Protein AF-A0A8J4WB63-F1 (afdb_monomer_lite)

Sequence (448 aa):
MLNNLLITGYRAHELQIFGQKHEGIPFIKKAISSRLTPLVEDGLEWVLTPGQYGVDLWACEVVLELKKTFPDLKLSIITAFQNPEEQWKEDKQEYYRSILQGVDYYGAISRQPYIGPWQFTARDDLLLRKSDGLLLVYDEDAGDGSPRFIKEKAVKKQQNEDYTIISITSEDIQSVAEDERMNDRIQLHGFNNLTKSLSFNMYDICYTKTKDEREAYIEYIDEQYNAARLSKILTNVSDIIGAHVLNVAQQDYVPQGASVTMLVSEGPIVEIPEESFDESPGPLPDNVVMQLDKSHITVHTYPEFHPSEGISTFRADIDVSTCGEISPLKALNYLIHSFDTDIMTMDYRVRGFTRDTSGRKLFIDHEIGSIQNYIPDEIKSSFDMIDVNVYQENIFHTKCKLREFDLDNYLFGYTKDKLSKAEQQEITEWLKLEMDEIYYGKNINRPS

Structure (mmCIF, N/CA/C/O backbone):
data_AF-A0A8J4WB63-F1
#
_entry.id   AF-A0A8J4WB63-F1
#
loop_
_atom_site.group_PDB
_atom_site.id
_atom_site.type_symbol
_atom_site.label_atom_id
_atom_site.label_alt_id
_atom_site.label_comp_id
_atom_site.label_asym_id
_atom_site.label_entity_id
_atom_site.label_seq_id
_atom_site.pdbx_PDB_ins_code
_atom_site.Cartn_x
_atom_site.Cartn_y
_atom_site.Cartn_z
_atom_site.occupancy
_atom_site.B_iso_or_equiv
_atom_site.auth_seq_id
_atom_site.auth_comp_id
_atom_site.auth_asym_id
_atom_site.auth_atom_id
_atom_site.pdbx_PDB_model_num
ATOM 1 N N . MET A 1 1 ? -16.092 -13.914 -27.067 1.00 65.31 1 MET A N 1
ATOM 2 C CA . MET A 1 1 ? -14.790 -14.302 -26.486 1.00 65.31 1 MET A CA 1
ATOM 3 C C . MET A 1 1 ? -13.717 -13.719 -27.376 1.00 65.31 1 MET A C 1
ATOM 5 O O . MET A 1 1 ? -13.886 -13.743 -28.591 1.00 65.31 1 MET A O 1
ATOM 9 N N . LEU A 1 2 ? -12.713 -13.097 -26.769 1.00 86.12 2 LEU A N 1
ATOM 10 C CA . LEU A 1 2 ? -11.678 -12.347 -27.466 1.00 86.12 2 LEU A CA 1
ATOM 11 C C . LEU A 1 2 ? -10.497 -13.283 -27.754 1.00 86.12 2 LEU A C 1
ATOM 13 O O . LEU A 1 2 ? -9.633 -13.458 -26.904 1.00 86.12 2 LEU A O 1
ATOM 17 N N . ASN A 1 3 ? -10.462 -13.894 -28.940 1.00 92.69 3 ASN A N 1
ATOM 18 C CA . ASN A 1 3 ? -9.449 -14.907 -29.260 1.00 92.69 3 ASN A CA 1
ATOM 19 C C . ASN A 1 3 ? -8.210 -14.297 -29.930 1.00 92.69 3 ASN A C 1
ATOM 21 O O . ASN A 1 3 ? -7.103 -14.802 -29.751 1.00 92.69 3 ASN A O 1
ATOM 25 N N . ASN A 1 4 ? -8.387 -13.214 -30.693 1.00 96.50 4 ASN A N 1
ATOM 26 C CA . ASN A 1 4 ? -7.317 -12.517 -31.401 1.00 96.50 4 ASN A CA 1
ATOM 27 C C . ASN A 1 4 ? -7.289 -11.033 -31.012 1.00 96.50 4 ASN A C 1
ATOM 29 O O . ASN A 1 4 ? -8.204 -10.278 -31.344 1.00 96.50 4 ASN A O 1
ATOM 33 N N . LEU A 1 5 ? -6.214 -10.577 -30.379 1.00 97.81 5 LEU A N 1
ATOM 34 C CA . LEU A 1 5 ? -6.040 -9.184 -29.969 1.00 97.81 5 LEU A CA 1
ATOM 35 C C . LEU A 1 5 ? -4.981 -8.502 -30.835 1.00 97.81 5 LEU A C 1
ATOM 37 O O . LEU A 1 5 ? -3.846 -8.965 -30.935 1.00 97.81 5 LEU A O 1
ATOM 41 N N . LEU A 1 6 ? -5.336 -7.377 -31.450 1.00 98.12 6 LEU A N 1
ATOM 42 C CA . LEU A 1 6 ? -4.376 -6.480 -32.084 1.00 98.12 6 LEU A CA 1
ATOM 43 C C . LEU A 1 6 ? -3.763 -5.569 -31.018 1.00 98.12 6 LEU A C 1
ATOM 45 O O . LEU A 1 6 ? -4.503 -4.897 -30.310 1.00 98.12 6 LEU A O 1
ATOM 49 N N . ILE A 1 7 ? -2.435 -5.497 -30.931 1.00 97.9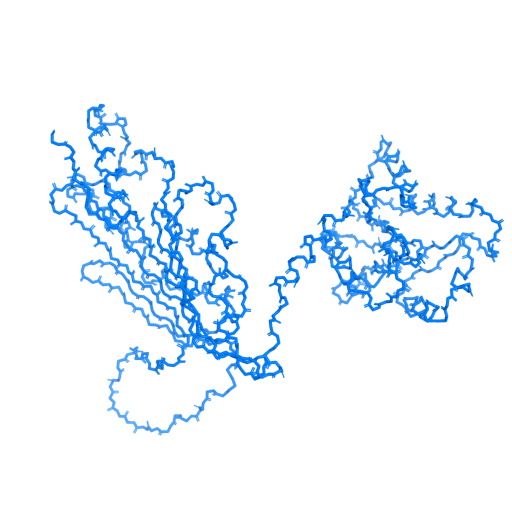4 7 ILE A N 1
ATOM 50 C CA . ILE A 1 7 ? -1.735 -4.540 -30.063 1.00 97.94 7 ILE A CA 1
ATOM 51 C C . ILE A 1 7 ? -0.887 -3.596 -30.911 1.00 97.94 7 ILE A C 1
ATOM 53 O O . ILE A 1 7 ? -0.081 -4.034 -31.741 1.00 97.94 7 ILE A O 1
ATOM 57 N N . THR A 1 8 ? -1.063 -2.293 -30.697 1.00 96.88 8 THR A N 1
ATOM 58 C CA . THR A 1 8 ? -0.250 -1.251 -31.338 1.00 96.88 8 THR A CA 1
ATOM 59 C C . THR A 1 8 ? -0.261 0.049 -30.531 1.00 96.88 8 THR A C 1
ATOM 61 O O . THR A 1 8 ? -0.982 0.182 -29.543 1.00 96.88 8 THR A O 1
ATOM 64 N N . GLY A 1 9 ? 0.541 1.026 -30.938 1.00 95.19 9 GLY A N 1
ATOM 65 C CA . GLY A 1 9 ? 0.601 2.329 -30.288 1.00 95.19 9 GLY A CA 1
ATOM 66 C C . GLY A 1 9 ? 1.687 3.213 -30.874 1.00 95.19 9 GLY A C 1
ATOM 67 O O . GLY A 1 9 ? 2.097 3.035 -32.022 1.00 95.19 9 GLY A O 1
ATOM 68 N N . TYR A 1 10 ? 2.135 4.190 -30.089 1.00 93.69 10 TYR A N 1
ATOM 69 C CA . TYR A 1 10 ? 3.146 5.148 -30.526 1.00 93.69 10 TYR A CA 1
ATOM 70 C C . TYR A 1 10 ? 4.440 4.484 -31.018 1.00 93.69 10 TYR A C 1
ATOM 72 O O . TYR A 1 10 ? 4.965 3.522 -30.442 1.00 93.69 10 TYR A O 1
ATOM 80 N N . ARG A 1 11 ? 5.029 5.081 -32.053 1.00 92.38 11 ARG A N 1
ATOM 81 C CA . ARG A 1 11 ? 6.419 4.831 -32.432 1.00 92.38 11 ARG A CA 1
ATOM 82 C C . ARG A 1 11 ? 7.338 5.426 -31.377 1.00 92.38 11 ARG A C 1
ATOM 84 O O . ARG A 1 11 ? 7.038 6.460 -30.788 1.00 92.38 11 ARG A O 1
ATOM 91 N N . ALA A 1 12 ? 8.521 4.839 -31.208 1.00 90.00 12 ALA A N 1
ATOM 92 C CA . ALA A 1 12 ? 9.434 5.259 -30.142 1.00 90.00 12 ALA A CA 1
ATOM 93 C C . ALA A 1 12 ? 9.758 6.772 -30.173 1.00 90.00 12 ALA A C 1
ATOM 95 O O . ALA A 1 12 ? 9.764 7.422 -29.135 1.00 90.00 12 ALA A O 1
ATOM 96 N N . HIS A 1 13 ? 9.938 7.364 -31.360 1.00 88.56 13 HIS A N 1
ATOM 97 C CA . HIS A 1 13 ? 10.223 8.800 -31.492 1.00 88.56 13 HIS A CA 1
ATOM 98 C C . HIS A 1 13 ? 9.036 9.709 -31.138 1.00 88.56 13 HIS A C 1
ATOM 100 O O . HIS A 1 13 ? 9.262 10.854 -30.760 1.00 88.56 13 HIS A O 1
ATOM 106 N N . GLU A 1 14 ? 7.796 9.224 -31.249 1.00 87.69 14 GLU A N 1
ATOM 107 C CA . GLU A 1 14 ? 6.598 9.976 -30.849 1.00 87.69 14 GLU A CA 1
ATOM 108 C C . GLU A 1 14 ? 6.535 10.117 -29.321 1.00 87.69 14 GLU A C 1
ATOM 110 O O . GLU A 1 14 ? 6.080 11.136 -28.818 1.00 87.69 14 GLU A O 1
ATOM 115 N N . LEU A 1 15 ? 7.110 9.154 -28.592 1.00 86.25 15 LEU A N 1
ATOM 116 C CA . LEU A 1 15 ? 7.292 9.191 -27.137 1.00 86.25 15 LEU A CA 1
ATOM 117 C C . LEU A 1 15 ? 8.624 9.826 -26.699 1.00 86.25 15 LEU A C 1
ATOM 119 O O . LEU A 1 15 ? 8.998 9.719 -25.537 1.00 86.25 15 LEU A O 1
ATOM 123 N N . GLN A 1 16 ? 9.381 10.441 -27.618 1.00 86.75 16 GLN A N 1
ATOM 124 C CA . GLN A 1 16 ? 10.746 10.941 -27.364 1.00 86.75 16 GLN A CA 1
ATOM 125 C C . GLN A 1 16 ? 11.738 9.851 -26.891 1.00 86.75 16 GLN A C 1
ATOM 127 O O . GLN A 1 16 ? 12.764 10.142 -26.276 1.00 86.75 16 GLN A O 1
ATOM 132 N N . ILE A 1 17 ? 11.479 8.583 -27.230 1.00 87.56 17 ILE A N 1
ATOM 133 C CA . ILE A 1 17 ? 12.315 7.427 -26.892 1.00 87.56 17 ILE A CA 1
ATOM 134 C C . ILE A 1 17 ? 13.237 7.095 -28.071 1.00 87.56 17 ILE A C 1
ATOM 136 O O . ILE A 1 17 ? 12.815 6.597 -29.119 1.00 87.56 17 ILE A O 1
ATOM 140 N N . PHE A 1 18 ? 14.537 7.342 -27.900 1.00 83.50 18 PHE A N 1
ATOM 141 C CA . PHE A 1 18 ? 15.525 7.160 -28.973 1.00 83.50 18 PHE A CA 1
ATOM 142 C C . PHE A 1 18 ? 16.362 5.876 -28.867 1.00 83.50 18 PHE A C 1
ATOM 144 O O . PHE A 1 18 ? 17.038 5.529 -29.840 1.00 83.50 18 PHE A O 1
ATOM 151 N N . GLY A 1 19 ? 16.280 5.140 -27.753 1.00 82.38 19 GLY A N 1
ATOM 152 C CA . GLY A 1 19 ? 17.004 3.882 -27.549 1.00 82.38 19 GLY A CA 1
ATOM 153 C C . GLY A 1 19 ? 16.387 2.987 -26.470 1.00 82.38 19 GLY A C 1
ATOM 154 O O . GLY A 1 19 ? 15.567 3.441 -25.678 1.00 82.38 19 GLY A O 1
ATOM 155 N N . GLN A 1 20 ? 16.813 1.718 -26.425 1.00 81.00 20 GLN A N 1
ATOM 156 C CA . GLN A 1 20 ? 16.227 0.682 -25.551 1.00 81.00 20 GLN A CA 1
ATOM 157 C C . GLN A 1 20 ? 16.530 0.837 -24.055 1.00 81.00 20 GLN A C 1
ATOM 159 O O . GLN A 1 20 ? 15.919 0.171 -23.231 1.00 81.00 20 GLN A O 1
ATOM 164 N N . LYS A 1 21 ? 17.471 1.711 -23.686 1.00 83.81 21 LYS A N 1
ATOM 165 C CA . LYS A 1 21 ? 17.814 1.988 -22.280 1.00 83.81 21 LYS A CA 1
ATOM 166 C C . LYS A 1 21 ? 16.952 3.087 -21.654 1.00 83.81 21 LYS A C 1
ATOM 168 O O . LYS A 1 21 ? 17.287 3.585 -20.588 1.00 83.81 21 LYS A O 1
ATOM 173 N N . HIS A 1 22 ? 15.909 3.533 -22.347 1.00 88.81 22 HIS A N 1
ATOM 174 C CA . HIS A 1 22 ? 15.067 4.613 -21.862 1.00 88.81 22 HIS A CA 1
ATOM 175 C C . HIS A 1 22 ? 14.202 4.146 -20.684 1.00 88.81 22 HIS A C 1
ATOM 177 O O . HIS A 1 22 ? 13.520 3.127 -20.782 1.00 88.81 22 HIS A O 1
ATOM 183 N N . GLU A 1 23 ? 14.183 4.929 -19.606 1.00 84.75 23 GLU A N 1
ATOM 184 C CA . GLU A 1 23 ? 13.500 4.602 -18.342 1.00 84.75 23 GLU A CA 1
ATOM 185 C C . GLU A 1 23 ? 11.984 4.418 -18.494 1.00 84.75 23 GLU A C 1
ATOM 187 O O . GLU A 1 23 ? 11.371 3.680 -17.739 1.00 84.75 23 GLU A O 1
ATOM 192 N N . GLY A 1 24 ? 11.373 5.042 -19.504 1.00 85.81 24 GLY A N 1
ATOM 193 C CA . GLY A 1 24 ? 9.945 4.883 -19.805 1.00 85.81 24 GLY A CA 1
ATOM 194 C C . GLY A 1 24 ? 9.535 3.505 -20.351 1.00 85.81 24 GLY A C 1
ATOM 195 O O . GLY A 1 24 ? 8.368 3.138 -20.254 1.00 85.81 24 GLY A O 1
ATOM 196 N N . ILE A 1 25 ? 10.461 2.732 -20.933 1.00 91.31 25 ILE A N 1
ATOM 197 C CA . ILE A 1 25 ? 10.128 1.464 -21.612 1.00 91.31 25 ILE A CA 1
ATOM 198 C C . ILE A 1 25 ? 9.593 0.402 -20.632 1.00 91.31 25 ILE A C 1
ATOM 200 O O . ILE A 1 25 ? 8.554 -0.188 -20.937 1.00 91.31 25 ILE A O 1
ATOM 204 N N . PRO A 1 26 ? 10.230 0.153 -19.467 1.00 91.25 26 PRO A N 1
ATOM 205 C CA . PRO A 1 26 ? 9.697 -0.758 -18.453 1.00 91.25 26 PRO A CA 1
ATOM 206 C C . PRO A 1 26 ? 8.246 -0.465 -18.052 1.00 91.25 26 PRO A C 1
ATOM 208 O O . PRO A 1 26 ? 7.434 -1.387 -18.019 1.00 91.25 26 PRO A O 1
ATOM 211 N N . PHE A 1 27 ? 7.893 0.804 -17.827 1.00 90.75 27 PHE A N 1
ATOM 212 C CA . PHE A 1 27 ? 6.540 1.188 -17.405 1.00 90.75 27 PHE A CA 1
ATOM 213 C C . PHE A 1 27 ? 5.504 0.946 -18.505 1.00 90.75 27 PHE A C 1
ATOM 215 O O . PHE A 1 27 ? 4.435 0.404 -18.237 1.00 90.75 27 PHE A O 1
ATOM 222 N N . ILE A 1 28 ? 5.851 1.237 -19.764 1.00 92.94 28 ILE A N 1
ATOM 223 C CA . ILE A 1 28 ? 4.989 0.930 -20.915 1.00 92.94 28 ILE A CA 1
ATOM 224 C C . ILE A 1 28 ? 4.755 -0.582 -21.024 1.00 92.94 28 ILE A C 1
ATOM 226 O O . ILE A 1 28 ? 3.619 -1.024 -21.186 1.00 92.94 28 ILE A O 1
ATOM 230 N N . LYS A 1 29 ? 5.812 -1.394 -20.901 1.00 94.81 29 LYS A N 1
ATOM 231 C CA . LYS A 1 29 ? 5.698 -2.862 -20.933 1.00 94.81 29 LYS A CA 1
ATOM 232 C C . LYS A 1 29 ? 4.821 -3.386 -19.801 1.00 94.81 29 LYS A C 1
ATOM 234 O O . LYS A 1 29 ? 3.997 -4.267 -20.027 1.00 94.81 29 LYS A O 1
ATOM 239 N N . LYS A 1 30 ? 4.961 -2.825 -18.601 1.00 88.94 30 LYS A N 1
ATOM 240 C CA . LYS A 1 30 ? 4.165 -3.210 -17.435 1.00 88.94 30 LYS A CA 1
ATOM 241 C C . LYS A 1 30 ? 2.689 -2.836 -17.595 1.00 88.94 30 LYS A C 1
ATOM 243 O O . LYS A 1 30 ? 1.839 -3.680 -17.327 1.00 88.94 30 LYS A O 1
ATOM 248 N N . ALA A 1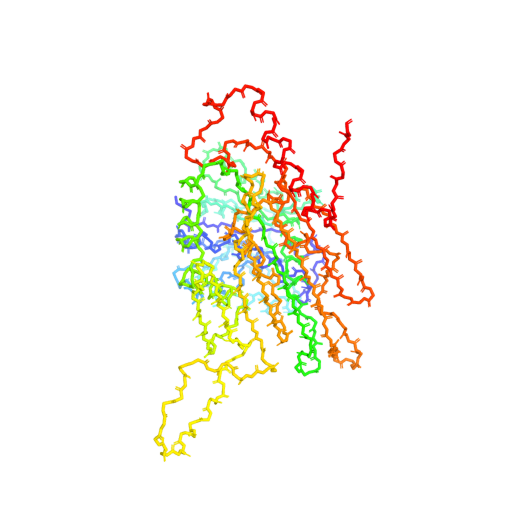 31 ? 2.387 -1.653 -18.129 1.00 90.56 31 ALA A N 1
ATOM 249 C CA . ALA A 1 31 ? 1.020 -1.249 -18.465 1.00 90.56 31 ALA A CA 1
ATOM 250 C C . ALA A 1 31 ? 0.388 -2.158 -19.539 1.00 90.56 31 ALA A C 1
ATOM 252 O O . ALA A 1 31 ? -0.775 -2.538 -19.436 1.00 90.56 31 ALA A O 1
ATOM 253 N N . ILE A 1 32 ? 1.154 -2.570 -20.556 1.00 95.00 32 ILE A N 1
ATOM 254 C CA . ILE A 1 32 ? 0.682 -3.555 -21.545 1.00 95.00 32 ILE A CA 1
ATOM 255 C C . ILE A 1 32 ? 0.421 -4.905 -20.866 1.00 95.00 32 ILE A C 1
ATOM 257 O O . ILE A 1 32 ? -0.619 -5.516 -21.099 1.00 95.00 32 ILE A O 1
ATOM 261 N N . SER A 1 33 ? 1.337 -5.357 -20.007 1.00 92.88 33 SER A N 1
ATOM 262 C CA . SER A 1 33 ? 1.224 -6.633 -19.294 1.00 92.88 33 SER A CA 1
ATOM 263 C C . SER A 1 33 ? -0.001 -6.690 -18.377 1.00 92.88 33 SER A C 1
ATOM 265 O O . SER A 1 33 ? -0.721 -7.691 -18.382 1.00 92.88 33 SER A O 1
ATOM 267 N N . SER A 1 34 ? -0.300 -5.609 -17.647 1.00 86.75 34 SER A N 1
ATOM 268 C CA . SER A 1 34 ? -1.450 -5.549 -16.733 1.00 86.75 34 SER A CA 1
ATOM 269 C C . SER A 1 34 ? -2.793 -5.651 -17.458 1.00 86.75 34 SER A C 1
ATOM 271 O O . SER A 1 34 ? -3.723 -6.263 -16.940 1.00 86.75 34 SER A O 1
ATOM 273 N N . ARG A 1 35 ? -2.897 -5.105 -18.677 1.00 90.56 35 ARG A N 1
ATOM 274 C CA . ARG A 1 35 ? -4.096 -5.236 -19.520 1.00 90.56 35 ARG A CA 1
ATOM 275 C C . ARG A 1 35 ? -4.158 -6.572 -20.254 1.00 90.56 35 ARG A C 1
ATOM 277 O O . ARG A 1 35 ? -5.249 -7.061 -20.516 1.00 90.56 35 ARG A O 1
ATOM 284 N N . LEU A 1 36 ? -3.010 -7.150 -20.602 1.00 92.94 36 LEU A N 1
ATOM 285 C CA . LEU A 1 36 ? -2.943 -8.378 -21.390 1.00 92.94 36 LEU A CA 1
ATOM 286 C C . LEU A 1 36 ? -3.146 -9.642 -20.544 1.00 92.94 36 LEU A C 1
ATOM 288 O O . LEU A 1 36 ? -3.792 -10.570 -21.015 1.00 92.94 36 LEU A O 1
ATOM 292 N N . THR A 1 37 ? -2.637 -9.677 -19.309 1.00 90.19 37 THR A N 1
ATOM 293 C CA . THR A 1 37 ? -2.676 -10.874 -18.444 1.00 90.19 37 THR A CA 1
ATOM 294 C C . THR A 1 37 ? -4.100 -11.397 -18.207 1.00 90.19 37 THR A C 1
ATOM 296 O O . THR A 1 37 ? -4.327 -12.567 -18.517 1.00 90.19 37 THR A O 1
ATOM 299 N N . PRO A 1 38 ? -5.087 -10.569 -17.799 1.00 88.31 38 PRO A N 1
ATOM 300 C CA . PRO A 1 38 ? -6.454 -11.053 -17.594 1.00 88.31 38 PRO A CA 1
ATOM 301 C C . PRO A 1 38 ? -7.088 -11.593 -18.882 1.00 88.31 38 PRO A C 1
ATOM 303 O O . PRO A 1 38 ? -7.836 -12.560 -18.856 1.00 88.31 38 PRO A O 1
ATOM 306 N N . LEU A 1 39 ? -6.747 -11.013 -20.039 1.00 92.62 39 LEU A N 1
ATOM 307 C CA . LEU A 1 39 ? -7.264 -11.478 -21.330 1.00 92.62 39 LEU A CA 1
ATOM 308 C C . LEU A 1 39 ? -6.721 -12.864 -21.688 1.00 92.62 39 LEU A C 1
ATOM 310 O O . LEU A 1 39 ? -7.440 -13.673 -22.265 1.00 92.62 39 LEU A O 1
ATOM 314 N N . VAL A 1 40 ? -5.455 -13.135 -21.360 1.00 92.75 40 VAL A N 1
ATOM 315 C CA . VAL A 1 40 ? -4.835 -14.454 -21.549 1.00 92.75 40 VAL A CA 1
ATOM 316 C C . VAL A 1 40 ? -5.462 -15.484 -20.613 1.00 92.75 40 VAL A C 1
ATOM 318 O O . VAL A 1 40 ? -5.765 -16.590 -21.056 1.00 92.75 40 VAL A O 1
ATOM 321 N N . GLU A 1 41 ? -5.728 -15.113 -19.361 1.00 88.62 41 GLU A N 1
ATOM 322 C CA . GLU A 1 41 ? -6.448 -15.959 -18.399 1.00 88.62 41 GLU A CA 1
ATOM 323 C C . GLU A 1 41 ? -7.879 -16.279 -18.868 1.00 88.62 41 GLU A C 1
ATOM 325 O O . GLU A 1 41 ? -8.332 -17.416 -18.731 1.00 88.62 41 GLU A O 1
ATOM 330 N N . ASP A 1 42 ? -8.540 -15.321 -19.523 1.00 88.94 42 ASP A N 1
ATOM 331 C CA . ASP A 1 42 ? -9.879 -15.461 -20.108 1.00 88.94 42 ASP A CA 1
ATOM 332 C C . ASP A 1 42 ? -9.896 -16.143 -21.496 1.00 88.94 42 ASP A C 1
ATOM 334 O O . ASP A 1 42 ? -10.949 -16.239 -22.139 1.00 88.94 42 ASP A O 1
ATOM 338 N N . GLY A 1 43 ? -8.752 -16.652 -21.969 1.00 90.00 43 GLY A N 1
ATOM 339 C CA . GLY A 1 43 ? -8.661 -17.484 -23.173 1.00 90.00 43 GLY A CA 1
ATOM 340 C C . GLY A 1 43 ? -8.210 -16.776 -24.455 1.00 90.00 43 GLY A C 1
ATOM 341 O O . GLY A 1 43 ? -8.501 -17.263 -25.549 1.00 90.00 43 GLY A O 1
ATOM 342 N N . LEU A 1 44 ? -7.496 -15.649 -24.363 1.00 96.00 44 LEU A N 1
ATOM 343 C CA . LEU A 1 44 ? -6.831 -15.033 -25.517 1.00 96.00 44 LEU A CA 1
ATOM 344 C C . LEU A 1 44 ? -5.761 -15.972 -26.106 1.00 96.00 44 LEU A C 1
ATOM 346 O O . LEU A 1 44 ? -4.812 -16.356 -25.425 1.00 96.00 44 LEU A O 1
ATOM 350 N N . GLU A 1 45 ? -5.869 -16.283 -27.401 1.00 96.00 45 GLU A N 1
ATOM 351 C CA . GLU A 1 45 ? -4.969 -17.225 -28.084 1.00 96.00 45 GLU A CA 1
ATOM 352 C C . GLU A 1 45 ? -3.880 -16.530 -28.908 1.00 96.00 45 GLU A C 1
ATOM 354 O O . GLU A 1 45 ? -2.747 -17.008 -28.968 1.00 96.00 45 GLU A O 1
ATOM 359 N N . TRP A 1 46 ? -4.210 -15.422 -29.576 1.00 97.94 46 TRP A N 1
ATOM 360 C CA . TRP A 1 46 ? -3.306 -14.753 -30.512 1.00 97.94 46 TRP A CA 1
ATOM 361 C C . TRP A 1 46 ? -3.174 -13.265 -30.233 1.00 97.94 46 TRP A C 1
ATOM 363 O O . TRP A 1 46 ? -4.158 -12.528 -30.192 1.00 97.94 46 TRP A O 1
ATOM 373 N N . VAL A 1 47 ? -1.928 -12.803 -30.183 1.00 98.06 47 VAL A N 1
ATOM 374 C CA . VAL A 1 47 ? -1.576 -11.388 -30.242 1.00 98.06 47 VAL A CA 1
ATOM 375 C C . VAL A 1 47 ? -1.003 -11.056 -31.615 1.00 98.06 47 VAL A C 1
ATOM 377 O O . VAL A 1 47 ? -0.024 -11.651 -32.066 1.00 98.06 47 VAL A O 1
ATOM 380 N N . LEU A 1 48 ? -1.620 -10.086 -32.284 1.00 98.06 48 LEU A N 1
ATOM 381 C CA . LEU A 1 48 ? -1.257 -9.586 -33.607 1.00 98.06 48 LEU A CA 1
ATOM 382 C C . LEU A 1 48 ? -0.634 -8.196 -33.465 1.00 98.06 48 LEU A C 1
ATOM 384 O O . LEU A 1 48 ? -1.173 -7.351 -32.753 1.00 98.06 48 LEU A O 1
ATOM 388 N N . THR A 1 49 ? 0.453 -7.909 -34.182 1.00 97.50 49 THR A N 1
ATOM 389 C CA . THR A 1 49 ? 1.043 -6.563 -34.179 1.00 97.50 49 THR A CA 1
ATOM 390 C C . THR A 1 49 ? 1.703 -6.183 -35.516 1.00 97.50 49 THR A C 1
ATOM 392 O O . THR A 1 49 ? 2.174 -7.060 -36.250 1.00 97.50 49 THR A O 1
ATOM 395 N N . PRO A 1 50 ? 1.753 -4.885 -35.882 1.00 95.12 50 PRO A N 1
ATOM 396 C CA . PRO A 1 50 ? 2.414 -4.436 -37.107 1.00 95.12 50 PRO A CA 1
ATOM 397 C C . PRO A 1 50 ? 3.952 -4.491 -37.091 1.00 95.12 50 PRO A C 1
ATOM 399 O O . PRO A 1 50 ? 4.568 -4.377 -38.158 1.00 95.12 50 PRO A O 1
ATOM 402 N N . GLY A 1 51 ? 4.569 -4.632 -35.913 1.00 93.00 51 GLY A N 1
ATOM 403 C CA . GLY A 1 51 ? 6.016 -4.795 -35.738 1.00 93.00 51 GLY A CA 1
ATOM 404 C C . GLY A 1 51 ? 6.857 -3.530 -35.955 1.00 93.00 51 GLY A C 1
ATOM 405 O O . GLY A 1 51 ? 8.004 -3.638 -36.389 1.00 93.00 51 GLY A O 1
ATOM 406 N N . GLN A 1 52 ? 6.319 -2.330 -35.716 1.00 92.69 52 GLN A N 1
ATOM 407 C CA . GLN A 1 52 ? 7.084 -1.079 -35.810 1.00 92.69 52 GLN A CA 1
ATOM 408 C C . GLN A 1 52 ? 7.948 -0.813 -34.569 1.00 92.69 52 GLN A C 1
ATOM 410 O O . GLN A 1 52 ? 7.580 -1.135 -33.447 1.00 92.69 52 GLN A O 1
ATOM 415 N N . TYR A 1 53 ? 9.089 -0.142 -34.745 1.00 92.94 53 TYR A N 1
ATOM 416 C CA . TYR A 1 53 ? 9.943 0.230 -33.615 1.00 92.94 53 TYR A CA 1
ATOM 417 C C . TYR A 1 53 ? 9.235 1.195 -32.638 1.00 92.94 53 TYR A C 1
ATOM 419 O O . TYR A 1 53 ? 8.988 2.362 -32.965 1.00 92.94 53 TYR A O 1
ATOM 427 N N . GLY A 1 54 ? 8.944 0.712 -31.428 1.00 93.88 54 GLY A N 1
ATOM 428 C CA . GLY A 1 54 ? 8.130 1.387 -30.415 1.00 93.88 54 GLY A CA 1
ATOM 429 C C . GLY A 1 54 ? 7.232 0.384 -29.696 1.00 93.88 54 GLY A C 1
ATOM 430 O O . GLY A 1 54 ? 7.653 -0.751 -29.460 1.00 93.88 54 GLY A O 1
ATOM 431 N N . VAL A 1 55 ? 5.992 0.793 -29.410 1.00 95.50 55 VAL A N 1
ATOM 432 C CA . VAL A 1 55 ? 5.003 -0.010 -28.670 1.00 95.50 55 VAL A CA 1
ATOM 433 C C . VAL A 1 55 ? 4.807 -1.406 -29.262 1.00 95.50 55 VAL A C 1
ATOM 435 O O . VAL A 1 55 ? 4.756 -2.362 -28.498 1.00 95.50 55 VAL A O 1
ATOM 438 N N . ASP A 1 56 ? 4.760 -1.555 -30.590 1.00 96.44 56 ASP A N 1
ATOM 439 C CA . ASP A 1 56 ? 4.561 -2.864 -31.230 1.00 96.44 56 ASP A CA 1
ATOM 440 C C . ASP A 1 56 ? 5.632 -3.891 -30.803 1.00 96.44 56 ASP A C 1
ATOM 442 O O . ASP A 1 56 ? 5.316 -5.039 -30.488 1.00 96.44 56 ASP A O 1
ATOM 446 N N . LEU A 1 57 ? 6.910 -3.491 -30.762 1.00 96.19 57 LEU A N 1
ATOM 447 C CA . LEU A 1 57 ? 7.999 -4.386 -30.349 1.00 96.19 57 LEU A CA 1
ATOM 448 C C . LEU A 1 57 ? 8.039 -4.596 -28.835 1.00 96.19 57 LEU A C 1
ATOM 450 O O . LEU A 1 57 ? 8.298 -5.709 -28.387 1.00 96.19 57 LEU A O 1
ATOM 454 N N . TRP A 1 58 ? 7.736 -3.569 -28.040 1.00 97.00 58 TRP A N 1
ATOM 455 C CA . TRP A 1 58 ? 7.648 -3.724 -26.585 1.00 97.00 58 TRP A CA 1
ATOM 456 C C . TRP A 1 58 ? 6.501 -4.657 -26.183 1.00 97.00 58 TRP A C 1
ATOM 458 O O . TRP A 1 58 ? 6.669 -5.477 -25.283 1.00 97.00 58 TRP A O 1
ATOM 468 N N . ALA A 1 59 ? 5.375 -4.608 -26.900 1.00 97.19 59 ALA A N 1
ATOM 469 C CA . ALA A 1 59 ? 4.280 -5.559 -26.752 1.00 97.19 59 ALA A CA 1
ATOM 470 C C . ALA A 1 59 ? 4.715 -6.987 -27.111 1.00 97.19 59 ALA A C 1
ATOM 472 O O . ALA A 1 59 ? 4.371 -7.919 -26.389 1.00 97.19 59 ALA A O 1
ATOM 473 N N . CYS A 1 60 ? 5.519 -7.172 -28.169 1.00 97.56 60 CYS A N 1
ATOM 474 C CA . CYS A 1 60 ? 6.083 -8.487 -28.490 1.00 97.56 60 CYS A CA 1
ATOM 475 C C . CYS A 1 60 ? 6.878 -9.057 -27.313 1.00 97.56 60 CYS A C 1
ATOM 477 O O . CYS A 1 60 ? 6.684 -10.213 -26.959 1.00 97.56 60 CYS A O 1
ATOM 479 N N . GLU A 1 61 ? 7.745 -8.261 -26.682 1.00 96.88 61 GLU A N 1
ATOM 480 C CA . GLU A 1 61 ? 8.518 -8.731 -25.528 1.00 96.88 61 GLU A CA 1
ATOM 481 C C . GLU A 1 61 ? 7.629 -9.159 -24.357 1.00 96.88 61 GLU A C 1
ATOM 483 O O . GLU A 1 61 ? 7.898 -10.192 -23.749 1.00 96.88 61 GLU A O 1
ATOM 488 N N . VAL A 1 62 ? 6.567 -8.399 -24.068 1.00 97.25 62 VAL A N 1
ATOM 489 C CA . VAL A 1 62 ? 5.594 -8.749 -23.019 1.00 97.25 62 VAL A CA 1
ATOM 490 C C . VAL A 1 62 ? 4.914 -10.081 -23.337 1.00 97.25 62 VAL A C 1
ATOM 492 O O . VAL A 1 62 ? 4.830 -10.952 -22.477 1.00 97.25 62 VAL A O 1
ATOM 495 N N . VAL A 1 63 ? 4.486 -10.289 -24.584 1.00 97.19 63 VAL A N 1
ATOM 496 C CA . VAL A 1 63 ? 3.870 -11.557 -25.007 1.00 97.19 63 VAL A CA 1
ATOM 497 C C . VAL A 1 63 ? 4.855 -12.717 -24.888 1.00 97.19 63 VAL A C 1
ATOM 499 O O . VAL A 1 63 ? 4.499 -13.771 -24.371 1.00 97.19 63 VAL A O 1
ATOM 502 N N . LEU A 1 64 ? 6.103 -12.539 -25.331 1.00 96.50 64 LEU A N 1
ATOM 503 C CA . LEU A 1 64 ? 7.144 -13.567 -25.222 1.00 96.50 64 LEU A CA 1
ATOM 504 C C . LEU A 1 64 ? 7.444 -13.943 -23.766 1.00 96.50 64 LEU A C 1
ATOM 506 O O . LEU A 1 64 ? 7.782 -15.092 -23.483 1.00 96.50 64 LEU A O 1
ATOM 510 N N . GLU A 1 65 ? 7.322 -12.991 -22.845 1.00 95.19 65 GLU A N 1
ATOM 511 C CA . GLU A 1 65 ? 7.437 -13.243 -21.415 1.00 95.19 65 GLU A CA 1
ATOM 512 C C . GLU A 1 65 ? 6.226 -14.011 -20.873 1.00 95.19 65 GLU A C 1
ATOM 514 O O . GLU A 1 65 ? 6.414 -15.050 -20.239 1.00 95.19 65 GLU A O 1
ATOM 519 N N . LEU A 1 66 ? 5.003 -13.584 -21.202 1.00 93.12 66 LEU A N 1
ATOM 520 C CA . LEU A 1 66 ? 3.770 -14.268 -20.797 1.00 93.12 66 LEU A CA 1
ATOM 521 C C . LEU A 1 66 ? 3.683 -15.698 -21.340 1.00 93.12 66 LEU A C 1
ATOM 523 O O . LEU A 1 66 ? 3.205 -16.582 -20.634 1.00 93.12 66 LEU A O 1
ATOM 527 N N . LYS A 1 67 ? 4.223 -15.971 -22.535 1.00 94.50 67 LYS A N 1
ATOM 528 C CA . LYS A 1 67 ? 4.307 -17.326 -23.111 1.00 94.50 67 LYS A CA 1
ATOM 529 C C . LYS A 1 67 ? 5.060 -18.328 -22.236 1.00 94.50 67 LYS A C 1
ATOM 531 O O . LYS A 1 67 ? 4.848 -19.530 -22.374 1.00 94.50 67 LYS A O 1
ATOM 536 N N . LYS A 1 68 ? 5.939 -17.868 -21.337 1.00 92.31 68 LYS A N 1
ATOM 537 C CA . LYS A 1 68 ? 6.613 -18.752 -20.372 1.00 92.31 68 LYS A CA 1
ATOM 538 C C . LYS A 1 68 ? 5.626 -19.348 -19.365 1.00 92.31 68 LYS A C 1
ATOM 540 O O . LYS A 1 68 ? 5.829 -20.478 -18.932 1.00 92.31 68 LYS A O 1
ATOM 545 N N . THR A 1 69 ? 4.579 -18.599 -19.023 1.00 92.38 69 THR A N 1
ATOM 546 C CA . THR A 1 69 ? 3.520 -18.998 -18.084 1.00 92.38 69 THR A CA 1
ATOM 547 C C . THR A 1 69 ? 2.300 -19.568 -18.810 1.00 92.38 69 THR A C 1
ATOM 549 O O . THR A 1 69 ? 1.678 -20.500 -18.312 1.00 92.38 69 THR A O 1
ATOM 552 N N . PHE A 1 70 ? 1.999 -19.061 -20.009 1.00 93.62 70 PHE A N 1
ATOM 553 C CA . PHE A 1 70 ? 0.862 -19.451 -20.846 1.00 93.62 70 PHE A CA 1
ATOM 554 C C . PHE A 1 70 ? 1.351 -19.964 -22.218 1.00 93.62 70 PHE A C 1
ATOM 556 O O . PHE A 1 70 ? 1.367 -19.203 -23.187 1.00 93.62 70 PHE A O 1
ATOM 563 N N . PRO A 1 71 ? 1.769 -21.241 -22.337 1.00 91.62 71 PRO A N 1
ATOM 564 C CA . PRO A 1 71 ? 2.416 -21.766 -23.547 1.00 91.62 71 PRO A CA 1
ATOM 565 C C . PRO A 1 71 ? 1.536 -21.775 -24.803 1.00 91.62 71 PRO A C 1
ATOM 567 O O . PRO A 1 71 ? 2.062 -21.809 -25.916 1.00 91.62 71 PRO A O 1
ATOM 570 N N . ASP A 1 72 ? 0.212 -21.754 -24.631 1.00 92.38 72 ASP A N 1
ATOM 571 C CA . ASP A 1 72 ? -0.757 -21.769 -25.731 1.00 92.38 72 ASP A CA 1
ATOM 572 C C . ASP A 1 72 ? -0.926 -20.397 -26.408 1.00 92.38 72 ASP A C 1
ATOM 574 O O . ASP A 1 72 ? -1.417 -20.333 -27.540 1.00 92.38 72 ASP A O 1
ATOM 578 N N . LEU A 1 73 ? -0.472 -19.317 -25.755 1.00 96.88 73 LEU A N 1
ATOM 579 C CA . LEU A 1 73 ? -0.485 -17.960 -26.295 1.00 96.88 73 LEU A CA 1
ATOM 580 C C . LEU A 1 73 ? 0.481 -17.840 -27.480 1.00 96.88 73 LEU A C 1
ATOM 582 O O . LEU A 1 73 ? 1.641 -18.253 -27.415 1.00 96.88 73 LEU A O 1
ATOM 586 N N . LYS A 1 74 ? 0.027 -17.218 -28.568 1.00 97.94 74 LYS A N 1
ATOM 587 C CA . LYS A 1 74 ? 0.801 -17.060 -29.804 1.00 97.94 74 LYS A CA 1
ATOM 588 C C . LYS A 1 74 ? 0.980 -15.599 -30.180 1.00 97.94 74 LYS A C 1
ATOM 590 O O . LYS A 1 74 ? 0.099 -14.766 -29.989 1.00 97.94 74 LYS A O 1
ATOM 595 N N . LEU A 1 75 ? 2.132 -15.301 -30.765 1.00 98.06 75 LEU A N 1
ATOM 596 C CA . LEU A 1 75 ? 2.532 -13.981 -31.225 1.00 98.06 75 LEU A CA 1
ATOM 597 C C . LEU A 1 75 ? 2.676 -13.970 -32.745 1.00 98.06 75 LEU A C 1
ATOM 599 O O . LEU A 1 75 ? 3.349 -14.818 -33.335 1.00 98.06 75 LEU A O 1
ATOM 603 N N . SER A 1 76 ? 2.099 -12.954 -33.377 1.00 97.94 76 SER A N 1
ATOM 604 C CA . SER A 1 76 ? 2.201 -12.731 -34.808 1.00 97.94 76 SER A CA 1
ATOM 605 C C . SER A 1 76 ? 2.598 -11.297 -35.147 1.00 97.94 76 SER A C 1
ATOM 607 O O . SER A 1 76 ? 2.000 -10.335 -34.666 1.00 97.94 76 SER A O 1
ATOM 609 N N . ILE A 1 77 ? 3.569 -11.169 -36.054 1.00 97.69 77 ILE A N 1
ATOM 610 C CA . ILE A 1 77 ? 3.969 -9.896 -36.653 1.00 97.69 77 ILE A CA 1
ATOM 611 C C . ILE A 1 77 ? 3.563 -9.882 -38.129 1.00 97.69 77 ILE A C 1
ATOM 613 O O . ILE A 1 77 ? 3.971 -10.752 -38.903 1.00 97.69 77 ILE A O 1
ATOM 617 N N . ILE A 1 78 ? 2.790 -8.870 -38.536 1.00 96.62 78 ILE A N 1
ATOM 618 C CA . ILE A 1 78 ? 2.404 -8.660 -39.939 1.00 96.62 78 ILE A CA 1
ATOM 619 C C . ILE A 1 78 ? 2.868 -7.282 -40.406 1.00 96.62 78 ILE A C 1
ATOM 621 O O . ILE A 1 78 ? 2.299 -6.257 -40.038 1.00 96.62 78 ILE A O 1
ATOM 625 N N . THR A 1 79 ? 3.877 -7.250 -41.271 1.00 95.81 79 THR A N 1
ATOM 626 C CA . THR A 1 79 ? 4.485 -6.022 -41.793 1.00 95.81 79 THR A CA 1
ATOM 627 C C . THR A 1 79 ? 3.852 -5.587 -43.119 1.00 95.81 79 THR A C 1
ATOM 629 O O . THR A 1 79 ? 3.209 -6.358 -43.835 1.00 95.81 79 THR A O 1
ATOM 632 N N . ALA A 1 80 ? 4.014 -4.311 -43.474 1.00 93.00 80 ALA A N 1
ATOM 633 C CA . ALA A 1 80 ? 3.475 -3.759 -44.722 1.00 93.00 80 ALA A CA 1
ATOM 634 C C . ALA A 1 80 ? 4.281 -4.211 -45.960 1.00 93.00 80 ALA A C 1
ATOM 636 O O . ALA A 1 80 ? 3.745 -4.348 -47.062 1.00 93.00 80 ALA A O 1
ATOM 637 N N . PHE A 1 81 ? 5.574 -4.458 -45.772 1.00 92.75 81 PHE A N 1
ATOM 638 C CA . PHE A 1 81 ? 6.531 -4.872 -46.792 1.00 92.75 81 PHE A CA 1
ATOM 639 C C . PHE A 1 81 ? 7.668 -5.669 -46.154 1.00 92.75 81 PHE A C 1
ATOM 641 O O . PHE A 1 81 ? 7.823 -5.660 -44.933 1.00 92.75 81 PHE A O 1
ATOM 648 N N . GLN A 1 82 ? 8.449 -6.367 -46.978 1.00 88.12 82 GLN A N 1
ATOM 649 C CA . GLN A 1 82 ? 9.585 -7.153 -46.502 1.00 88.12 82 GLN A CA 1
ATOM 650 C C . GLN A 1 82 ? 10.684 -6.282 -45.891 1.00 88.12 82 GLN A C 1
ATOM 652 O O . GLN A 1 82 ? 10.966 -5.193 -46.384 1.00 88.12 82 GLN A O 1
ATOM 657 N N . ASN A 1 83 ? 11.296 -6.821 -44.837 1.00 85.88 83 ASN A N 1
ATOM 658 C CA . ASN A 1 83 ? 12.459 -6.286 -44.132 1.00 85.88 83 ASN A CA 1
ATOM 659 C C . ASN A 1 83 ? 12.333 -4.794 -43.757 1.00 85.88 83 ASN A C 1
ATOM 661 O O . ASN A 1 83 ? 13.149 -3.966 -44.177 1.00 85.88 83 ASN A O 1
ATOM 665 N N . PRO A 1 84 ? 11.294 -4.408 -42.988 1.00 86.75 84 PRO A N 1
ATOM 666 C CA . PRO A 1 84 ? 11.079 -3.010 -42.614 1.00 86.75 84 PRO A CA 1
ATOM 667 C C . PRO A 1 84 ? 12.222 -2.416 -41.779 1.00 86.75 84 PRO A C 1
ATOM 669 O O . PRO A 1 84 ? 12.335 -1.193 -41.685 1.00 86.75 84 PRO A O 1
ATOM 672 N N . GLU A 1 85 ? 13.062 -3.263 -41.185 1.00 90.31 85 GLU A N 1
ATOM 673 C CA . GLU A 1 85 ? 14.186 -2.880 -40.349 1.00 90.31 85 GLU A CA 1
ATOM 674 C C . GLU A 1 85 ? 15.460 -2.526 -41.125 1.00 90.31 85 GLU A C 1
ATOM 676 O O . GLU A 1 85 ? 16.358 -1.937 -40.535 1.00 90.31 85 GLU A O 1
ATOM 681 N N . GLU A 1 86 ? 15.564 -2.820 -42.428 1.00 87.94 86 GLU A N 1
ATOM 682 C CA . GLU A 1 86 ? 16.801 -2.606 -43.214 1.00 87.94 86 GLU A CA 1
ATOM 683 C C . GLU A 1 86 ? 17.323 -1.162 -43.167 1.00 87.94 86 GLU A C 1
ATOM 685 O O . GLU A 1 86 ? 18.527 -0.925 -43.261 1.00 87.94 86 GLU A O 1
ATOM 690 N N . GLN A 1 87 ? 16.423 -0.189 -43.003 1.00 85.62 87 GLN A N 1
ATOM 691 C CA . GLN A 1 87 ? 16.770 1.232 -42.901 1.00 85.62 87 GLN A CA 1
ATOM 692 C C . GLN A 1 87 ? 17.008 1.703 -41.460 1.00 85.62 87 GLN A C 1
ATOM 694 O O . GLN A 1 87 ? 17.348 2.867 -41.234 1.00 85.62 87 GLN A O 1
ATOM 699 N N . TRP A 1 88 ? 16.794 0.843 -40.464 1.00 89.94 88 TRP A N 1
ATOM 700 C CA . TRP A 1 88 ? 17.051 1.173 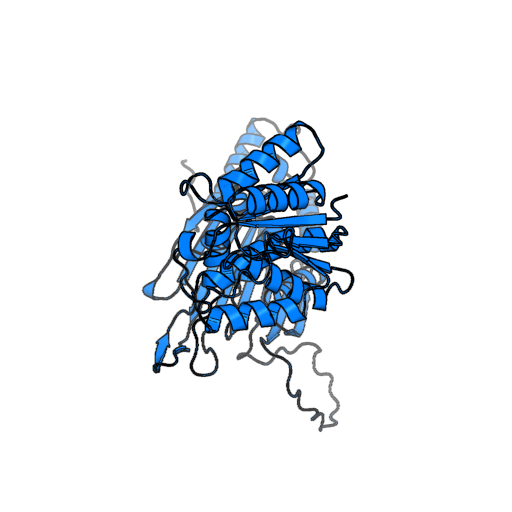-39.069 1.00 89.94 88 TRP A CA 1
ATOM 701 C C . TRP A 1 88 ? 18.543 1.061 -38.767 1.00 89.94 88 TRP A C 1
ATOM 703 O O . TRP A 1 88 ? 19.303 0.408 -39.480 1.00 89.94 88 TRP A O 1
ATOM 713 N N . LYS A 1 89 ? 18.971 1.706 -37.682 1.00 90.06 89 LYS A N 1
ATOM 714 C CA . LYS A 1 89 ? 20.331 1.542 -37.164 1.00 90.06 89 LYS A CA 1
ATOM 715 C C . LYS A 1 89 ? 20.573 0.086 -36.744 1.00 90.06 89 LYS A C 1
ATOM 717 O O . LYS A 1 89 ? 19.628 -0.614 -36.386 1.00 90.06 89 LYS A O 1
ATOM 722 N N . GLU A 1 90 ? 21.830 -0.342 -36.791 1.00 90.75 90 GLU A N 1
ATOM 723 C CA . GLU A 1 90 ? 22.255 -1.730 -36.556 1.00 90.75 90 GLU A CA 1
ATOM 724 C C . GLU A 1 90 ? 21.734 -2.299 -35.226 1.00 90.75 90 GLU A C 1
ATOM 726 O O . GLU A 1 90 ? 21.149 -3.377 -35.206 1.00 90.75 90 GLU A O 1
ATOM 731 N N . ASP A 1 91 ? 21.788 -1.511 -34.150 1.00 89.19 91 ASP A N 1
ATOM 732 C CA . ASP A 1 91 ? 21.251 -1.859 -32.828 1.00 89.19 91 ASP A CA 1
ATOM 733 C C . ASP A 1 91 ? 19.746 -2.183 -32.852 1.00 89.19 91 ASP A C 1
ATOM 735 O O . ASP A 1 91 ? 19.270 -3.110 -32.195 1.00 89.19 91 ASP A O 1
ATOM 739 N N . LYS A 1 92 ? 18.974 -1.439 -33.648 1.00 90.19 92 LYS A N 1
ATOM 740 C CA . LYS A 1 92 ? 17.533 -1.667 -33.809 1.00 90.19 92 LYS A CA 1
ATOM 741 C C . LYS A 1 92 ? 17.240 -2.870 -34.699 1.00 90.19 92 LYS A C 1
ATOM 743 O O . LYS A 1 92 ? 16.233 -3.538 -34.476 1.00 90.19 92 LYS A O 1
ATOM 748 N N . GLN A 1 93 ? 18.094 -3.146 -35.685 1.00 92.38 93 GLN A N 1
ATOM 749 C CA . GLN A 1 93 ? 17.980 -4.346 -36.516 1.00 92.38 93 GLN A CA 1
ATOM 750 C C . GLN A 1 93 ? 18.225 -5.607 -35.690 1.00 92.38 93 GLN A C 1
ATOM 752 O O . GLN A 1 93 ? 17.448 -6.554 -35.777 1.00 92.38 93 GLN A O 1
ATOM 757 N N . GLU A 1 94 ? 19.274 -5.611 -34.866 1.00 92.75 94 GLU A N 1
ATOM 758 C CA . GLU A 1 94 ? 19.576 -6.718 -33.955 1.00 92.75 94 GLU A CA 1
ATOM 759 C C . GLU A 1 94 ? 18.419 -6.975 -32.987 1.00 92.75 94 GLU A C 1
ATOM 761 O O . GLU A 1 94 ? 17.961 -8.111 -32.867 1.00 92.75 94 GLU A O 1
ATOM 766 N N . TYR A 1 95 ? 17.888 -5.915 -32.370 1.00 92.69 95 TYR A N 1
ATOM 767 C CA . TYR A 1 95 ? 16.731 -6.003 -31.478 1.00 92.69 95 TYR A CA 1
ATOM 768 C C . TYR A 1 95 ? 15.474 -6.550 -32.174 1.00 92.69 95 TYR A C 1
ATOM 770 O O . TYR A 1 95 ? 14.763 -7.387 -31.629 1.00 92.69 95 TYR A O 1
ATOM 778 N N . TYR A 1 96 ? 15.194 -6.117 -33.403 1.00 94.44 96 TYR A N 1
ATOM 779 C CA . TYR A 1 96 ? 14.061 -6.643 -34.162 1.00 94.44 96 TYR A CA 1
ATOM 780 C C . TYR A 1 96 ? 14.225 -8.134 -34.472 1.00 94.44 96 TYR A C 1
ATOM 782 O O . TYR A 1 96 ? 13.308 -8.932 -34.271 1.00 94.44 96 TYR A O 1
ATOM 790 N N . ARG A 1 97 ? 15.420 -8.528 -34.925 1.00 93.94 97 ARG A N 1
ATOM 791 C CA . ARG A 1 97 ? 15.733 -9.917 -35.274 1.00 93.94 97 ARG A CA 1
ATOM 792 C C . ARG A 1 97 ? 15.734 -10.842 -34.062 1.00 93.94 97 ARG A C 1
ATOM 794 O O . ARG A 1 97 ? 15.389 -12.008 -34.230 1.00 93.94 97 ARG A O 1
ATOM 801 N N . SER A 1 98 ? 16.090 -10.359 -32.870 1.00 94.56 98 SER A N 1
ATOM 802 C CA . SER A 1 98 ? 15.996 -11.163 -31.647 1.00 94.56 98 SER A CA 1
ATOM 803 C C . SER A 1 98 ? 14.540 -11.457 -31.281 1.00 94.56 98 SER A C 1
ATOM 805 O O . SER A 1 98 ? 14.215 -12.605 -30.992 1.00 94.56 98 SER A O 1
ATOM 807 N N . ILE A 1 99 ? 13.644 -10.469 -31.394 1.00 94.69 99 ILE A N 1
ATOM 808 C CA . ILE A 1 99 ? 12.204 -10.664 -31.172 1.00 94.69 99 ILE A CA 1
ATOM 809 C C . ILE A 1 99 ? 11.632 -11.680 -32.164 1.00 94.69 99 ILE A C 1
ATOM 811 O O . ILE A 1 99 ? 10.891 -12.575 -31.757 1.00 94.69 99 ILE A O 1
ATOM 815 N N . LEU A 1 100 ? 12.012 -11.598 -33.445 1.00 94.12 100 LEU A N 1
ATOM 816 C CA . LEU A 1 100 ? 11.524 -12.515 -34.482 1.00 94.12 100 LEU A CA 1
ATOM 817 C C . LEU A 1 100 ? 11.781 -13.998 -34.173 1.00 94.12 100 LEU A C 1
ATOM 819 O O . LEU A 1 100 ? 11.036 -14.841 -34.663 1.00 94.12 100 LEU A O 1
ATOM 823 N N . GLN A 1 101 ? 12.786 -14.333 -33.357 1.00 93.25 101 GLN A N 1
ATOM 824 C CA . GLN A 1 101 ? 13.068 -15.724 -32.978 1.00 93.25 101 GLN A CA 1
ATOM 825 C C . GLN A 1 101 ? 11.961 -16.350 -32.119 1.00 93.25 101 GLN A C 1
ATOM 827 O O . GLN A 1 101 ? 11.803 -17.567 -32.134 1.00 93.25 101 GLN A O 1
ATOM 832 N N . GLY A 1 102 ? 11.208 -15.537 -31.372 1.00 91.56 102 GLY A N 1
ATOM 833 C CA . GLY A 1 102 ? 10.117 -15.999 -30.508 1.00 91.56 102 GLY A CA 1
ATOM 834 C C . GLY A 1 102 ? 8.719 -15.894 -31.130 1.00 91.56 102 GLY A C 1
ATOM 835 O O . GLY A 1 102 ? 7.743 -16.325 -30.513 1.00 91.56 102 GLY A O 1
ATOM 836 N N . VAL A 1 103 ? 8.610 -15.300 -32.322 1.00 95.56 103 VAL A N 1
ATOM 837 C CA . VAL A 1 103 ? 7.338 -15.047 -33.013 1.00 95.56 103 VAL A CA 1
ATOM 838 C C . VAL A 1 103 ? 6.853 -16.323 -33.701 1.00 95.56 103 VAL A C 1
ATOM 840 O O . VAL A 1 103 ? 7.581 -16.928 -34.484 1.00 95.56 103 VAL A O 1
ATOM 843 N N . ASP A 1 104 ? 5.597 -16.706 -33.465 1.00 97.69 104 ASP A N 1
ATOM 844 C CA . ASP A 1 104 ? 5.005 -17.920 -34.046 1.00 97.69 104 ASP A CA 1
ATOM 845 C C . ASP A 1 104 ? 4.637 -17.738 -35.523 1.00 97.69 104 ASP A C 1
ATOM 847 O O . ASP A 1 104 ? 4.665 -18.690 -36.303 1.00 97.69 104 ASP A O 1
ATOM 851 N N . TYR A 1 105 ? 4.293 -16.510 -35.926 1.00 97.00 105 TYR A N 1
ATOM 852 C CA . TYR A 1 105 ? 4.013 -16.182 -37.322 1.00 97.00 105 TYR A CA 1
ATOM 853 C C . TYR A 1 105 ? 4.525 -14.798 -37.726 1.00 97.00 105 TYR A C 1
ATOM 855 O O . TYR A 1 105 ? 4.068 -13.774 -37.214 1.00 97.00 105 TYR A O 1
ATOM 863 N N . TYR A 1 106 ? 5.402 -14.767 -38.727 1.00 95.62 106 TYR A N 1
ATOM 864 C CA . TYR A 1 106 ? 5.845 -13.546 -39.394 1.00 95.62 106 TYR A CA 1
ATOM 865 C C . TYR A 1 106 ? 5.338 -13.510 -40.839 1.00 95.62 106 TYR A C 1
ATOM 867 O O . TYR A 1 106 ? 5.549 -14.451 -41.608 1.00 95.62 106 TYR A O 1
ATOM 875 N N . GLY A 1 107 ? 4.699 -12.409 -41.232 1.00 93.81 107 GLY A N 1
ATOM 876 C CA . GLY A 1 107 ? 4.216 -12.205 -42.596 1.00 93.81 107 GLY A CA 1
ATOM 877 C C . GLY A 1 107 ? 4.382 -10.766 -43.071 1.00 93.81 107 GLY A C 1
ATOM 878 O O . GLY A 1 107 ? 4.406 -9.839 -42.272 1.00 93.81 107 GLY A O 1
ATOM 879 N N . ALA A 1 108 ? 4.449 -10.572 -44.388 1.00 93.31 108 ALA A N 1
ATOM 880 C CA . ALA A 1 108 ? 4.447 -9.254 -45.019 1.00 93.31 108 ALA A CA 1
ATOM 881 C C . ALA A 1 108 ? 3.326 -9.179 -46.063 1.00 93.31 108 ALA A C 1
ATOM 883 O O . ALA A 1 108 ? 3.164 -10.112 -46.854 1.00 93.31 108 ALA A O 1
ATOM 884 N N . ILE A 1 109 ? 2.578 -8.070 -46.102 1.00 92.69 109 ILE A N 1
ATOM 885 C CA . ILE A 1 109 ? 1.531 -7.841 -47.117 1.00 92.69 109 ILE A CA 1
ATOM 886 C C . ILE A 1 109 ? 2.128 -7.829 -48.526 1.00 92.69 109 ILE A C 1
ATOM 888 O O . ILE A 1 109 ? 1.575 -8.418 -49.453 1.00 92.69 109 ILE A O 1
ATOM 892 N N . SER A 1 110 ? 3.272 -7.164 -48.683 1.00 90.00 110 SER A N 1
ATOM 893 C CA . SER A 1 110 ? 4.007 -7.089 -49.939 1.00 90.00 110 SER A CA 1
ATOM 894 C C . SER A 1 110 ? 5.359 -7.781 -49.813 1.00 90.00 110 SER A C 1
ATOM 896 O O . SER A 1 110 ? 6.113 -7.528 -48.877 1.00 90.00 110 SER A O 1
ATOM 898 N N . ARG A 1 111 ? 5.700 -8.608 -50.807 1.00 87.94 111 ARG A N 1
ATOM 899 C CA . ARG A 1 111 ? 7.061 -9.150 -50.979 1.00 87.94 111 ARG A CA 1
ATOM 900 C C . ARG A 1 111 ? 8.030 -8.150 -51.618 1.00 87.94 111 ARG A C 1
ATOM 902 O O . ARG A 1 111 ? 9.192 -8.463 -51.812 1.00 87.94 111 ARG A O 1
ATOM 909 N N . GLN A 1 112 ? 7.538 -6.981 -52.016 1.00 87.75 112 GLN A N 1
ATOM 910 C CA . GLN A 1 112 ? 8.363 -5.890 -52.523 1.00 87.75 112 GLN A CA 1
ATOM 911 C C . GLN A 1 112 ? 8.724 -4.941 -51.371 1.00 87.75 112 GLN A C 1
ATOM 913 O O . GLN A 1 112 ? 7.950 -4.877 -50.409 1.00 87.75 112 GLN A O 1
ATOM 918 N N . PRO A 1 113 ? 9.821 -4.168 -51.487 1.00 87.38 113 PRO A N 1
ATOM 919 C CA . PRO A 1 113 ? 10.134 -3.063 -50.579 1.00 87.38 113 PRO A CA 1
ATOM 920 C C . PRO A 1 113 ? 9.018 -2.004 -50.508 1.00 87.38 113 PRO A C 1
ATOM 922 O O . PRO A 1 113 ? 7.958 -2.130 -51.129 1.00 87.38 113 PRO A O 1
ATOM 925 N N . TYR A 1 114 ? 9.246 -0.930 -49.752 1.00 89.38 114 TYR A N 1
ATOM 926 C CA . TYR A 1 114 ? 8.308 0.190 -49.706 1.00 89.38 114 TYR A CA 1
ATOM 927 C C . TYR A 1 114 ? 8.096 0.810 -51.102 1.00 89.38 114 TYR A C 1
ATOM 929 O O . TYR A 1 114 ? 9.018 1.344 -51.714 1.00 89.38 114 TYR A O 1
ATOM 937 N N . ILE A 1 115 ? 6.858 0.735 -51.586 1.00 89.00 115 ILE A N 1
ATOM 938 C CA . ILE A 1 115 ? 6.357 1.300 -52.844 1.00 89.00 115 ILE A CA 1
ATOM 939 C C . ILE A 1 115 ? 5.454 2.502 -52.550 1.00 89.00 115 ILE A C 1
ATOM 941 O O . ILE A 1 115 ? 5.489 3.491 -53.279 1.00 89.00 115 ILE A O 1
ATOM 945 N N . GLY A 1 116 ? 4.621 2.432 -51.506 1.00 89.69 116 GLY A N 1
ATOM 946 C CA . GLY A 1 116 ? 3.749 3.549 -51.163 1.00 89.69 116 GLY A CA 1
ATOM 947 C C . GLY A 1 116 ? 2.800 3.313 -49.985 1.00 89.69 116 GLY A C 1
ATOM 948 O O . GLY A 1 116 ? 2.712 2.203 -49.454 1.00 89.69 116 GLY A O 1
ATOM 949 N N . PRO A 1 117 ? 2.036 4.351 -49.592 1.00 89.00 117 PRO A N 1
ATOM 950 C CA . PRO A 1 117 ? 1.201 4.339 -48.386 1.00 89.00 117 PRO A CA 1
ATOM 951 C C . PRO A 1 117 ? 0.140 3.233 -48.346 1.00 89.00 117 PRO A C 1
ATOM 953 O O . PRO A 1 117 ? -0.221 2.763 -47.268 1.00 89.00 117 PRO A O 1
ATOM 956 N N . TRP A 1 118 ? -0.320 2.773 -49.514 1.00 92.06 118 TRP A N 1
ATOM 957 C CA . TRP A 1 118 ? -1.317 1.707 -49.643 1.00 92.06 118 TRP A CA 1
ATOM 958 C C . TRP A 1 118 ? -0.903 0.410 -48.932 1.00 92.06 118 TRP A C 1
ATOM 960 O O . TRP A 1 118 ? -1.770 -0.321 -48.460 1.00 92.06 118 TRP A O 1
ATOM 970 N N . GLN A 1 119 ? 0.403 0.135 -48.809 1.00 93.19 119 GLN A N 1
ATOM 971 C CA . GLN A 1 119 ? 0.913 -1.051 -48.112 1.00 93.19 119 GLN A CA 1
ATOM 972 C C . GLN A 1 119 ? 0.598 -1.004 -46.612 1.00 93.19 119 GLN A C 1
ATOM 974 O O . GLN A 1 119 ? 0.231 -2.023 -46.030 1.00 93.19 119 GLN A O 1
ATOM 979 N N . PHE A 1 120 ? 0.699 0.176 -45.991 1.00 90.94 120 PHE A N 1
ATOM 980 C CA . PHE A 1 120 ? 0.329 0.367 -44.587 1.00 90.94 120 PHE A CA 1
ATOM 981 C C . PHE A 1 120 ? -1.182 0.257 -44.404 1.00 90.94 120 PHE A C 1
ATOM 983 O O . PHE A 1 120 ? -1.634 -0.464 -43.522 1.00 90.94 120 PHE A O 1
ATOM 990 N N . THR A 1 121 ? -1.966 0.880 -45.290 1.00 91.81 121 THR A N 1
ATOM 991 C CA . THR A 1 121 ? -3.432 0.779 -45.253 1.00 91.81 121 THR A CA 1
ATOM 992 C C . THR A 1 121 ? -3.898 -0.673 -45.367 1.00 91.81 121 THR A C 1
ATOM 994 O O . THR A 1 121 ? -4.697 -1.112 -44.547 1.00 91.81 121 THR A O 1
ATOM 997 N N . ALA A 1 122 ? -3.355 -1.434 -46.322 1.00 93.44 122 ALA A N 1
ATOM 998 C CA . ALA A 1 122 ? -3.701 -2.838 -46.530 1.00 93.44 122 ALA A CA 1
ATOM 999 C C . ALA A 1 122 ? -3.305 -3.734 -45.345 1.00 93.44 122 ALA A C 1
ATOM 1001 O O . ALA A 1 122 ? -4.039 -4.661 -45.003 1.00 93.44 122 ALA A O 1
ATOM 1002 N N . ARG A 1 123 ? -2.162 -3.454 -44.704 1.00 95.25 123 ARG A N 1
ATOM 1003 C CA . ARG A 1 123 ? -1.735 -4.133 -43.474 1.00 95.25 123 ARG A CA 1
ATOM 1004 C C . ARG A 1 123 ? -2.706 -3.864 -42.331 1.00 95.25 123 ARG A C 1
ATOM 1006 O O . ARG A 1 123 ? -3.167 -4.814 -41.707 1.00 95.25 123 ARG A O 1
ATOM 1013 N N . ASP A 1 124 ? -3.019 -2.598 -42.075 1.00 94.50 124 ASP A N 1
ATOM 1014 C CA . ASP A 1 124 ? -3.892 -2.211 -40.965 1.00 94.50 124 ASP A CA 1
ATOM 1015 C C . ASP A 1 124 ? -5.303 -2.782 -41.162 1.00 94.50 124 ASP A C 1
ATOM 1017 O O . ASP A 1 124 ? -5.897 -3.303 -40.222 1.00 94.50 124 ASP A O 1
ATOM 1021 N N . ASP A 1 125 ? -5.808 -2.785 -42.401 1.00 94.12 125 ASP A N 1
ATOM 1022 C CA . ASP A 1 125 ? -7.099 -3.393 -42.741 1.00 94.12 125 ASP A CA 1
ATOM 1023 C C . ASP A 1 125 ? -7.098 -4.916 -42.537 1.00 94.12 125 ASP A C 1
ATOM 1025 O O . ASP A 1 125 ? -8.117 -5.488 -42.141 1.00 94.12 125 ASP A O 1
ATOM 1029 N N . LEU A 1 126 ? -5.975 -5.598 -42.796 1.00 95.38 126 LEU A N 1
ATOM 1030 C CA . LEU A 1 126 ? -5.844 -7.028 -42.515 1.00 95.38 126 LEU A CA 1
ATOM 1031 C C . LEU A 1 126 ? -5.805 -7.300 -41.007 1.00 95.38 126 LEU A C 1
ATOM 1033 O O . LEU A 1 126 ? -6.514 -8.191 -40.546 1.00 95.38 126 LEU A O 1
ATOM 1037 N N . LEU A 1 127 ? -5.003 -6.542 -40.255 1.00 96.38 127 LEU A N 1
ATOM 1038 C CA . LEU A 1 127 ? -4.866 -6.679 -38.802 1.00 96.38 127 LEU A CA 1
ATOM 1039 C C . LEU A 1 127 ? -6.202 -6.445 -38.090 1.00 96.38 127 LEU A C 1
ATOM 1041 O O . LEU A 1 127 ? -6.608 -7.255 -37.258 1.00 96.38 127 LEU A O 1
ATOM 1045 N N . LEU A 1 128 ? -6.934 -5.397 -38.476 1.00 95.00 128 LEU A N 1
ATOM 1046 C CA . LEU A 1 128 ? -8.275 -5.131 -37.957 1.00 95.00 128 LEU A CA 1
ATOM 1047 C C . LEU A 1 128 ? -9.254 -6.244 -38.331 1.00 95.00 128 LEU A C 1
ATOM 1049 O O . LEU A 1 128 ? -10.061 -6.645 -37.504 1.00 95.00 128 LEU A O 1
ATOM 1053 N N . ARG A 1 129 ? -9.190 -6.795 -39.547 1.00 94.06 129 ARG A N 1
ATOM 1054 C CA . ARG A 1 129 ? -10.071 -7.901 -39.964 1.00 94.06 129 ARG A CA 1
ATOM 1055 C C . ARG A 1 129 ? -9.781 -9.215 -39.236 1.00 94.06 129 ARG A C 1
ATOM 1057 O O . ARG A 1 129 ? -10.675 -10.043 -39.116 1.00 94.06 129 ARG A O 1
ATOM 1064 N N . LYS A 1 130 ? -8.533 -9.437 -38.825 1.00 95.25 130 LYS A N 1
ATOM 1065 C CA . LYS A 1 130 ? -8.069 -10.675 -38.178 1.00 95.25 130 LYS A CA 1
ATOM 1066 C C . LYS A 1 130 ? -8.086 -10.626 -36.653 1.00 95.25 130 LYS A C 1
ATOM 1068 O O . LYS A 1 130 ? -7.756 -11.631 -36.040 1.00 95.25 130 LYS A O 1
ATOM 1073 N N . SER A 1 131 ? -8.458 -9.491 -36.071 1.00 96.38 131 SER A N 1
ATOM 1074 C CA . SER A 1 131 ? -8.600 -9.318 -34.629 1.00 96.38 131 SER A CA 1
ATOM 1075 C C . SER A 1 131 ? -10.066 -9.191 -34.220 1.00 96.38 131 SER A C 1
ATOM 1077 O O . SER A 1 131 ? -10.907 -8.716 -34.992 1.00 96.38 131 SER A O 1
ATOM 1079 N N . ASP A 1 132 ? -10.322 -9.571 -32.975 1.00 95.12 132 ASP A N 1
ATOM 1080 C CA . ASP A 1 132 ? -11.589 -9.448 -32.255 1.00 95.12 132 ASP A CA 1
ATOM 1081 C C . ASP A 1 132 ? -11.588 -8.202 -31.344 1.00 95.12 132 ASP A C 1
ATOM 1083 O O . ASP A 1 132 ? -12.640 -7.676 -30.989 1.00 95.12 132 ASP A O 1
ATOM 1087 N N . GLY A 1 133 ? -10.405 -7.662 -31.034 1.00 96.12 133 GLY A N 1
ATOM 1088 C CA . GLY A 1 133 ? -10.261 -6.366 -30.376 1.00 96.12 133 GLY A CA 1
ATOM 1089 C C . GLY A 1 133 ? -8.893 -5.720 -30.579 1.00 96.12 133 GLY A C 1
ATOM 1090 O O . GLY A 1 133 ? -7.993 -6.299 -31.193 1.00 96.12 133 GLY A O 1
ATOM 1091 N N . LEU A 1 134 ? -8.755 -4.507 -30.054 1.00 97.38 134 LEU A N 1
ATOM 1092 C CA . LEU A 1 134 ? -7.577 -3.654 -30.131 1.00 97.38 134 LEU A CA 1
ATOM 1093 C C . LEU A 1 134 ? -7.156 -3.214 -28.724 1.00 97.38 134 LEU A C 1
ATOM 1095 O O . LEU A 1 134 ? -7.941 -2.575 -28.032 1.00 97.38 134 LEU A O 1
ATOM 1099 N N . LEU A 1 135 ? -5.905 -3.472 -28.347 1.00 97.19 135 LEU A N 1
ATOM 1100 C CA . LEU A 1 135 ? -5.221 -2.803 -27.243 1.00 97.19 135 LEU A CA 1
ATOM 1101 C C . LEU A 1 135 ? -4.326 -1.704 -27.824 1.00 97.19 135 LEU A C 1
ATOM 1103 O O . LEU A 1 135 ? -3.400 -1.979 -28.592 1.00 97.19 135 LEU A O 1
ATOM 1107 N N . LEU A 1 136 ? -4.621 -0.457 -27.479 1.00 96.38 136 LEU A N 1
ATOM 1108 C CA . LEU A 1 136 ? -4.000 0.720 -28.065 1.00 96.38 136 LEU A CA 1
ATOM 1109 C C . LEU A 1 136 ? -3.280 1.547 -27.001 1.00 96.38 136 LEU A C 1
ATOM 1111 O O . LEU A 1 136 ? -3.925 2.123 -26.129 1.00 96.38 136 LEU A O 1
ATOM 1115 N N . VAL A 1 137 ? -1.958 1.676 -27.119 1.00 94.94 137 VAL A N 1
ATOM 1116 C CA . VAL A 1 137 ? -1.193 2.648 -26.322 1.00 94.94 137 VAL A CA 1
ATOM 1117 C C . VAL A 1 137 ? -1.216 3.988 -27.052 1.00 94.94 137 VAL A C 1
ATOM 1119 O O . VAL A 1 137 ? -0.428 4.218 -27.978 1.00 94.94 137 VAL A O 1
ATOM 1122 N N . TYR A 1 138 ? -2.180 4.830 -26.692 1.00 93.31 138 TYR A N 1
ATOM 1123 C CA . TYR A 1 138 ? -2.419 6.121 -27.324 1.00 93.31 138 TYR A CA 1
ATOM 1124 C C . TYR A 1 138 ? -3.232 7.031 -26.408 1.00 93.31 138 TYR A C 1
ATOM 1126 O O . TYR A 1 138 ? -4.231 6.612 -25.827 1.00 93.31 138 TYR A O 1
ATOM 1134 N N . ASP A 1 139 ? -2.825 8.290 -26.358 1.00 87.56 139 ASP A N 1
ATOM 1135 C CA . ASP A 1 139 ? -3.468 9.353 -25.609 1.00 87.56 139 ASP A CA 1
ATOM 1136 C C . ASP A 1 139 ? -3.953 10.430 -26.593 1.00 87.56 139 ASP A C 1
ATOM 1138 O O . ASP A 1 139 ? -3.165 11.012 -27.344 1.00 87.56 139 ASP A O 1
ATOM 1142 N N . GLU A 1 140 ? -5.270 10.642 -26.636 1.00 78.56 140 GLU A N 1
ATOM 1143 C CA . GLU A 1 140 ? -5.894 11.636 -27.519 1.00 78.56 140 GLU A CA 1
ATOM 1144 C C . GLU A 1 140 ? -5.672 13.068 -27.034 1.00 78.56 140 GLU A C 1
ATOM 1146 O O . GLU A 1 140 ? -5.608 13.983 -27.856 1.00 78.56 140 GLU A O 1
ATOM 1151 N N . ASP A 1 141 ? -5.503 13.252 -25.726 1.00 75.12 141 ASP A N 1
ATOM 1152 C CA . ASP A 1 141 ? -5.355 14.561 -25.099 1.00 75.12 141 ASP A CA 1
ATOM 1153 C C . ASP A 1 141 ? -3.903 15.060 -25.187 1.00 75.12 141 ASP A C 1
ATOM 1155 O O . ASP A 1 141 ? -3.650 16.267 -25.226 1.00 75.12 141 ASP A O 1
ATOM 1159 N N . ALA A 1 142 ? -2.937 14.141 -25.310 1.00 66.25 142 ALA A N 1
ATOM 1160 C CA . ALA A 1 142 ? -1.513 14.451 -25.472 1.00 66.25 142 ALA A CA 1
ATOM 1161 C C . ALA A 1 142 ? -1.112 14.915 -26.892 1.00 66.25 142 ALA A C 1
ATOM 1163 O O . ALA A 1 142 ? 0.002 15.415 -27.083 1.00 66.25 142 ALA A O 1
ATOM 1164 N N . GLY A 1 143 ? -1.997 14.778 -27.890 1.00 65.56 143 GLY A N 1
ATOM 1165 C CA . GLY A 1 143 ? -1.824 15.313 -29.246 1.00 65.56 143 GLY A CA 1
ATOM 1166 C C . GLY A 1 143 ? -1.960 14.302 -30.397 1.00 65.56 143 GLY A C 1
ATOM 1167 O O . GLY A 1 143 ? -2.201 13.105 -30.223 1.00 65.56 143 GLY A O 1
ATOM 1168 N N . ASP A 1 144 ? -1.797 14.804 -31.626 1.00 71.56 144 ASP A N 1
ATOM 1169 C CA . ASP A 1 144 ? -1.901 13.999 -32.849 1.00 71.56 144 ASP A CA 1
ATOM 1170 C C . ASP A 1 144 ? -0.705 13.044 -32.995 1.00 71.56 144 ASP A C 1
ATOM 1172 O O . ASP A 1 144 ? 0.448 13.471 -33.068 1.00 71.56 144 ASP A O 1
ATOM 1176 N N . GLY A 1 145 ? -0.990 11.743 -33.102 1.00 81.88 145 GLY A N 1
ATOM 1177 C CA . GLY A 1 145 ? 0.011 10.694 -33.299 1.00 81.88 145 GLY A CA 1
ATOM 1178 C C . GLY A 1 145 ? -0.383 9.700 -34.388 1.00 81.88 145 GLY A C 1
ATOM 1179 O O . GLY A 1 145 ? -1.549 9.581 -34.774 1.00 81.88 145 GLY A O 1
ATOM 1180 N N . SER A 1 146 ? 0.591 8.931 -34.867 1.00 85.50 146 SER A N 1
ATOM 1181 C CA . SER A 1 146 ? 0.376 7.850 -35.831 1.00 85.50 146 SER A CA 1
ATOM 1182 C C . SER A 1 146 ? -0.683 6.809 -35.412 1.00 85.50 146 SER A C 1
ATOM 1184 O O . SER A 1 146 ? -1.386 6.325 -36.308 1.00 85.50 146 SER A O 1
ATOM 1186 N N . PRO A 1 147 ? -0.911 6.515 -34.111 1.00 90.19 147 PRO A N 1
ATOM 1187 C CA . PRO A 1 147 ? -1.967 5.588 -33.694 1.00 90.19 147 PRO A CA 1
ATOM 1188 C C . PRO A 1 147 ? -3.393 6.116 -33.916 1.00 90.19 147 PRO A C 1
ATOM 1190 O O . PRO A 1 147 ? -4.335 5.325 -33.969 1.00 90.19 147 PRO A O 1
ATOM 1193 N N . ARG A 1 148 ? -3.586 7.427 -34.126 1.00 91.06 148 ARG A N 1
ATOM 1194 C CA . ARG A 1 148 ? -4.917 8.011 -34.368 1.00 91.06 148 ARG A CA 1
ATOM 1195 C C . ARG A 1 148 ? -5.630 7.349 -35.550 1.00 91.06 148 ARG A C 1
ATOM 1197 O O . ARG A 1 148 ? -6.810 7.019 -35.468 1.00 91.06 148 ARG A O 1
ATOM 1204 N N . PHE A 1 149 ? -4.901 7.073 -36.634 1.00 89.62 149 PHE A N 1
ATOM 1205 C CA . PHE A 1 149 ? -5.478 6.479 -37.844 1.00 89.62 149 PHE A CA 1
ATOM 1206 C C . PHE A 1 149 ? -6.044 5.074 -37.614 1.00 89.62 149 PHE A C 1
ATOM 1208 O O . PHE A 1 149 ? -7.077 4.730 -38.193 1.00 89.62 149 PHE A O 1
ATOM 1215 N N . ILE A 1 150 ? -5.387 4.252 -36.785 1.00 91.44 150 ILE A N 1
ATOM 1216 C CA . ILE A 1 150 ? -5.889 2.907 -36.491 1.00 91.44 150 ILE A CA 1
ATOM 1217 C C . ILE A 1 150 ? -7.026 2.951 -35.471 1.00 91.44 150 ILE A C 1
ATOM 1219 O O . ILE A 1 150 ? -7.984 2.195 -35.624 1.00 91.44 150 ILE A O 1
ATOM 1223 N N . LYS A 1 151 ? -6.996 3.903 -34.525 1.00 92.88 151 LYS A N 1
ATOM 1224 C CA . LYS A 1 151 ? -8.113 4.175 -33.610 1.00 92.88 151 LYS A CA 1
ATOM 1225 C C . LYS A 1 151 ? -9.382 4.555 -34.367 1.00 92.88 151 LYS A C 1
ATOM 1227 O O . LYS A 1 151 ? -10.415 3.930 -34.160 1.00 92.88 151 LYS A O 1
ATOM 1232 N N . GLU A 1 152 ? -9.308 5.498 -35.307 1.00 92.00 152 GLU A N 1
ATOM 1233 C CA . GLU A 1 152 ? -10.463 5.909 -36.119 1.00 92.00 152 GLU A CA 1
ATOM 1234 C C . GLU A 1 152 ? -11.092 4.732 -36.883 1.00 92.00 152 GLU A C 1
ATOM 1236 O O . GLU A 1 152 ? -12.317 4.624 -36.986 1.00 92.00 152 GLU A O 1
ATOM 1241 N N . LYS A 1 153 ? -10.265 3.830 -37.426 1.00 93.19 153 LYS A N 1
ATOM 1242 C CA . LYS A 1 153 ? -10.746 2.620 -38.105 1.00 93.19 153 LYS A CA 1
ATOM 1243 C C . LYS A 1 153 ? -11.348 1.607 -37.129 1.00 93.19 153 LYS A C 1
ATOM 1245 O O . LYS A 1 153 ? -12.383 1.024 -37.442 1.00 93.19 153 LYS A O 1
ATOM 1250 N N . ALA A 1 154 ? -10.733 1.413 -35.965 1.00 93.56 154 ALA A N 1
ATOM 1251 C CA . ALA A 1 154 ? -11.233 0.522 -34.924 1.00 93.56 154 ALA A CA 1
ATOM 1252 C C . ALA A 1 154 ? -12.577 1.000 -34.361 1.00 93.56 154 ALA A C 1
ATOM 1254 O O . ALA A 1 154 ? -13.496 0.198 -34.247 1.00 93.56 154 ALA A O 1
ATOM 1255 N N . VAL A 1 155 ? -12.738 2.305 -34.112 1.00 93.25 155 VAL A N 1
ATOM 1256 C CA . VAL A 1 155 ? -14.009 2.908 -33.671 1.00 93.25 155 VAL A CA 1
ATOM 1257 C C . VAL A 1 155 ? -15.101 2.694 -34.720 1.00 93.25 155 VAL A C 1
ATOM 1259 O O . VAL A 1 155 ? -16.212 2.290 -34.388 1.00 93.25 155 VAL A O 1
ATOM 1262 N N . LYS A 1 156 ? -14.786 2.878 -36.010 1.00 93.12 156 LYS A N 1
ATOM 1263 C CA . LYS A 1 156 ? -15.726 2.552 -37.098 1.00 93.12 156 LYS A CA 1
ATOM 1264 C C . LYS A 1 156 ? -16.095 1.069 -37.122 1.00 93.12 156 LYS A C 1
ATOM 1266 O O . LYS A 1 156 ? -17.236 0.746 -37.435 1.00 93.12 156 LYS A O 1
ATOM 1271 N N . LYS A 1 157 ? -15.160 0.166 -36.817 1.00 92.81 157 LYS A N 1
ATOM 1272 C CA . LYS A 1 157 ? -15.443 -1.271 -36.726 1.00 92.81 157 LYS A CA 1
ATOM 1273 C C . LYS A 1 157 ? -16.343 -1.577 -35.525 1.00 92.81 157 LYS A C 1
ATOM 1275 O O . LYS A 1 157 ? -17.367 -2.213 -35.715 1.00 92.81 157 LYS A O 1
ATOM 1280 N N . GLN A 1 158 ? -16.035 -1.032 -34.350 1.00 91.81 158 GLN A N 1
ATOM 1281 C CA . GLN A 1 158 ? -16.826 -1.168 -33.119 1.00 91.81 158 GLN A CA 1
ATOM 1282 C C . GLN A 1 158 ? -18.276 -0.674 -33.269 1.00 91.81 158 GLN A C 1
ATOM 1284 O O . GLN A 1 158 ? -19.185 -1.212 -32.652 1.00 91.81 158 GLN A O 1
ATOM 1289 N N . GLN A 1 159 ? -18.520 0.339 -34.105 1.00 90.19 159 GLN A N 1
ATOM 1290 C CA . GLN A 1 159 ? -19.882 0.808 -34.397 1.00 90.19 159 GLN A CA 1
ATOM 1291 C C . GLN A 1 159 ? -20.709 -0.181 -35.234 1.00 90.19 159 GLN A C 1
ATOM 1293 O O . GLN A 1 159 ? -21.936 -0.116 -35.208 1.00 90.19 159 GLN A O 1
ATOM 1298 N N . ASN A 1 160 ? -20.056 -1.052 -36.006 1.00 86.81 160 ASN A N 1
ATOM 1299 C CA . ASN A 1 160 ? -20.704 -1.953 -36.963 1.00 86.81 160 ASN A CA 1
ATOM 1300 C C . ASN A 1 160 ? -20.631 -3.434 -36.550 1.00 86.81 160 ASN A C 1
ATOM 1302 O O . ASN A 1 160 ? -21.420 -4.243 -37.034 1.00 86.81 160 ASN A O 1
ATOM 1306 N N . GLU A 1 161 ? -19.683 -3.790 -35.688 1.00 89.19 161 GLU A N 1
ATOM 1307 C CA . GLU A 1 161 ? -19.340 -5.148 -35.269 1.00 89.19 161 GLU A CA 1
ATOM 1308 C C . GLU A 1 161 ? -18.980 -5.152 -33.774 1.00 89.19 161 GLU A C 1
ATOM 1310 O O . GLU A 1 161 ? -18.587 -4.125 -33.221 1.00 89.19 161 GLU A O 1
ATOM 1315 N N . ASP A 1 162 ? -19.065 -6.314 -33.124 1.00 87.38 162 ASP A N 1
ATOM 1316 C CA . ASP A 1 162 ? -18.637 -6.499 -31.732 1.00 87.38 162 ASP A CA 1
ATOM 1317 C C . ASP A 1 162 ? -17.099 -6.503 -31.644 1.00 87.38 162 ASP A C 1
ATOM 1319 O O . ASP A 1 162 ? -16.456 -7.549 -31.718 1.00 87.38 162 ASP A O 1
ATOM 1323 N N . TYR A 1 163 ? -16.503 -5.306 -31.607 1.00 94.00 163 TYR A N 1
ATOM 1324 C CA . TYR A 1 163 ? -15.054 -5.099 -31.575 1.00 94.00 163 TYR A CA 1
ATOM 1325 C C . TYR A 1 163 ? -14.638 -4.327 -30.321 1.00 94.00 163 TYR A C 1
ATOM 1327 O O . TYR A 1 163 ? -15.006 -3.163 -30.127 1.00 94.00 163 TYR A O 1
ATOM 1335 N N . THR A 1 164 ? -13.847 -4.967 -29.460 1.00 92.62 164 THR A N 1
ATOM 1336 C CA . THR A 1 164 ? -13.400 -4.372 -28.193 1.00 92.62 164 THR A CA 1
ATOM 1337 C C . THR A 1 164 ? -12.223 -3.426 -28.419 1.00 92.62 164 THR A C 1
ATOM 1339 O O . THR A 1 164 ? -11.277 -3.768 -29.123 1.00 92.62 164 THR A O 1
ATOM 1342 N N . ILE A 1 165 ? -12.248 -2.243 -27.801 1.00 94.19 165 ILE A N 1
ATOM 1343 C CA . ILE A 1 165 ? -11.120 -1.303 -27.803 1.00 94.19 165 ILE A CA 1
ATOM 1344 C C . ILE A 1 165 ? -10.712 -1.058 -26.354 1.00 94.19 165 ILE A C 1
ATOM 1346 O O . ILE A 1 165 ? -11.524 -0.609 -25.552 1.00 94.19 165 ILE A O 1
ATOM 1350 N N . ILE A 1 166 ? -9.457 -1.354 -26.038 1.00 93.94 166 ILE A N 1
ATOM 1351 C CA . ILE A 1 166 ? -8.829 -1.146 -24.737 1.00 93.94 166 ILE A CA 1
ATOM 1352 C C . ILE A 1 166 ? -7.728 -0.114 -24.953 1.00 93.94 166 ILE A C 1
ATOM 1354 O O . ILE A 1 166 ? -6.853 -0.310 -25.794 1.00 93.94 166 ILE A O 1
ATOM 1358 N N . SER A 1 167 ? -7.771 1.000 -24.234 1.00 91.25 167 SER A N 1
ATOM 1359 C CA . SER A 1 167 ? -6.750 2.045 -24.317 1.00 91.25 167 SER A CA 1
ATOM 1360 C C . SER A 1 167 ? -5.811 1.997 -23.117 1.00 91.25 167 SER A C 1
ATOM 1362 O O . SER A 1 167 ? -6.240 1.691 -22.009 1.00 91.25 167 SER A O 1
ATOM 1364 N N . ILE A 1 168 ? -4.545 2.326 -23.358 1.00 92.19 168 ILE A N 1
ATOM 1365 C CA . ILE A 1 168 ? -3.553 2.670 -22.339 1.00 92.19 168 ILE A CA 1
ATOM 1366 C C . ILE A 1 168 ? -3.125 4.108 -22.634 1.00 92.19 168 ILE A C 1
ATOM 1368 O O . ILE A 1 168 ? -2.543 4.373 -23.693 1.00 92.19 168 ILE A O 1
ATOM 1372 N N . THR A 1 169 ? -3.452 5.027 -21.733 1.00 91.50 169 THR A N 1
ATOM 1373 C CA . THR A 1 169 ? -3.155 6.460 -21.863 1.00 91.50 169 THR A CA 1
ATOM 1374 C C . THR A 1 169 ? -1.815 6.815 -21.213 1.00 91.50 169 THR A C 1
ATOM 1376 O O . THR A 1 169 ? -1.152 5.971 -20.602 1.00 91.50 169 THR A O 1
ATOM 1379 N N . SER A 1 170 ? -1.387 8.077 -21.337 1.00 85.75 170 SER A N 1
ATOM 1380 C CA . SER A 1 170 ? -0.200 8.553 -20.618 1.00 85.75 170 SER A CA 1
ATOM 1381 C C . SER A 1 170 ? -0.406 8.515 -19.102 1.00 85.75 170 SER A C 1
ATOM 1383 O O . SER A 1 170 ? 0.551 8.255 -18.380 1.00 85.75 170 SER A O 1
ATOM 1385 N N . GLU A 1 171 ? -1.639 8.732 -18.633 1.00 81.69 171 GLU A N 1
ATOM 1386 C CA . GLU A 1 171 ? -2.020 8.650 -17.219 1.00 81.69 171 GLU A CA 1
ATOM 1387 C C . GLU A 1 171 ? -1.887 7.216 -16.688 1.00 81.69 171 GLU A C 1
ATOM 1389 O O . GLU A 1 171 ? -1.259 7.015 -15.652 1.00 81.69 171 GLU A O 1
ATOM 1394 N N . ASP A 1 172 ? -2.349 6.204 -17.439 1.00 83.62 172 ASP A N 1
ATOM 1395 C CA . ASP A 1 172 ? -2.153 4.790 -17.074 1.00 83.62 172 ASP A CA 1
ATOM 1396 C C . ASP A 1 172 ? -0.655 4.454 -16.916 1.00 83.62 172 ASP A C 1
ATOM 1398 O O . ASP A 1 172 ? -0.250 3.750 -15.991 1.00 83.62 172 ASP A O 1
ATOM 1402 N N . ILE A 1 173 ? 0.195 4.959 -17.819 1.00 85.12 173 ILE A N 1
ATOM 1403 C CA . ILE A 1 173 ? 1.646 4.716 -17.775 1.00 85.12 173 ILE A CA 1
ATOM 1404 C C . ILE A 1 173 ? 2.301 5.483 -16.619 1.00 85.12 173 ILE A C 1
ATOM 1406 O O . ILE A 1 173 ? 3.222 4.956 -15.994 1.00 85.12 173 ILE A O 1
ATOM 1410 N N . GLN A 1 174 ? 1.853 6.710 -16.336 1.00 79.38 174 GLN A N 1
ATOM 1411 C CA . GLN A 1 174 ? 2.336 7.503 -15.203 1.00 79.38 174 GLN A CA 1
ATOM 1412 C C . GLN A 1 174 ? 1.971 6.849 -13.877 1.00 79.38 174 GLN A C 1
ATOM 1414 O O . GLN A 1 174 ? 2.863 6.689 -13.056 1.00 79.38 174 GLN A O 1
ATOM 1419 N N . SER A 1 175 ? 0.734 6.377 -13.714 1.00 72.88 175 SER A N 1
ATOM 1420 C CA . SER A 1 175 ? 0.308 5.625 -12.530 1.00 72.88 175 SER A CA 1
ATOM 1421 C C . SER A 1 175 ? 1.182 4.385 -12.316 1.00 72.88 175 SER A C 1
ATOM 1423 O O . SER A 1 175 ? 1.714 4.195 -11.230 1.00 72.88 175 SER A O 1
ATOM 1425 N N . VAL A 1 176 ? 1.464 3.606 -13.368 1.00 75.88 176 VAL A N 1
ATOM 1426 C CA . VAL A 1 176 ? 2.384 2.456 -13.275 1.00 75.88 176 VAL A CA 1
ATOM 1427 C C . VAL A 1 176 ? 3.818 2.882 -12.930 1.00 75.88 176 VAL A C 1
ATOM 1429 O O . VAL A 1 176 ? 4.523 2.164 -12.221 1.00 75.88 176 VAL A O 1
ATOM 1432 N N . ALA A 1 177 ? 4.280 4.028 -13.433 1.00 73.12 177 ALA A N 1
ATOM 1433 C CA . ALA A 1 177 ? 5.605 4.559 -13.122 1.00 73.12 177 ALA A CA 1
ATOM 1434 C C . ALA A 1 177 ? 5.702 5.107 -11.692 1.00 73.12 177 ALA A C 1
ATOM 1436 O O . ALA A 1 177 ? 6.753 4.980 -11.070 1.00 73.12 177 ALA A O 1
ATOM 1437 N N . GLU A 1 178 ? 4.635 5.708 -11.174 1.00 66.69 178 GLU A N 1
ATOM 1438 C CA . GLU A 1 178 ? 4.517 6.170 -9.793 1.00 66.69 178 GLU A CA 1
ATOM 1439 C C . GLU A 1 178 ? 4.466 4.979 -8.839 1.00 66.69 178 GLU A C 1
ATOM 1441 O O . GLU A 1 178 ? 5.284 4.926 -7.926 1.00 66.69 178 GLU A O 1
ATOM 1446 N N . ASP A 1 179 ? 3.648 3.966 -9.127 1.00 59.25 179 ASP A N 1
ATOM 1447 C CA . ASP A 1 179 ? 3.581 2.721 -8.356 1.00 59.25 179 ASP A CA 1
ATOM 1448 C C . ASP A 1 179 ? 4.940 1.998 -8.301 1.00 59.25 179 ASP A C 1
ATOM 1450 O O . ASP A 1 179 ? 5.348 1.483 -7.258 1.00 59.25 179 ASP A O 1
ATOM 1454 N N . GLU A 1 180 ? 5.688 1.979 -9.409 1.00 59.97 180 GLU A N 1
ATOM 1455 C CA . GLU A 1 180 ? 7.032 1.394 -9.449 1.00 59.97 180 GLU A CA 1
ATOM 1456 C C . GLU A 1 180 ? 8.085 2.259 -8.759 1.00 59.97 180 GLU A C 1
ATOM 1458 O O . GLU A 1 180 ? 8.944 1.728 -8.060 1.00 59.97 180 GLU A O 1
ATOM 1463 N N . ARG A 1 181 ? 8.021 3.588 -8.903 1.00 53.62 181 ARG A N 1
ATOM 1464 C CA . ARG A 1 181 ? 8.906 4.509 -8.171 1.00 53.62 181 ARG A CA 1
ATOM 1465 C C . ARG A 1 181 ? 8.633 4.479 -6.669 1.00 53.62 181 ARG A C 1
ATOM 1467 O O . ARG A 1 181 ? 9.559 4.671 -5.890 1.00 53.62 181 ARG A O 1
ATOM 1474 N N . MET A 1 182 ? 7.398 4.185 -6.266 1.00 45.91 182 MET A N 1
ATOM 1475 C CA . MET A 1 182 ? 7.017 3.903 -4.882 1.00 45.91 182 MET A CA 1
ATOM 1476 C C . MET A 1 182 ? 7.524 2.529 -4.405 1.00 45.91 182 MET A C 1
ATOM 1478 O O . MET A 1 182 ? 7.712 2.336 -3.204 1.00 45.91 182 MET A O 1
ATOM 1482 N N . ASN A 1 183 ? 7.805 1.596 -5.323 1.00 47.12 183 ASN A N 1
ATOM 1483 C CA . ASN A 1 183 ? 8.414 0.290 -5.042 1.00 47.12 183 ASN A CA 1
ATOM 1484 C C . ASN A 1 183 ? 9.954 0.275 -5.119 1.00 47.12 183 ASN A C 1
ATOM 1486 O O . ASN A 1 183 ? 10.564 -0.672 -4.608 1.00 47.12 183 ASN A O 1
ATOM 1490 N N . ASP A 1 184 ? 10.594 1.287 -5.718 1.00 41.34 184 ASP A N 1
ATOM 1491 C CA . ASP A 1 184 ? 12.054 1.395 -5.806 1.00 41.34 184 ASP A CA 1
ATOM 1492 C C . ASP A 1 184 ? 12.653 1.761 -4.439 1.00 41.34 184 ASP A C 1
ATOM 1494 O O . ASP A 1 184 ? 12.832 2.916 -4.045 1.00 41.34 184 ASP A O 1
ATOM 1498 N N . ARG A 1 185 ? 12.962 0.698 -3.696 1.00 49.81 185 ARG A N 1
ATOM 1499 C CA . ARG A 1 185 ? 13.681 0.702 -2.424 1.00 49.81 185 ARG A CA 1
ATOM 1500 C C . ARG A 1 185 ? 14.973 1.507 -2.540 1.00 49.81 185 ARG A C 1
ATOM 1502 O O . ARG A 1 185 ? 15.765 1.329 -3.467 1.00 49.81 185 ARG A O 1
ATOM 1509 N N . ILE A 1 186 ? 15.250 2.321 -1.527 1.00 52.38 186 ILE A N 1
ATOM 1510 C CA . ILE A 1 186 ? 16.579 2.892 -1.310 1.00 52.38 186 ILE A CA 1
ATOM 1511 C C . ILE A 1 186 ? 17.617 1.758 -1.330 1.00 52.38 186 ILE A C 1
ATOM 1513 O O . ILE A 1 186 ? 17.520 0.823 -0.542 1.00 52.38 186 ILE A O 1
ATOM 1517 N N . GLN A 1 187 ? 18.634 1.841 -2.196 1.00 46.19 187 GLN A N 1
ATOM 1518 C CA . GLN A 1 187 ? 19.736 0.872 -2.191 1.00 46.19 187 GLN A CA 1
ATOM 1519 C C . GLN A 1 187 ? 20.657 1.109 -0.990 1.00 46.19 187 GLN A C 1
ATOM 1521 O O . GLN A 1 187 ? 21.354 2.126 -0.896 1.00 46.19 187 GLN A O 1
ATOM 1526 N N . LEU A 1 188 ? 20.659 0.149 -0.069 1.00 47.00 188 LEU A N 1
ATOM 1527 C CA . LEU A 1 188 ? 21.377 0.226 1.197 1.00 47.00 188 LEU A CA 1
ATOM 1528 C C . LEU A 1 188 ? 22.747 -0.451 1.129 1.00 47.00 188 LEU A C 1
ATOM 1530 O O . LEU A 1 188 ? 22.958 -1.448 0.440 1.00 47.00 188 LEU A O 1
ATOM 1534 N N . HIS A 1 189 ? 23.695 0.083 1.894 1.00 38.41 189 HIS A N 1
ATOM 1535 C CA . HIS A 1 189 ? 24.957 -0.579 2.183 1.00 38.41 189 HIS A CA 1
ATOM 1536 C C . HIS A 1 189 ? 24.761 -1.567 3.348 1.00 38.41 189 HIS A C 1
ATOM 1538 O O . HIS A 1 189 ? 24.845 -1.187 4.520 1.00 38.41 189 HIS A O 1
ATOM 1544 N N . GLY A 1 190 ? 24.558 -2.847 3.026 1.00 55.00 190 GLY A N 1
ATOM 1545 C CA . GLY A 1 190 ? 24.358 -3.921 4.009 1.00 55.00 190 GLY A CA 1
ATOM 1546 C C . GLY A 1 190 ? 22.896 -4.082 4.441 1.00 55.00 190 GLY A C 1
ATOM 1547 O O . GLY A 1 190 ? 21.990 -3.762 3.681 1.00 55.00 190 GLY A O 1
ATOM 1548 N N . PHE A 1 191 ? 22.665 -4.609 5.650 1.00 57.62 191 PHE A N 1
ATOM 1549 C CA . PHE A 1 191 ? 21.319 -4.820 6.199 1.00 57.62 191 PHE A CA 1
ATOM 1550 C C . PHE A 1 191 ? 20.675 -3.497 6.638 1.00 57.62 191 PHE A C 1
ATOM 1552 O O . PHE A 1 191 ? 21.352 -2.604 7.160 1.00 57.62 191 PHE A O 1
ATOM 1559 N N . ASN A 1 192 ? 19.361 -3.377 6.452 1.00 66.50 192 ASN A N 1
ATOM 1560 C CA . ASN A 1 192 ? 18.606 -2.219 6.903 1.00 66.50 192 ASN A CA 1
ATOM 1561 C C . ASN A 1 192 ? 18.424 -2.256 8.426 1.00 66.50 192 ASN A C 1
ATOM 1563 O O . ASN A 1 192 ? 17.719 -3.103 8.956 1.00 66.50 192 ASN A O 1
ATOM 1567 N N . ASN A 1 193 ? 19.056 -1.326 9.140 1.00 76.94 193 ASN A N 1
ATOM 1568 C CA . ASN A 1 193 ? 19.002 -1.283 10.607 1.00 76.94 193 ASN A CA 1
ATOM 1569 C C . ASN A 1 193 ? 17.906 -0.344 11.137 1.00 76.94 193 ASN A C 1
ATOM 1571 O O . ASN A 1 193 ? 17.993 0.124 12.274 1.00 76.94 193 ASN A O 1
ATOM 1575 N N . LEU A 1 194 ? 16.919 -0.001 10.304 1.00 84.25 194 LEU A N 1
ATOM 1576 C CA . LEU A 1 194 ? 15.762 0.771 10.733 1.00 84.25 194 LEU A CA 1
ATOM 1577 C C . LEU A 1 194 ? 14.735 -0.149 11.393 1.00 84.25 194 LEU A C 1
ATOM 1579 O O . LEU A 1 194 ? 14.298 -1.141 10.809 1.00 84.25 194 LEU A O 1
ATOM 1583 N N . THR A 1 195 ? 14.309 0.230 12.592 1.00 85.88 195 THR A N 1
ATOM 1584 C CA . THR A 1 195 ? 13.150 -0.362 13.261 1.00 85.88 195 THR A CA 1
ATOM 1585 C C . THR A 1 195 ? 11.925 0.474 12.934 1.00 85.88 195 THR A C 1
ATOM 1587 O O . THR A 1 195 ? 11.942 1.695 13.113 1.00 85.88 195 THR A O 1
ATOM 1590 N N . LYS A 1 196 ? 10.863 -0.180 12.473 1.00 90.12 196 LYS A N 1
ATOM 1591 C CA . LYS A 1 196 ? 9.584 0.446 12.138 1.00 90.12 196 LYS A CA 1
ATOM 1592 C C . LYS A 1 196 ? 8.513 -0.147 13.040 1.00 90.12 196 LYS A C 1
ATOM 1594 O O . LYS A 1 196 ? 8.302 -1.358 13.019 1.00 90.12 196 LYS A O 1
ATOM 1599 N N . SER A 1 197 ? 7.846 0.698 13.817 1.00 92.00 197 SER A N 1
ATOM 1600 C CA . SER A 1 197 ? 6.756 0.275 14.702 1.00 92.00 197 SER A CA 1
ATOM 1601 C C . SER A 1 197 ? 5.475 1.000 14.318 1.00 92.00 197 SER A C 1
ATOM 1603 O O . SER A 1 197 ? 5.484 2.229 14.219 1.00 92.00 197 SER A O 1
ATOM 1605 N N . LEU A 1 198 ? 4.403 0.239 14.113 1.00 94.62 198 LEU A N 1
ATOM 1606 C CA . LEU A 1 198 ? 3.037 0.725 13.966 1.00 94.62 198 LEU A CA 1
ATOM 1607 C C . LEU A 1 198 ? 2.237 0.262 15.183 1.00 94.62 198 LEU A C 1
ATOM 1609 O O . LEU A 1 198 ? 2.028 -0.936 15.346 1.00 94.62 198 LEU A O 1
ATOM 1613 N N . SER A 1 199 ? 1.777 1.205 15.996 1.00 95.06 199 SER A N 1
ATOM 1614 C CA . SER A 1 199 ? 0.795 0.947 17.042 1.00 95.06 199 SER A CA 1
ATOM 1615 C C . SER A 1 199 ? -0.578 1.416 16.568 1.00 95.06 199 SER A C 1
ATOM 1617 O O . SER A 1 199 ? -0.721 2.506 16.014 1.00 95.06 199 SER A O 1
ATOM 1619 N N . PHE A 1 200 ? -1.579 0.565 16.747 1.00 93.19 200 PHE A N 1
ATOM 1620 C CA . PHE A 1 200 ? -2.959 0.785 16.346 1.00 93.19 200 PHE A CA 1
ATOM 1621 C C . PHE A 1 200 ? -3.842 0.536 17.568 1.00 93.19 200 PHE A C 1
ATOM 1623 O O . PHE A 1 200 ? -3.941 -0.592 18.043 1.00 93.19 200 PHE A O 1
ATOM 1630 N N . ASN A 1 201 ? -4.443 1.596 18.099 1.00 93.94 201 ASN A N 1
ATOM 1631 C CA . ASN A 1 201 ? -5.434 1.514 19.166 1.00 93.94 201 ASN A CA 1
ATOM 1632 C C . ASN A 1 201 ? -6.797 1.751 18.534 1.00 93.94 201 ASN A C 1
ATOM 1634 O O . ASN A 1 201 ? -6.977 2.764 17.857 1.00 93.94 201 ASN A O 1
ATOM 1638 N N . MET A 1 202 ? -7.749 0.866 18.777 1.00 92.88 202 MET A N 1
ATOM 1639 C CA . MET A 1 202 ? -9.133 1.088 18.386 1.00 92.88 202 MET A CA 1
ATOM 1640 C C . MET A 1 202 ? -10.061 1.087 19.580 1.00 92.88 202 MET A C 1
ATOM 1642 O O . MET A 1 202 ? -9.750 0.491 20.613 1.00 92.88 202 MET A O 1
ATOM 1646 N N . TYR A 1 203 ? -11.181 1.774 19.404 1.00 92.00 203 TYR A N 1
ATOM 1647 C CA . TYR A 1 203 ? -12.242 1.891 20.378 1.00 92.00 203 TYR A CA 1
ATOM 1648 C C . TYR A 1 203 ? -13.579 1.622 19.693 1.00 92.00 203 TYR A C 1
ATOM 1650 O O . TYR A 1 203 ? -13.856 2.172 18.623 1.00 92.00 203 TYR A O 1
ATOM 1658 N N . ASP A 1 204 ? -14.375 0.789 20.344 1.00 90.19 204 ASP A N 1
ATOM 1659 C CA . ASP A 1 204 ? -15.764 0.469 20.023 1.00 90.19 204 ASP A CA 1
ATOM 1660 C C . ASP A 1 204 ? -16.609 0.852 21.243 1.00 90.19 204 ASP A C 1
ATOM 1662 O O . ASP A 1 204 ? -16.232 0.556 22.385 1.00 90.19 204 ASP A O 1
ATOM 1666 N N . ILE A 1 205 ? -17.690 1.593 21.027 1.00 89.50 205 ILE A N 1
ATOM 1667 C CA . ILE A 1 205 ? -18.507 2.155 22.103 1.00 89.50 205 ILE A CA 1
ATOM 1668 C C . ILE A 1 205 ? -19.915 1.586 21.990 1.00 89.50 205 ILE A C 1
ATOM 1670 O O . ILE A 1 205 ? -20.504 1.535 20.922 1.00 89.50 205 ILE A O 1
ATOM 1674 N N . CYS A 1 206 ? -20.511 1.207 23.114 1.00 89.75 206 CYS A N 1
ATOM 1675 C CA . CYS A 1 206 ? -21.878 0.705 23.150 1.00 89.75 206 CYS A CA 1
ATOM 1676 C C . CYS A 1 206 ? -22.634 1.255 24.361 1.00 89.75 206 CYS A C 1
ATOM 1678 O O . CYS A 1 206 ? -22.071 1.458 25.437 1.00 89.75 206 CYS A O 1
ATOM 1680 N N . TYR A 1 207 ? -23.939 1.474 24.209 1.00 89.38 207 TYR A N 1
ATOM 1681 C CA . TYR A 1 207 ? -24.826 1.833 25.305 1.00 89.38 207 TYR A CA 1
ATOM 1682 C C . TYR A 1 207 ? -25.546 0.593 25.851 1.00 89.38 207 TYR A C 1
ATOM 1684 O O . TYR A 1 207 ? -26.354 -0.043 25.172 1.00 89.38 207 TYR A O 1
ATOM 1692 N N . THR A 1 208 ? -25.291 0.289 27.123 1.00 86.06 208 THR A N 1
ATOM 1693 C CA . THR A 1 208 ? -25.878 -0.830 27.871 1.00 86.06 208 THR A CA 1
ATOM 1694 C C . THR A 1 208 ? -26.479 -0.314 29.180 1.00 86.06 208 THR A C 1
ATOM 1696 O O . THR A 1 208 ? -25.765 -0.032 30.148 1.00 86.06 208 THR A O 1
ATOM 1699 N N . LYS A 1 209 ? -27.807 -0.193 29.238 1.00 82.50 209 LYS A N 1
ATOM 1700 C CA . LYS A 1 209 ? -28.536 0.356 30.393 1.00 82.50 209 LYS A CA 1
ATOM 1701 C C . LYS A 1 209 ? -28.739 -0.685 31.486 1.00 82.50 209 LYS A C 1
ATOM 1703 O O . LYS A 1 209 ? -28.689 -0.363 32.675 1.00 82.50 209 LYS A O 1
ATOM 1708 N N . THR A 1 210 ? -29.029 -1.924 31.096 1.00 83.75 210 THR A N 1
ATOM 1709 C CA . THR A 1 210 ? -29.341 -3.017 32.028 1.00 83.75 210 THR A CA 1
ATOM 1710 C C . THR A 1 210 ? -28.139 -3.931 32.266 1.00 83.75 210 THR A C 1
ATOM 1712 O O . THR A 1 210 ? -27.180 -3.957 31.496 1.00 83.75 210 THR A O 1
ATOM 1715 N N . LYS A 1 211 ? -28.174 -4.695 33.367 1.00 83.31 211 LYS A N 1
ATOM 1716 C CA . LYS A 1 211 ? -27.141 -5.699 33.658 1.00 83.31 211 LYS A CA 1
ATOM 1717 C C . LYS A 1 211 ? -27.098 -6.782 32.575 1.00 83.31 211 LYS A C 1
ATOM 1719 O O . LYS A 1 211 ? -26.009 -7.168 32.174 1.00 83.31 211 LYS A O 1
ATOM 1724 N N . ASP A 1 212 ? -28.265 -7.191 32.086 1.00 84.00 212 ASP A N 1
ATOM 1725 C CA . ASP A 1 212 ? -28.405 -8.225 31.059 1.00 84.00 212 ASP A CA 1
ATOM 1726 C C . ASP A 1 212 ? -27.840 -7.749 29.705 1.00 84.00 212 ASP A C 1
ATOM 1728 O O . ASP A 1 212 ? -27.114 -8.491 29.053 1.00 84.00 212 ASP A O 1
ATOM 1732 N N . GLU A 1 213 ? -28.091 -6.491 29.309 1.00 83.81 213 GLU A N 1
ATOM 1733 C CA . GLU A 1 213 ? -27.481 -5.885 28.107 1.00 83.81 213 GLU A CA 1
ATOM 1734 C C . GLU A 1 213 ? -25.954 -5.856 28.194 1.00 83.81 213 GLU A C 1
ATOM 1736 O O . GLU A 1 213 ? -25.274 -6.150 27.216 1.00 83.81 213 GLU A O 1
ATOM 1741 N N . ARG A 1 214 ? -25.408 -5.534 29.372 1.00 81.81 214 ARG A N 1
ATOM 1742 C CA . ARG A 1 214 ? -23.960 -5.555 29.585 1.00 81.81 214 ARG A CA 1
ATOM 1743 C C . ARG A 1 214 ? -23.396 -6.966 29.469 1.00 81.81 214 ARG A C 1
ATOM 1745 O O . ARG A 1 214 ? -22.372 -7.141 28.824 1.00 81.81 214 ARG A O 1
ATOM 1752 N N . GLU A 1 215 ? -24.011 -7.948 30.124 1.00 83.75 215 GLU A N 1
ATOM 1753 C CA . GLU A 1 215 ? -23.545 -9.340 30.065 1.00 83.75 215 GLU A CA 1
ATOM 1754 C C . GLU A 1 215 ? -23.537 -9.843 28.618 1.00 83.75 215 GLU A C 1
ATOM 1756 O O . GLU A 1 215 ? -22.545 -10.417 28.182 1.00 83.75 215 GLU A O 1
ATOM 1761 N N . ALA A 1 216 ? -24.567 -9.516 27.839 1.00 84.94 216 ALA A N 1
ATOM 1762 C CA . ALA A 1 216 ? -24.636 -9.889 26.432 1.00 84.94 216 ALA A CA 1
ATOM 1763 C C . ALA A 1 216 ? -23.609 -9.143 25.550 1.00 84.94 216 ALA A C 1
ATOM 1765 O O . ALA A 1 216 ? -23.058 -9.734 24.623 1.00 84.94 216 ALA A O 1
ATOM 1766 N N . TYR A 1 217 ? -23.300 -7.874 25.849 1.00 84.81 217 TYR A N 1
ATOM 1767 C CA . TYR A 1 217 ? -22.202 -7.153 25.191 1.00 84.81 217 TYR A CA 1
ATOM 1768 C C . TYR A 1 217 ? -20.836 -7.781 25.506 1.00 84.81 217 TYR A C 1
ATOM 1770 O O . TYR A 1 217 ? -20.016 -7.959 24.610 1.00 84.81 217 TYR A O 1
ATOM 1778 N N . ILE A 1 218 ? -20.599 -8.180 26.758 1.00 81.94 218 ILE A N 1
ATOM 1779 C CA . ILE A 1 218 ? -19.369 -8.876 27.162 1.00 81.94 218 ILE A CA 1
ATOM 1780 C C . ILE A 1 218 ? -19.236 -10.214 26.424 1.00 81.94 218 ILE A C 1
ATOM 1782 O O . ILE A 1 218 ? -18.176 -10.499 25.875 1.00 81.94 218 ILE A O 1
ATOM 1786 N N . GLU A 1 219 ? -20.312 -11.002 26.353 1.00 83.88 219 GLU A N 1
ATOM 1787 C CA . GLU A 1 219 ? -20.328 -12.262 25.600 1.00 83.88 219 GLU A CA 1
ATOM 1788 C C . GLU A 1 219 ? -20.018 -12.044 24.112 1.00 83.88 219 GLU A C 1
ATOM 1790 O O . GLU A 1 219 ? -19.246 -12.802 23.524 1.00 83.88 219 GLU A O 1
ATOM 1795 N N . TYR A 1 220 ? -20.564 -10.981 23.512 1.00 85.75 220 TYR A N 1
ATOM 1796 C CA . TYR A 1 220 ? -20.235 -10.585 22.144 1.00 85.75 220 TYR A CA 1
ATOM 1797 C C . TYR A 1 220 ? -18.742 -10.265 21.986 1.00 85.75 220 TYR A C 1
ATOM 1799 O O . TYR A 1 220 ? -18.111 -10.754 21.049 1.00 85.75 220 TYR A O 1
ATOM 1807 N N . ILE A 1 221 ? -18.152 -9.497 22.908 1.00 83.69 221 ILE A N 1
ATOM 1808 C CA . ILE A 1 221 ? -16.720 -9.174 22.881 1.00 83.69 221 ILE A CA 1
ATOM 1809 C C . ILE A 1 221 ? -15.861 -10.437 23.004 1.00 83.69 221 ILE A C 1
ATOM 1811 O O . ILE A 1 221 ? -14.927 -10.605 22.221 1.00 83.69 221 ILE A O 1
ATOM 1815 N N . ASP A 1 222 ? -16.182 -11.350 23.920 1.00 81.62 222 ASP A N 1
ATOM 1816 C CA . ASP A 1 222 ? -15.447 -12.612 24.075 1.00 81.62 222 ASP A CA 1
ATOM 1817 C C . ASP A 1 222 ? -15.564 -13.500 22.816 1.00 81.62 222 ASP A C 1
ATOM 1819 O O . ASP A 1 222 ? -14.605 -14.165 22.411 1.00 81.62 222 ASP A O 1
ATOM 1823 N N . GLU A 1 223 ? -16.704 -13.485 22.119 1.00 83.50 223 GLU A N 1
ATOM 1824 C CA . GLU A 1 223 ? -16.862 -14.203 20.849 1.00 83.50 223 GLU A CA 1
ATOM 1825 C C . GLU A 1 223 ? -16.091 -13.538 19.694 1.00 83.50 223 GLU A C 1
ATOM 1827 O O . GLU A 1 223 ? -15.427 -14.221 18.904 1.00 83.50 223 GLU A O 1
ATOM 1832 N N . GLN A 1 224 ? -16.156 -12.212 19.570 1.00 83.50 224 GLN A N 1
ATOM 1833 C CA . GLN A 1 224 ? -15.528 -11.497 18.459 1.00 83.50 224 GLN A CA 1
ATOM 1834 C C . GLN A 1 224 ? -14.017 -11.306 18.639 1.00 83.50 224 GLN A C 1
ATOM 1836 O O . GLN A 1 224 ? -13.293 -11.264 17.642 1.00 83.50 224 GLN A O 1
ATOM 1841 N N . TYR A 1 225 ? -13.534 -11.233 19.879 1.00 84.88 225 TYR A N 1
ATOM 1842 C CA . TYR A 1 225 ? -12.169 -10.825 20.215 1.00 84.88 225 TYR A CA 1
ATOM 1843 C C . TYR A 1 225 ? -11.432 -11.813 21.133 1.00 84.88 225 TYR A C 1
ATOM 1845 O O . TYR A 1 225 ? -10.516 -11.418 21.854 1.00 84.88 225 TYR A O 1
ATOM 1853 N N . ASN A 1 226 ? -11.773 -13.105 21.077 1.00 87.06 226 ASN A N 1
ATOM 1854 C CA . ASN A 1 226 ? -10.973 -14.159 21.716 1.00 87.06 226 ASN A CA 1
ATOM 1855 C C . ASN A 1 226 ? -9.587 -14.329 21.077 1.00 87.06 226 ASN A C 1
ATOM 1857 O O . ASN A 1 226 ? -9.353 -14.015 19.902 1.00 87.06 226 ASN A O 1
ATOM 1861 N N . ALA A 1 227 ? -8.684 -14.941 21.844 1.00 87.75 227 ALA A N 1
ATOM 1862 C CA . ALA A 1 227 ? -7.325 -15.272 21.440 1.00 87.75 227 ALA A CA 1
ATOM 1863 C C . ALA A 1 227 ? -7.245 -16.002 20.090 1.00 87.75 227 ALA A C 1
ATOM 1865 O O . ALA A 1 227 ? -6.382 -15.680 19.277 1.00 87.75 227 ALA A O 1
ATOM 1866 N N . ALA A 1 228 ? -8.151 -16.945 19.806 1.00 87.94 228 ALA A N 1
ATOM 1867 C CA . ALA A 1 228 ? -8.102 -17.731 18.573 1.00 87.94 228 ALA A CA 1
ATOM 1868 C C . ALA A 1 228 ? -8.346 -16.875 17.318 1.00 87.94 228 ALA A C 1
ATOM 1870 O O . ALA A 1 228 ? -7.608 -16.985 16.332 1.00 87.94 228 ALA A O 1
ATOM 1871 N N . ARG A 1 229 ? -9.354 -15.994 17.339 1.00 89.88 229 ARG A N 1
ATOM 1872 C CA . ARG A 1 229 ? -9.619 -15.081 16.220 1.00 89.88 229 ARG A CA 1
ATOM 1873 C C . ARG A 1 229 ? -8.535 -14.017 16.095 1.00 89.88 229 ARG A C 1
ATOM 1875 O O . ARG A 1 229 ? -8.073 -13.768 14.982 1.00 89.88 229 ARG A O 1
ATOM 1882 N N . LEU A 1 230 ? -8.105 -13.433 17.211 1.00 91.56 230 LEU A N 1
ATOM 1883 C CA . LEU A 1 230 ? -7.020 -12.453 17.226 1.00 91.56 230 LEU A CA 1
ATOM 1884 C C . LEU A 1 230 ? -5.719 -13.043 16.670 1.00 91.56 230 LEU A C 1
ATOM 1886 O O . LEU A 1 230 ? -5.064 -12.412 15.843 1.00 91.56 230 LEU A O 1
ATOM 1890 N N . SER A 1 231 ? -5.393 -14.285 17.033 1.00 91.62 231 SER A N 1
ATOM 1891 C CA . SER A 1 231 ? -4.247 -15.013 16.489 1.00 91.62 231 SER A CA 1
ATOM 1892 C C . SER A 1 231 ? -4.330 -15.128 14.968 1.00 91.62 231 SER A C 1
ATOM 1894 O O . SER A 1 231 ? -3.382 -14.755 14.281 1.00 91.62 231 SER A O 1
ATOM 1896 N N . LYS A 1 232 ? -5.495 -15.507 14.423 1.00 92.12 232 LYS A N 1
ATOM 1897 C CA . LYS A 1 232 ? -5.717 -15.581 12.971 1.00 92.12 232 LYS A CA 1
ATOM 1898 C C . LYS A 1 232 ? -5.560 -14.228 12.271 1.00 92.12 232 LYS A C 1
ATOM 1900 O O . LYS A 1 232 ? -4.952 -14.170 11.204 1.00 92.12 232 LYS A O 1
ATOM 1905 N N . ILE A 1 233 ? -6.098 -13.152 12.851 1.00 91.88 233 ILE A N 1
ATOM 1906 C CA . ILE A 1 233 ? -5.938 -11.792 12.312 1.00 91.88 233 ILE A CA 1
ATOM 1907 C C . ILE A 1 233 ? -4.452 -11.450 12.240 1.00 91.88 233 ILE A C 1
ATOM 1909 O O . ILE A 1 233 ? -3.955 -11.062 11.185 1.00 91.88 233 ILE A O 1
ATOM 1913 N N . LEU A 1 234 ? -3.722 -11.648 13.335 1.00 92.75 234 LEU A N 1
ATOM 1914 C CA . LEU A 1 234 ? -2.306 -11.330 13.371 1.00 92.75 234 LEU A CA 1
ATOM 1915 C C . LEU A 1 234 ? -1.468 -12.252 12.451 1.00 92.75 234 LEU A C 1
ATOM 1917 O O . LEU A 1 234 ? -0.446 -11.810 11.933 1.00 92.75 234 LEU A O 1
ATOM 1921 N N . THR A 1 235 ? -1.886 -13.502 12.196 1.00 89.75 235 THR A N 1
ATOM 1922 C CA . THR A 1 235 ? -1.227 -14.387 11.213 1.00 89.75 235 THR A CA 1
ATOM 1923 C C . THR A 1 235 ? -1.385 -13.834 9.797 1.00 89.75 235 THR A C 1
ATOM 1925 O O . THR A 1 235 ? -0.412 -13.732 9.053 1.00 89.75 235 THR A O 1
ATOM 1928 N N . ASN A 1 236 ? -2.583 -13.365 9.443 1.00 91.12 236 ASN A N 1
ATOM 1929 C CA . ASN A 1 236 ? -2.791 -12.697 8.160 1.00 91.12 236 ASN A CA 1
ATOM 1930 C C . ASN A 1 236 ? -1.963 -11.404 8.061 1.00 91.12 236 ASN A C 1
ATOM 1932 O O . ASN A 1 236 ? -1.421 -11.103 7.001 1.00 91.12 236 ASN A O 1
ATOM 1936 N N . VAL A 1 237 ? -1.816 -10.656 9.163 1.00 90.00 237 VAL A N 1
ATOM 1937 C CA . VAL A 1 237 ? -0.915 -9.491 9.216 1.00 90.00 237 VAL A CA 1
ATOM 1938 C C . VAL A 1 237 ? 0.523 -9.912 8.916 1.00 90.00 237 VAL A C 1
ATOM 1940 O O . VAL A 1 237 ? 1.157 -9.265 8.085 1.00 90.00 237 VAL A O 1
ATOM 1943 N N . SER A 1 238 ? 1.031 -10.993 9.530 1.00 87.06 238 SER A N 1
ATOM 1944 C CA . SER A 1 238 ? 2.379 -11.499 9.229 1.00 87.06 238 SER A CA 1
ATOM 1945 C C . SER A 1 238 ? 2.543 -11.897 7.760 1.00 87.06 238 SER A C 1
ATOM 1947 O O . SER A 1 238 ? 3.558 -11.550 7.157 1.00 87.06 238 SER A O 1
ATOM 1949 N N . ASP A 1 239 ? 1.528 -12.516 7.153 1.00 84.69 239 ASP A N 1
ATOM 1950 C CA . ASP A 1 239 ? 1.556 -12.895 5.737 1.00 84.69 239 ASP A CA 1
ATOM 1951 C C . ASP A 1 239 ? 1.570 -11.664 4.812 1.00 84.69 239 ASP A C 1
ATOM 1953 O O . ASP A 1 239 ? 2.362 -11.604 3.872 1.00 84.69 239 ASP A O 1
ATOM 1957 N N . ILE A 1 240 ? 0.753 -10.641 5.103 1.00 82.62 240 ILE A N 1
ATOM 1958 C CA . ILE A 1 240 ? 0.677 -9.392 4.319 1.00 82.62 240 ILE A CA 1
ATOM 1959 C C . ILE A 1 240 ? 2.008 -8.639 4.334 1.00 82.62 240 ILE A C 1
ATOM 1961 O O . ILE A 1 240 ? 2.441 -8.101 3.311 1.00 82.62 240 ILE A O 1
ATOM 1965 N N . ILE A 1 241 ? 2.662 -8.576 5.495 1.00 81.19 241 ILE A N 1
ATOM 1966 C CA . ILE A 1 241 ? 3.959 -7.905 5.611 1.00 81.19 241 ILE A CA 1
ATOM 1967 C C . ILE A 1 241 ? 5.111 -8.783 5.095 1.00 81.19 241 ILE A C 1
ATOM 1969 O O . ILE A 1 241 ? 6.200 -8.263 4.868 1.00 81.19 241 ILE A O 1
ATOM 1973 N N . GLY A 1 242 ? 4.869 -10.076 4.848 1.00 76.56 242 GLY A N 1
ATOM 1974 C CA . GLY A 1 242 ? 5.860 -11.030 4.349 1.00 76.56 242 GLY A CA 1
ATOM 1975 C C . GLY A 1 242 ? 6.826 -11.531 5.424 1.00 76.56 242 GLY A C 1
ATOM 1976 O O . GLY A 1 242 ? 7.986 -11.802 5.120 1.00 76.56 242 GLY A O 1
ATOM 1977 N N . ALA A 1 243 ? 6.379 -11.615 6.678 1.00 81.12 243 ALA A N 1
ATOM 1978 C CA . ALA A 1 243 ? 7.180 -12.091 7.798 1.00 81.12 243 ALA A CA 1
ATOM 1979 C C . ALA A 1 243 ? 6.831 -13.542 8.164 1.00 81.12 243 ALA A C 1
ATOM 1981 O O . ALA A 1 243 ? 5.674 -13.949 8.145 1.00 81.12 243 ALA A O 1
ATOM 1982 N N . HIS A 1 244 ? 7.837 -14.322 8.553 1.00 80.12 244 HIS A N 1
ATOM 1983 C CA . HIS A 1 244 ? 7.653 -15.698 9.011 1.00 80.12 244 HIS A CA 1
ATOM 1984 C C . HIS A 1 244 ? 7.366 -15.738 10.510 1.00 80.12 244 HIS A C 1
ATOM 1986 O O . HIS A 1 244 ? 8.145 -15.199 11.296 1.00 80.12 244 HIS A O 1
ATOM 1992 N N . VAL A 1 245 ? 6.281 -16.404 10.909 1.00 83.44 245 VAL A N 1
ATOM 1993 C CA . VAL A 1 245 ? 5.938 -16.620 12.321 1.00 83.44 245 VAL A CA 1
ATOM 1994 C C . VAL A 1 245 ? 6.873 -17.665 12.930 1.00 83.44 245 VAL A C 1
ATOM 1996 O O . VAL A 1 245 ? 6.946 -18.797 12.458 1.00 83.44 245 VAL A O 1
ATOM 1999 N N . LEU A 1 246 ? 7.581 -17.280 13.990 1.00 81.06 246 LEU A N 1
ATOM 2000 C CA . LEU A 1 246 ? 8.499 -18.146 14.733 1.00 81.06 246 LEU A CA 1
ATOM 2001 C C . LEU A 1 246 ? 7.821 -18.798 15.940 1.00 81.06 246 LEU A C 1
ATOM 2003 O O . LEU A 1 246 ? 8.082 -19.954 16.258 1.00 81.06 246 LEU A O 1
ATOM 2007 N N . ASN A 1 247 ? 6.988 -18.033 16.646 1.00 83.00 247 ASN A N 1
ATOM 2008 C CA . ASN A 1 247 ? 6.303 -18.472 17.856 1.00 83.00 247 ASN A CA 1
ATOM 2009 C C . ASN A 1 247 ? 5.014 -17.662 18.038 1.00 83.00 247 ASN A C 1
ATOM 2011 O O . ASN A 1 247 ? 4.994 -16.468 17.731 1.00 83.00 247 ASN A O 1
ATOM 2015 N N . VAL A 1 248 ? 3.974 -18.311 18.562 1.00 84.25 248 VAL A N 1
ATOM 2016 C CA . VAL A 1 248 ? 2.702 -17.708 18.958 1.00 84.25 248 VAL A CA 1
ATOM 2017 C C . VAL A 1 248 ? 2.441 -18.034 20.425 1.00 84.25 248 VAL A C 1
ATOM 2019 O O . VAL A 1 248 ? 2.326 -19.199 20.796 1.00 84.25 248 VAL A O 1
ATOM 2022 N N . ALA A 1 249 ? 2.286 -17.003 21.249 1.00 82.19 249 ALA A N 1
ATOM 2023 C CA . ALA A 1 249 ? 1.803 -17.115 22.617 1.00 82.19 249 ALA A CA 1
ATOM 2024 C C . ALA A 1 249 ? 0.454 -16.403 22.722 1.00 82.19 249 ALA A C 1
ATOM 2026 O O . ALA A 1 249 ? 0.319 -15.267 22.276 1.00 82.19 249 ALA A O 1
ATOM 2027 N N . GLN A 1 250 ? -0.545 -17.054 23.311 1.00 86.69 250 GLN A N 1
ATOM 2028 C CA . GLN A 1 250 ? -1.884 -16.486 23.443 1.00 86.69 250 GLN A CA 1
ATOM 2029 C C . GLN A 1 250 ? -2.516 -16.828 24.791 1.00 86.69 250 GLN A C 1
ATOM 2031 O O . GLN A 1 250 ? -2.234 -17.883 25.362 1.00 86.69 250 GLN A O 1
ATOM 2036 N N . GLN A 1 251 ? -3.358 -15.930 25.293 1.00 81.12 251 GLN A N 1
ATOM 2037 C CA . GLN A 1 251 ? -4.044 -16.067 26.570 1.00 81.12 251 GLN A CA 1
ATOM 2038 C C . GLN A 1 251 ? -5.365 -15.293 26.550 1.00 81.12 251 GLN A C 1
ATOM 2040 O O . GLN A 1 251 ? -5.364 -14.093 26.291 1.00 81.12 251 GLN A O 1
ATOM 2045 N N . ASP A 1 252 ? -6.459 -15.959 26.907 1.00 83.06 252 ASP A N 1
ATOM 2046 C CA . ASP A 1 252 ? -7.711 -15.299 27.283 1.00 83.06 252 ASP A CA 1
ATOM 2047 C C . ASP A 1 252 ? -7.672 -14.948 28.783 1.00 83.06 252 ASP A C 1
ATOM 2049 O O . ASP A 1 252 ? -7.213 -15.740 29.619 1.00 83.06 252 ASP A O 1
ATOM 2053 N N . TYR A 1 253 ? -8.095 -13.735 29.135 1.00 77.31 253 TYR A N 1
ATOM 2054 C CA . TYR A 1 253 ? -8.120 -13.234 30.506 1.00 77.31 253 TYR A CA 1
ATOM 2055 C C . TYR A 1 253 ? -9.431 -13.582 31.214 1.00 77.31 253 TYR A C 1
ATOM 2057 O O . TYR A 1 253 ? -10.482 -13.729 30.604 1.00 77.31 253 TYR A O 1
ATOM 2065 N N . VAL A 1 254 ? -9.371 -13.656 32.547 1.00 68.50 254 VAL A N 1
ATOM 2066 C CA . VAL A 1 254 ? -10.553 -13.756 33.412 1.00 68.50 254 VAL A CA 1
ATOM 2067 C C . VAL A 1 254 ? -10.653 -12.447 34.205 1.00 68.50 254 VAL A C 1
ATOM 2069 O O . VAL A 1 254 ? -9.687 -12.108 34.895 1.00 68.50 254 VAL A O 1
ATOM 2072 N N . PRO A 1 255 ? -11.778 -11.707 34.160 1.00 69.94 255 PRO A N 1
ATOM 2073 C CA . PRO A 1 255 ? -13.081 -12.135 33.645 1.00 69.94 255 PRO A CA 1
ATOM 2074 C C . PRO A 1 255 ? -13.296 -12.049 32.123 1.00 69.94 255 PRO A C 1
ATOM 2076 O O . PRO A 1 255 ? -14.173 -12.762 31.662 1.00 69.94 255 PRO A O 1
ATOM 2079 N N . GLN A 1 256 ? -12.557 -11.217 31.380 1.00 78.62 256 GLN A N 1
ATOM 2080 C CA . GLN A 1 256 ? -12.816 -10.934 29.954 1.00 78.62 256 GLN A CA 1
ATOM 2081 C C . GLN A 1 256 ? -11.583 -10.334 29.255 1.00 78.62 256 GLN A C 1
ATOM 2083 O O . GLN A 1 256 ? -10.736 -9.724 29.919 1.00 78.62 256 GLN A O 1
ATOM 2088 N N . GLY A 1 257 ? -11.524 -10.456 27.924 1.00 81.44 257 GLY A N 1
ATOM 2089 C CA . GLY A 1 257 ? -10.433 -9.960 27.073 1.00 81.44 257 GLY A CA 1
ATOM 2090 C C . GLY A 1 257 ? -9.387 -11.021 26.716 1.00 81.44 257 GLY A C 1
ATOM 2091 O O . GLY A 1 257 ? -9.397 -12.138 27.227 1.00 81.44 257 GLY A O 1
ATOM 2092 N N . ALA A 1 258 ? -8.459 -10.669 25.833 1.00 86.81 258 ALA A N 1
ATOM 2093 C CA . ALA A 1 258 ? -7.483 -11.589 25.272 1.00 86.81 258 ALA A CA 1
ATOM 2094 C C . ALA A 1 258 ? -6.169 -10.888 24.919 1.00 86.81 258 ALA A C 1
ATOM 2096 O O . ALA A 1 258 ? -6.103 -9.681 24.680 1.00 86.81 258 ALA A O 1
ATOM 2097 N N . SER A 1 259 ? -5.108 -11.683 24.874 1.00 87.56 259 SER A N 1
ATOM 2098 C CA . SER A 1 259 ? -3.771 -11.263 24.491 1.00 87.56 259 SER A CA 1
ATOM 2099 C C . SER A 1 259 ? -3.167 -12.284 23.545 1.00 87.56 259 SER A C 1
ATOM 2101 O O . SER A 1 259 ? -3.156 -13.479 23.841 1.00 87.56 259 SER A O 1
ATOM 2103 N N . VAL A 1 260 ? -2.586 -11.813 22.445 1.00 89.12 260 VAL A N 1
ATOM 2104 C CA . VAL A 1 260 ? -1.780 -12.642 21.544 1.00 89.12 260 VAL A CA 1
ATOM 2105 C C . VAL A 1 260 ? -0.472 -11.929 21.249 1.00 89.12 260 VAL A C 1
ATOM 2107 O O . VAL A 1 260 ? -0.454 -10.738 20.960 1.00 89.12 260 VAL A O 1
ATOM 2110 N N . THR A 1 261 ? 0.620 -12.678 21.299 1.00 89.00 261 THR A N 1
ATOM 2111 C CA . THR A 1 261 ? 1.968 -12.227 20.973 1.00 89.00 261 THR A CA 1
ATOM 2112 C C . THR A 1 261 ? 2.565 -13.180 19.956 1.00 89.00 261 THR A C 1
ATOM 2114 O O . THR A 1 261 ? 2.603 -14.390 20.177 1.00 89.00 261 THR A O 1
ATOM 2117 N N . MET A 1 262 ? 3.080 -12.636 18.860 1.00 87.88 262 MET A N 1
ATOM 2118 C CA . MET A 1 262 ? 3.802 -13.381 17.840 1.00 87.88 262 MET A CA 1
ATOM 2119 C C . MET A 1 262 ? 5.200 -12.835 17.631 1.00 87.88 262 MET A C 1
ATOM 2121 O O . MET A 1 262 ? 5.390 -11.636 17.442 1.00 87.88 262 MET A O 1
ATOM 2125 N N . LEU A 1 263 ? 6.174 -13.741 17.630 1.00 85.69 263 LEU A N 1
ATOM 2126 C CA . LEU A 1 263 ? 7.521 -13.459 17.151 1.00 85.69 263 LEU A CA 1
ATOM 2127 C C . LEU A 1 263 ? 7.576 -13.703 15.651 1.00 85.69 263 LEU A C 1
ATOM 2129 O O . LEU A 1 263 ? 7.145 -14.761 15.188 1.00 85.69 263 LEU A O 1
ATOM 2133 N N . VAL A 1 264 ? 8.143 -12.756 14.907 1.00 83.19 264 VAL A N 1
ATOM 2134 C CA . VAL A 1 264 ? 8.235 -12.836 13.447 1.00 83.19 264 VAL A CA 1
ATOM 2135 C C . VAL A 1 264 ? 9.646 -12.520 12.938 1.00 83.19 264 VAL A C 1
ATOM 2137 O O . VAL A 1 264 ? 10.442 -11.873 13.621 1.00 83.19 264 VAL A O 1
ATOM 2140 N N . SER A 1 265 ? 9.980 -12.981 11.729 1.00 77.94 265 SER A N 1
ATOM 2141 C CA . SER A 1 265 ? 11.267 -12.707 11.069 1.00 77.94 265 SER A CA 1
ATOM 2142 C C . SER A 1 265 ? 11.126 -12.369 9.584 1.00 77.94 265 SER A C 1
ATOM 2144 O O . SER A 1 265 ? 10.345 -13.006 8.884 1.00 77.94 265 SER A O 1
ATOM 2146 N N . GLU A 1 266 ? 11.936 -11.428 9.086 1.00 65.50 266 GLU A N 1
ATOM 2147 C CA . GLU A 1 266 ? 11.853 -10.898 7.708 1.00 65.50 266 GLU A CA 1
ATOM 2148 C C . GLU A 1 266 ? 12.544 -11.755 6.619 1.00 65.50 266 GLU A C 1
ATOM 2150 O O . GLU A 1 266 ? 12.463 -11.418 5.441 1.00 65.50 266 GLU A O 1
ATOM 2155 N N . GLY A 1 267 ? 13.256 -12.837 6.970 1.00 56.94 267 GLY A N 1
ATOM 2156 C CA . GLY A 1 267 ? 14.044 -13.646 6.023 1.00 56.94 267 GLY A CA 1
ATOM 2157 C C . GLY A 1 267 ? 13.882 -15.161 6.210 1.00 56.94 267 GLY A C 1
ATOM 2158 O O . GLY A 1 267 ? 13.385 -15.590 7.254 1.00 56.94 267 GLY A O 1
ATOM 2159 N N . PRO A 1 268 ? 14.302 -15.982 5.224 1.00 41.84 268 PRO A N 1
ATOM 2160 C CA . PRO A 1 268 ? 14.234 -17.435 5.328 1.00 41.84 268 PRO A CA 1
ATOM 2161 C C . PRO A 1 268 ? 15.069 -17.917 6.516 1.00 41.84 268 PRO A C 1
ATOM 2163 O O . PRO A 1 268 ? 16.173 -17.423 6.755 1.00 41.84 268 PRO A O 1
ATOM 2166 N N . ILE A 1 269 ? 14.534 -18.890 7.253 1.00 44.69 269 ILE A N 1
ATOM 2167 C CA . ILE A 1 269 ? 15.168 -19.490 8.429 1.00 44.69 269 ILE A CA 1
ATOM 2168 C C . ILE A 1 269 ? 16.375 -20.314 7.956 1.00 44.69 269 ILE A C 1
ATOM 2170 O O . ILE A 1 269 ? 16.274 -21.514 7.706 1.00 44.69 269 ILE A O 1
ATOM 2174 N N . VAL A 1 270 ? 17.520 -19.663 7.761 1.00 39.53 270 VAL A N 1
ATOM 2175 C CA . VAL A 1 270 ? 18.796 -20.353 7.578 1.00 39.53 270 VAL A CA 1
ATOM 2176 C C . VAL A 1 270 ? 19.292 -20.701 8.978 1.00 39.53 270 VAL A C 1
ATOM 2178 O O . VAL A 1 270 ? 19.769 -19.832 9.699 1.00 39.53 270 VAL A O 1
ATOM 2181 N N . GLU A 1 271 ? 19.109 -21.973 9.337 1.00 35.47 271 GLU A N 1
ATOM 2182 C CA . GLU A 1 271 ? 19.596 -22.640 10.554 1.00 35.47 271 GLU A CA 1
ATOM 2183 C C . GLU A 1 271 ? 18.898 -22.224 11.862 1.00 35.47 271 GLU A C 1
ATOM 2185 O O . GLU A 1 271 ? 19.335 -21.344 12.600 1.00 35.47 271 GLU A O 1
ATOM 2190 N N . ILE A 1 272 ? 17.841 -22.962 12.220 1.00 36.75 272 ILE A N 1
ATOM 2191 C CA . ILE A 1 272 ? 17.631 -23.284 13.637 1.00 36.75 272 ILE A CA 1
ATOM 2192 C C . ILE A 1 272 ? 18.774 -24.246 13.987 1.00 36.75 272 ILE A C 1
ATOM 2194 O O . ILE A 1 272 ? 18.890 -25.270 13.309 1.00 36.75 272 ILE A O 1
ATOM 2198 N N . PRO A 1 273 ? 19.632 -23.965 14.982 1.00 32.59 273 PRO A N 1
ATOM 2199 C CA . PRO A 1 273 ? 20.562 -24.971 15.460 1.00 32.59 273 PRO A CA 1
ATOM 2200 C C . PRO A 1 273 ? 19.743 -26.156 15.978 1.00 32.59 273 PRO A C 1
ATOM 2202 O O . PRO A 1 273 ? 19.016 -26.028 16.964 1.00 32.59 273 PRO A O 1
ATOM 2205 N N . GLU A 1 274 ? 19.847 -27.309 15.318 1.00 38.16 274 GLU A N 1
ATOM 2206 C CA . GLU A 1 274 ? 19.505 -28.594 15.927 1.00 38.16 274 GLU A CA 1
ATOM 2207 C C . GLU A 1 274 ? 20.542 -28.893 17.020 1.00 38.16 274 GLU A C 1
ATOM 2209 O O . GLU A 1 274 ? 21.401 -29.755 16.878 1.00 38.16 274 GLU A O 1
ATOM 2214 N N . GLU A 1 275 ? 20.495 -28.154 18.124 1.00 34.75 275 GLU A N 1
ATOM 2215 C CA . GLU A 1 275 ? 21.199 -28.516 19.351 1.00 34.75 275 GLU A CA 1
ATOM 2216 C C . GLU A 1 275 ? 20.189 -28.615 20.492 1.00 34.75 275 GLU A C 1
ATOM 2218 O O . GLU A 1 275 ? 20.177 -27.847 21.451 1.00 34.75 275 GLU A O 1
ATOM 2223 N N . SER A 1 276 ? 19.328 -29.629 20.392 1.00 38.16 276 SER A N 1
ATOM 2224 C CA . SER A 1 276 ? 18.802 -30.295 21.577 1.00 38.16 276 SER A CA 1
ATOM 2225 C C . SER A 1 276 ? 19.901 -31.199 22.143 1.00 38.16 276 SER A C 1
ATOM 2227 O O . SER A 1 276 ? 19.985 -32.380 21.807 1.00 38.16 276 SER A O 1
ATOM 2229 N N . PHE A 1 277 ? 20.750 -30.652 23.005 1.00 41.91 277 PHE A N 1
ATOM 2230 C CA . PHE A 1 277 ? 21.596 -31.451 23.889 1.00 41.91 277 PHE A CA 1
ATOM 2231 C C . PHE A 1 277 ? 21.458 -30.934 25.319 1.00 41.91 277 PHE A C 1
ATOM 2233 O O . PHE A 1 277 ? 22.297 -30.179 25.788 1.00 41.91 277 PHE A O 1
ATOM 2240 N N . ASP A 1 278 ? 20.376 -31.334 25.993 1.00 30.70 278 ASP A N 1
ATOM 2241 C CA . ASP A 1 278 ? 20.451 -31.766 27.393 1.00 30.70 278 ASP A CA 1
ATOM 2242 C C . ASP A 1 278 ? 19.149 -32.461 27.831 1.00 30.70 278 ASP A C 1
ATOM 2244 O O . ASP A 1 278 ? 18.062 -31.882 27.833 1.00 30.70 278 ASP A O 1
ATOM 2248 N N . GLU A 1 279 ? 19.270 -33.729 28.230 1.00 40.44 279 GLU A N 1
ATOM 2249 C CA . GLU A 1 279 ? 18.242 -34.439 28.990 1.00 40.44 279 GLU A CA 1
ATOM 2250 C C . GLU A 1 279 ? 18.209 -33.877 30.422 1.00 40.44 279 GLU A C 1
ATOM 2252 O O . GLU A 1 279 ? 19.094 -34.160 31.231 1.00 40.44 279 GLU A O 1
ATOM 2257 N N . SER A 1 280 ? 17.173 -33.115 30.784 1.00 36.47 280 SER A N 1
ATOM 2258 C CA . SER A 1 280 ? 16.865 -32.841 32.195 1.00 36.47 280 SER A CA 1
ATOM 2259 C C . SER A 1 280 ? 15.350 -32.842 32.460 1.00 36.47 280 SER A C 1
ATOM 2261 O O . SER A 1 280 ? 14.579 -32.393 31.611 1.00 36.47 280 SER A O 1
ATOM 2263 N N . PRO A 1 281 ? 14.884 -33.383 33.608 1.00 46.09 281 PRO A N 1
ATOM 2264 C CA . PRO A 1 281 ? 13.464 -33.533 33.887 1.00 46.09 281 PRO A CA 1
ATOM 2265 C C . PRO A 1 281 ? 12.936 -32.332 34.680 1.00 46.09 281 PRO A C 1
ATOM 2267 O O . PRO A 1 281 ? 13.286 -32.127 35.842 1.00 46.09 281 PRO A O 1
ATOM 2270 N N . GLY A 1 282 ? 12.032 -31.568 34.079 1.00 33.47 282 GLY A N 1
ATOM 2271 C CA . GLY A 1 282 ? 11.215 -30.574 34.772 1.00 33.47 282 GLY A CA 1
ATOM 2272 C C . GLY A 1 282 ? 10.215 -29.949 33.801 1.00 33.47 282 GLY A C 1
ATOM 2273 O O . GLY A 1 282 ? 10.590 -29.706 32.656 1.00 33.47 282 GLY A O 1
ATOM 2274 N N . PRO A 1 283 ? 8.950 -29.709 34.190 1.00 40.97 283 PRO A N 1
ATOM 2275 C CA . PRO A 1 283 ? 8.003 -29.069 33.293 1.00 40.97 283 PRO A CA 1
ATOM 2276 C C . PRO A 1 283 ? 8.406 -27.596 33.174 1.00 40.97 283 PRO A C 1
ATOM 2278 O O . PRO A 1 283 ? 8.318 -26.844 34.145 1.00 40.97 283 PRO A O 1
ATOM 2281 N N . LEU A 1 284 ? 8.897 -27.193 32.006 1.00 41.16 284 LEU A N 1
ATOM 2282 C CA . LEU A 1 284 ? 9.032 -25.782 31.659 1.00 41.16 284 LEU A CA 1
ATOM 2283 C C . LEU A 1 284 ? 7.688 -25.322 31.066 1.00 41.16 284 LEU A C 1
ATOM 2285 O O . LEU A 1 284 ? 7.088 -26.081 30.308 1.00 41.16 284 LEU A O 1
ATOM 2289 N N . PRO A 1 285 ? 7.166 -24.145 31.452 1.00 40.25 285 PRO A N 1
ATOM 2290 C CA . PRO A 1 285 ? 5.864 -23.669 30.990 1.00 40.25 285 PRO A CA 1
ATOM 2291 C C . PRO A 1 285 ? 5.858 -23.491 29.465 1.00 40.25 285 PRO A C 1
ATOM 2293 O O . PRO A 1 285 ? 6.830 -22.980 28.910 1.00 40.25 285 PRO A O 1
ATOM 2296 N N . ASP A 1 286 ? 4.753 -23.871 28.816 1.00 45.03 286 ASP A N 1
ATOM 2297 C CA . ASP A 1 286 ? 4.652 -24.024 27.355 1.00 45.03 286 ASP A CA 1
ATOM 2298 C C . ASP A 1 286 ? 4.952 -22.761 26.530 1.00 45.03 286 ASP A C 1
ATOM 2300 O O . ASP A 1 286 ? 5.229 -22.879 25.344 1.00 45.03 286 ASP A O 1
ATOM 2304 N N . ASN A 1 287 ? 4.976 -21.555 27.104 1.00 49.28 287 ASN A N 1
ATOM 2305 C CA . ASN A 1 287 ? 5.124 -20.328 26.320 1.00 49.28 287 ASN A CA 1
ATOM 2306 C C . ASN A 1 287 ? 6.080 -19.337 27.003 1.00 49.28 287 ASN A C 1
ATOM 2308 O O . ASN A 1 287 ? 5.649 -18.485 27.781 1.00 49.28 287 ASN A O 1
ATOM 2312 N N . VAL A 1 288 ? 7.380 -19.406 26.706 1.00 45.53 288 VAL A N 1
ATOM 2313 C CA . VAL A 1 288 ? 8.330 -18.336 27.059 1.00 45.53 288 VAL A CA 1
ATOM 2314 C C . VAL A 1 288 ? 8.892 -17.739 25.775 1.00 45.53 288 VAL A C 1
ATOM 2316 O O . VAL A 1 288 ? 9.821 -18.262 25.166 1.00 45.53 288 VAL A O 1
ATOM 2319 N N . VAL A 1 289 ? 8.301 -16.623 25.354 1.00 51.47 289 VAL A N 1
ATOM 2320 C CA . VAL A 1 289 ? 8.816 -15.783 24.270 1.00 51.47 289 VAL A CA 1
ATOM 2321 C C . VAL A 1 289 ? 10.112 -15.126 24.761 1.00 51.47 289 VAL A C 1
ATOM 2323 O O . VAL A 1 289 ? 10.073 -14.208 25.577 1.00 51.47 289 VAL A O 1
ATOM 2326 N N . MET A 1 290 ? 11.274 -15.597 24.303 1.00 46.28 290 MET A N 1
ATOM 2327 C CA . MET A 1 290 ? 12.572 -14.975 24.601 1.00 46.28 290 MET A CA 1
ATOM 2328 C C . MET A 1 290 ? 13.361 -14.724 23.317 1.00 46.28 290 MET A C 1
ATOM 2330 O O . MET A 1 290 ? 14.113 -15.585 22.875 1.00 46.28 290 MET A O 1
ATOM 2334 N N . GLN A 1 291 ? 13.188 -13.523 22.754 1.00 50.22 291 GLN A N 1
ATOM 2335 C CA . GLN A 1 291 ? 14.139 -12.813 21.883 1.00 50.22 291 GLN A CA 1
ATOM 2336 C C . GLN A 1 291 ? 13.649 -11.356 21.709 1.00 50.22 291 GLN A C 1
ATOM 2338 O O . GLN A 1 291 ? 12.754 -11.077 20.917 1.00 50.22 291 GLN A O 1
ATOM 2343 N N . LEU A 1 292 ? 14.182 -10.425 22.517 1.00 48.25 292 LEU A N 1
ATOM 2344 C CA . LEU A 1 292 ? 13.790 -8.994 22.555 1.00 48.25 292 LEU A CA 1
ATOM 2345 C C . LEU A 1 292 ? 14.347 -8.165 21.383 1.00 48.25 292 LEU A C 1
ATOM 2347 O O . LEU A 1 292 ? 14.075 -6.973 21.269 1.00 48.25 292 LEU A O 1
ATOM 2351 N N . ASP A 1 293 ? 15.176 -8.783 20.552 1.00 49.12 293 ASP A N 1
ATOM 2352 C CA . ASP A 1 293 ? 15.849 -8.205 19.391 1.00 49.12 293 ASP A CA 1
ATOM 2353 C C . ASP A 1 293 ? 15.143 -8.543 18.066 1.00 49.12 293 ASP A C 1
ATOM 2355 O O . ASP A 1 293 ? 15.593 -8.114 17.001 1.00 49.12 293 ASP A O 1
ATOM 2359 N N . LYS A 1 294 ? 14.042 -9.305 18.120 1.00 62.38 294 LYS A N 1
ATOM 2360 C CA . LYS A 1 294 ? 13.266 -9.726 16.950 1.00 62.38 294 LYS A CA 1
ATOM 2361 C C . LYS A 1 294 ? 12.003 -8.896 16.757 1.00 62.38 294 LYS A C 1
ATOM 2363 O O . LYS A 1 294 ? 11.450 -8.296 17.681 1.00 62.38 294 LYS A O 1
ATOM 2368 N N . SER A 1 295 ? 11.553 -8.889 15.509 1.00 80.88 295 SER A N 1
ATOM 2369 C CA . SER A 1 295 ? 10.267 -8.339 15.109 1.00 80.88 295 SER A CA 1
ATOM 2370 C C . SER A 1 295 ? 9.136 -9.087 15.815 1.00 80.88 295 SER A C 1
ATOM 2372 O O . SER A 1 295 ? 9.217 -10.296 16.046 1.00 80.88 295 SER A O 1
ATOM 2374 N N . HIS A 1 296 ? 8.089 -8.364 16.189 1.00 89.06 296 HIS A N 1
ATOM 2375 C CA . HIS A 1 296 ? 6.956 -8.933 16.905 1.00 89.06 296 HIS A CA 1
ATOM 2376 C C . HIS A 1 296 ? 5.656 -8.251 16.514 1.00 89.06 296 HIS A C 1
ATOM 2378 O O . HIS A 1 296 ? 5.637 -7.111 16.050 1.00 89.06 296 HIS A O 1
ATOM 2384 N N . ILE A 1 297 ? 4.574 -8.987 16.719 1.00 91.44 297 ILE A N 1
ATOM 2385 C CA . ILE A 1 297 ? 3.210 -8.527 16.529 1.00 91.44 297 ILE A CA 1
ATOM 2386 C C . ILE A 1 297 ? 2.450 -8.871 17.803 1.00 91.44 297 ILE A C 1
ATOM 2388 O O . ILE A 1 297 ? 2.424 -10.037 18.197 1.00 91.44 297 ILE A O 1
ATOM 2392 N N . THR A 1 298 ? 1.852 -7.888 18.461 1.00 92.25 298 THR A N 1
ATOM 2393 C CA . THR A 1 298 ? 1.042 -8.113 19.662 1.00 92.25 298 THR A CA 1
ATOM 2394 C C . THR A 1 298 ? -0.348 -7.538 19.495 1.00 92.25 298 THR A C 1
ATOM 2396 O O . THR A 1 298 ? -0.553 -6.580 18.753 1.00 92.25 298 THR A O 1
ATOM 2399 N N . VAL A 1 299 ? -1.304 -8.134 20.199 1.00 92.31 299 VAL A N 1
ATOM 2400 C CA . VAL A 1 299 ? -2.632 -7.570 20.409 1.00 92.31 299 VAL A CA 1
ATOM 2401 C C . VAL A 1 299 ? -3.085 -7.811 21.840 1.00 92.31 299 VAL A C 1
ATOM 2403 O O . VAL A 1 299 ? -2.898 -8.907 22.372 1.00 92.31 299 VAL A O 1
ATOM 2406 N N . HIS A 1 300 ? -3.693 -6.795 22.441 1.00 90.88 300 HIS A N 1
ATOM 2407 C CA . HIS A 1 300 ? -4.304 -6.843 23.764 1.00 90.88 300 HIS A CA 1
ATOM 2408 C C . HIS A 1 300 ? -5.684 -6.206 23.708 1.00 90.88 300 HIS A C 1
ATOM 2410 O O . HIS A 1 300 ? -5.845 -5.145 23.108 1.00 90.88 300 HIS A O 1
ATOM 2416 N N . THR A 1 301 ? -6.669 -6.820 24.353 1.00 88.62 301 THR A N 1
ATOM 2417 C CA . THR A 1 301 ? -8.022 -6.269 24.415 1.00 88.62 301 THR A CA 1
ATOM 2418 C C . THR A 1 301 ? -8.413 -5.905 25.844 1.00 88.62 301 THR A C 1
ATOM 2420 O O . THR A 1 301 ? -8.129 -6.630 26.799 1.00 88.62 301 THR A O 1
ATOM 2423 N N . TYR A 1 302 ? -9.044 -4.741 25.983 1.00 84.38 302 TYR A N 1
ATOM 2424 C CA . TYR A 1 302 ? -9.405 -4.101 27.240 1.00 84.38 302 TYR A CA 1
ATOM 2425 C C . TYR A 1 302 ? -10.867 -3.650 27.173 1.00 84.38 302 TYR A C 1
ATOM 2427 O O . TYR A 1 302 ? -11.158 -2.529 26.754 1.00 84.38 302 TYR A O 1
ATOM 2435 N N . PRO A 1 303 ? -11.810 -4.511 27.567 1.00 81.75 303 PRO A N 1
ATOM 2436 C CA . PRO A 1 303 ? -13.177 -4.081 27.819 1.00 81.75 303 PRO A CA 1
ATOM 2437 C C . PRO A 1 303 ? -13.232 -3.220 29.092 1.00 81.75 303 PRO A C 1
ATOM 2439 O O . PRO A 1 303 ? -12.832 -3.653 30.177 1.00 81.75 303 PRO A O 1
ATOM 2442 N N . GLU A 1 304 ? -13.739 -2.001 28.958 1.00 77.31 304 GLU A N 1
ATOM 2443 C CA . GLU A 1 304 ? -13.979 -1.025 30.017 1.00 77.31 304 GLU A CA 1
ATOM 2444 C C . GLU A 1 304 ? -15.492 -0.817 30.189 1.00 77.31 304 GLU A C 1
ATOM 2446 O O . GLU A 1 304 ? -16.277 -0.904 29.240 1.00 77.31 304 GLU A O 1
ATOM 2451 N N . PHE A 1 305 ? -15.916 -0.589 31.431 1.00 67.88 305 PHE A N 1
ATOM 2452 C CA . PHE A 1 305 ? -17.276 -0.153 31.698 1.00 67.88 305 PHE A CA 1
ATOM 2453 C C . PHE A 1 305 ? -17.299 0.951 32.741 1.00 67.88 305 PHE A C 1
ATOM 2455 O O . PHE A 1 305 ? -16.909 0.716 33.893 1.00 67.88 305 PHE A O 1
ATOM 2462 N N . HIS A 1 306 ? -17.935 2.071 32.398 1.00 64.50 306 HIS A N 1
ATOM 2463 C CA . HIS A 1 306 ? -18.145 3.145 33.348 1.00 64.50 306 HIS A CA 1
ATOM 2464 C C . HIS A 1 306 ? -19.303 2.827 34.322 1.00 64.50 306 HIS A C 1
ATOM 2466 O O . HIS A 1 306 ? -20.466 2.841 33.914 1.00 64.50 306 HIS A O 1
ATOM 2472 N N . PRO A 1 307 ? -19.055 2.633 35.643 1.00 55.81 307 PRO A N 1
ATOM 2473 C CA . PRO A 1 307 ? -20.054 2.162 36.615 1.00 55.81 307 PRO A CA 1
ATOM 2474 C C . PRO A 1 307 ? -21.377 2.942 36.700 1.00 55.81 307 PRO A C 1
ATOM 2476 O O . PRO A 1 307 ? -22.357 2.399 37.211 1.00 55.81 307 PRO A O 1
ATOM 2479 N N . SER A 1 308 ? -21.403 4.202 36.260 1.00 55.19 308 SER A N 1
ATOM 2480 C CA . SER A 1 308 ? -22.495 5.154 36.497 1.00 55.19 308 SER A CA 1
ATOM 2481 C C . SER A 1 308 ? -23.230 5.651 35.250 1.00 55.19 308 SER A C 1
ATOM 2483 O O . SER A 1 308 ? -24.299 6.233 35.415 1.00 55.19 308 SER A O 1
ATOM 2485 N N . GLU A 1 309 ? -22.715 5.432 34.034 1.00 63.84 309 GLU A N 1
ATOM 2486 C CA . GLU A 1 309 ? -23.197 6.160 32.840 1.00 63.84 309 GLU A CA 1
ATOM 2487 C C . GLU A 1 309 ? -23.796 5.271 31.738 1.00 63.84 309 GLU A C 1
ATOM 2489 O O . GLU A 1 309 ? -24.318 5.772 30.748 1.00 63.84 309 GLU A O 1
ATOM 2494 N N . GLY A 1 310 ? -23.808 3.945 31.918 1.00 78.44 310 GLY A N 1
ATOM 2495 C CA . GLY A 1 310 ? -24.416 3.020 30.948 1.00 78.44 310 GLY A CA 1
ATOM 2496 C C . GLY A 1 310 ? -23.660 2.925 29.618 1.00 78.44 310 GLY A C 1
ATOM 2497 O O . GLY A 1 310 ? -24.141 2.266 28.704 1.00 78.44 310 GLY A O 1
ATOM 2498 N N . ILE A 1 311 ? -22.485 3.545 29.518 1.00 87.00 311 ILE A N 1
ATOM 2499 C CA . ILE A 1 311 ? -21.567 3.438 28.385 1.00 87.00 311 ILE A CA 1
ATOM 2500 C C . ILE A 1 311 ? -20.575 2.309 28.671 1.00 87.00 311 ILE A C 1
ATOM 2502 O O . ILE A 1 311 ? -19.991 2.239 29.756 1.00 87.00 311 ILE A O 1
ATOM 2506 N N . SER A 1 312 ? -20.424 1.415 27.702 1.00 87.25 312 SER A N 1
ATOM 2507 C CA . SER A 1 312 ? -19.412 0.367 27.668 1.00 87.25 312 SER A CA 1
ATOM 2508 C C . SER A 1 312 ? -18.439 0.683 26.540 1.00 87.25 312 SER A C 1
ATOM 2510 O O . SER A 1 312 ? -18.869 0.858 25.402 1.00 87.25 312 SER A O 1
ATOM 2512 N N . THR A 1 313 ? -17.145 0.718 26.842 1.00 88.06 313 THR A N 1
ATOM 2513 C CA . THR A 1 313 ? -16.100 1.029 25.864 1.00 88.06 313 THR A CA 1
ATOM 2514 C C . THR A 1 313 ? -15.176 -0.172 25.741 1.00 88.06 313 THR A C 1
ATOM 2516 O O . THR A 1 313 ? -14.606 -0.643 26.720 1.00 88.06 313 THR A O 1
ATOM 2519 N N . PHE A 1 314 ? -15.013 -0.702 24.538 1.00 89.06 314 PHE A N 1
ATOM 2520 C CA . PHE A 1 314 ? -14.048 -1.749 24.243 1.00 89.06 314 PHE A CA 1
ATOM 2521 C C . PHE A 1 314 ? -12.838 -1.147 23.545 1.00 89.06 314 PHE A C 1
ATOM 2523 O O . PHE A 1 314 ? -12.982 -0.353 22.622 1.00 89.06 314 PHE A O 1
ATOM 2530 N N . ARG A 1 315 ? -11.639 -1.536 23.978 1.00 91.25 315 ARG A N 1
ATOM 2531 C CA . ARG A 1 315 ? -10.386 -1.103 23.367 1.00 91.25 315 ARG A CA 1
ATOM 2532 C C . ARG A 1 315 ? -9.563 -2.300 22.919 1.00 91.25 315 ARG A C 1
ATOM 2534 O O . ARG A 1 315 ? -9.347 -3.217 23.709 1.00 91.25 315 ARG A O 1
ATOM 2541 N N . ALA A 1 316 ? -9.031 -2.256 21.703 1.00 91.19 316 ALA A N 1
ATOM 2542 C CA . ALA A 1 316 ? -8.008 -3.196 21.253 1.00 91.19 316 ALA A CA 1
ATOM 2543 C C . ALA A 1 316 ? -6.723 -2.459 20.862 1.00 91.19 316 ALA A C 1
ATOM 2545 O O . ALA A 1 316 ? -6.746 -1.513 20.075 1.00 91.19 316 ALA A O 1
ATOM 2546 N N . ASP A 1 317 ? -5.604 -2.933 21.404 1.00 93.06 317 ASP A N 1
ATOM 2547 C CA . ASP A 1 317 ? -4.265 -2.390 21.201 1.00 93.06 317 ASP A CA 1
ATOM 2548 C C . ASP A 1 317 ? -3.446 -3.368 20.391 1.00 93.06 317 ASP A C 1
ATOM 2550 O O . ASP A 1 317 ? -3.230 -4.491 20.836 1.00 93.06 317 ASP A O 1
ATOM 2554 N N . ILE A 1 318 ? -2.948 -2.934 19.243 1.00 93.88 318 ILE A N 1
ATOM 2555 C CA . ILE A 1 318 ? -2.118 -3.737 18.352 1.00 93.88 318 ILE A CA 1
ATOM 2556 C C . ILE A 1 318 ? -0.774 -3.035 18.199 1.00 93.88 318 ILE A C 1
ATOM 2558 O O . ILE A 1 318 ? -0.731 -1.830 17.954 1.00 93.88 318 ILE A O 1
ATOM 2562 N N . ASP A 1 319 ? 0.325 -3.774 18.319 1.00 93.62 319 ASP A N 1
ATOM 2563 C CA . ASP A 1 319 ? 1.666 -3.270 18.015 1.00 93.62 319 ASP A CA 1
ATOM 2564 C C . ASP A 1 319 ? 2.332 -4.186 16.990 1.00 93.62 319 ASP A C 1
ATOM 2566 O O . ASP A 1 319 ? 2.434 -5.397 17.182 1.00 93.62 319 ASP A O 1
ATOM 2570 N N . VAL A 1 320 ? 2.762 -3.606 15.873 1.00 92.50 320 VAL A N 1
ATOM 2571 C CA . VAL A 1 320 ? 3.469 -4.296 14.793 1.00 92.50 320 VAL A CA 1
ATOM 2572 C C . VAL A 1 320 ? 4.856 -3.683 14.684 1.00 92.50 320 VAL A C 1
ATOM 2574 O O . VAL A 1 320 ? 5.021 -2.565 14.190 1.00 92.50 320 VAL A O 1
ATOM 2577 N N . SER A 1 321 ? 5.870 -4.417 15.133 1.00 90.12 321 SER A N 1
ATOM 2578 C CA . SER A 1 321 ? 7.260 -3.970 15.141 1.00 90.12 321 SER A CA 1
ATOM 2579 C C . SER A 1 321 ? 8.105 -4.828 14.205 1.00 90.12 321 SER A C 1
ATOM 2581 O O . SER A 1 321 ? 8.213 -6.042 14.372 1.00 90.12 321 SER A O 1
ATOM 2583 N N . THR A 1 322 ? 8.717 -4.186 13.215 1.00 84.94 322 THR A N 1
ATOM 2584 C CA . THR A 1 322 ? 9.484 -4.812 12.123 1.00 84.94 322 THR A CA 1
ATOM 2585 C C . THR A 1 322 ? 10.894 -4.223 12.062 1.00 84.94 322 THR A C 1
ATOM 2587 O O . THR A 1 322 ? 11.129 -3.084 12.485 1.00 84.94 322 THR A O 1
ATOM 2590 N N . CYS A 1 323 ? 11.853 -5.017 11.596 1.00 76.00 323 CYS A N 1
ATOM 2591 C CA . CYS A 1 323 ? 13.277 -4.699 11.593 1.00 76.00 323 CYS A CA 1
ATOM 2592 C C . CYS A 1 323 ? 13.848 -4.983 10.211 1.00 76.00 323 CYS A C 1
ATOM 2594 O O . CYS A 1 323 ? 14.155 -6.134 9.915 1.00 76.00 323 CYS A O 1
ATOM 2596 N N . GLY A 1 324 ? 14.091 -3.946 9.417 1.00 72.75 324 GLY A N 1
ATOM 2597 C CA . GLY A 1 324 ? 14.607 -4.137 8.071 1.00 72.75 324 GLY A CA 1
ATOM 2598 C C . GLY A 1 324 ? 13.816 -3.361 7.035 1.00 72.75 324 GLY A C 1
ATOM 2599 O O . GLY A 1 324 ? 13.529 -2.178 7.218 1.00 72.75 324 GLY A O 1
ATOM 2600 N N . GLU A 1 325 ? 13.509 -4.006 5.915 1.00 67.88 325 GLU A N 1
ATOM 2601 C CA . GLU A 1 325 ? 12.845 -3.374 4.765 1.00 67.88 325 GLU A CA 1
ATOM 2602 C C . GLU A 1 325 ? 11.320 -3.495 4.815 1.00 67.88 325 GLU A C 1
ATOM 2604 O O . GLU A 1 325 ? 10.621 -2.781 4.093 1.00 67.88 325 GLU A O 1
ATOM 2609 N N . ILE A 1 326 ? 10.784 -4.374 5.664 1.00 76.06 326 ILE A N 1
ATOM 2610 C CA . ILE A 1 326 ? 9.340 -4.558 5.780 1.00 76.06 326 ILE A CA 1
ATOM 2611 C C . ILE A 1 326 ? 8.719 -3.322 6.434 1.00 76.06 326 ILE A C 1
ATOM 2613 O O . ILE A 1 326 ? 9.159 -2.867 7.485 1.00 76.06 326 ILE A O 1
ATOM 2617 N N . SER A 1 327 ? 7.680 -2.765 5.806 1.00 82.44 327 SER A N 1
ATOM 2618 C CA . SER A 1 327 ? 6.888 -1.686 6.398 1.00 82.44 327 SER A CA 1
ATOM 2619 C C . SER A 1 327 ? 5.593 -2.251 6.987 1.00 82.44 327 SER A C 1
ATOM 2621 O O . SER A 1 327 ? 4.817 -2.858 6.241 1.00 82.44 327 SER A O 1
ATOM 2623 N N . PRO A 1 328 ? 5.304 -2.014 8.281 1.00 87.06 328 PRO A N 1
ATOM 2624 C CA . PRO A 1 328 ? 4.074 -2.489 8.909 1.00 87.06 328 PRO A CA 1
ATOM 2625 C C . PRO A 1 328 ? 2.834 -1.757 8.370 1.00 87.06 328 PRO A C 1
ATOM 2627 O O . PRO A 1 328 ? 1.727 -2.280 8.456 1.00 87.06 328 PRO A O 1
ATOM 2630 N N . LEU A 1 329 ? 3.014 -0.594 7.725 1.00 88.69 329 LEU A N 1
ATOM 2631 C CA . LEU A 1 329 ? 1.941 0.160 7.065 1.00 88.69 329 LEU A CA 1
ATOM 2632 C C . LEU A 1 329 ? 1.249 -0.638 5.948 1.00 88.69 329 LEU A C 1
ATOM 2634 O O . LEU A 1 329 ? 0.096 -0.365 5.636 1.00 88.69 329 LEU A O 1
ATOM 2638 N N . LYS A 1 330 ? 1.900 -1.669 5.387 1.00 85.56 330 LYS A N 1
ATOM 2639 C CA . LYS A 1 330 ? 1.280 -2.563 4.393 1.00 85.56 330 LYS A CA 1
ATOM 2640 C C . LYS A 1 330 ? 0.058 -3.307 4.933 1.00 85.56 330 LYS A C 1
ATOM 2642 O O . LYS A 1 330 ? -0.867 -3.584 4.178 1.00 85.56 330 LYS A O 1
ATOM 2647 N N . ALA A 1 331 ? 0.043 -3.618 6.228 1.00 86.88 331 ALA A N 1
ATOM 2648 C CA . ALA A 1 331 ? -1.077 -4.301 6.866 1.00 86.88 331 ALA A CA 1
ATOM 2649 C C . ALA A 1 331 ? -2.170 -3.346 7.364 1.00 86.88 331 ALA A C 1
ATOM 2651 O O . ALA A 1 331 ? -3.211 -3.813 7.820 1.00 86.88 331 ALA A O 1
ATOM 2652 N N . LEU A 1 332 ? -1.969 -2.026 7.266 1.00 89.81 332 LEU A N 1
ATOM 2653 C CA . LEU A 1 332 ? -2.870 -1.040 7.859 1.00 89.81 332 LEU A CA 1
ATOM 2654 C C . LEU A 1 332 ? -4.301 -1.162 7.328 1.00 89.81 332 LEU A C 1
ATOM 2656 O O . LEU A 1 332 ? -5.247 -1.209 8.107 1.00 89.81 332 LEU A O 1
ATOM 2660 N N . ASN A 1 333 ? -4.453 -1.282 6.008 1.00 87.69 333 ASN A N 1
ATOM 2661 C CA . ASN A 1 333 ? -5.764 -1.434 5.385 1.00 87.69 333 ASN A CA 1
ATOM 2662 C C . ASN A 1 333 ? -6.506 -2.680 5.903 1.00 87.69 333 ASN A C 1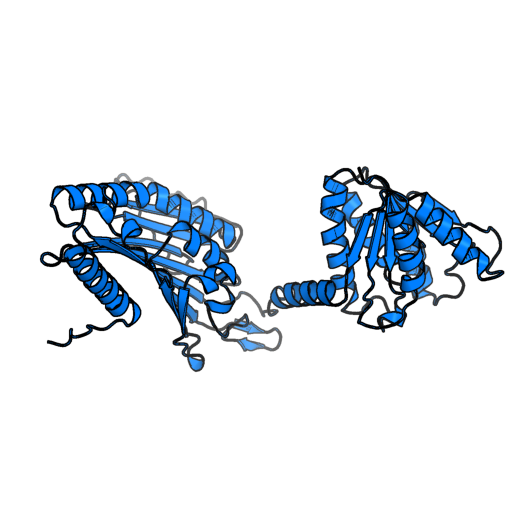
ATOM 2664 O O . ASN A 1 333 ? -7.700 -2.631 6.179 1.00 87.69 333 ASN A O 1
ATOM 2668 N N . TYR A 1 334 ? -5.792 -3.795 6.072 1.00 89.75 334 TYR A N 1
ATOM 2669 C CA . TYR A 1 334 ? -6.369 -5.029 6.602 1.00 89.75 334 TYR A CA 1
ATOM 2670 C C . TYR A 1 334 ? -6.762 -4.897 8.079 1.00 89.75 334 TYR A C 1
ATOM 2672 O O . TYR A 1 334 ? -7.832 -5.363 8.470 1.00 89.75 334 TYR A O 1
ATOM 2680 N N . LEU A 1 335 ? -5.925 -4.238 8.887 1.00 91.06 335 LEU A N 1
ATOM 2681 C CA . LEU A 1 335 ? -6.208 -3.976 10.298 1.00 91.06 335 LEU A CA 1
ATOM 2682 C C . LEU A 1 335 ? -7.474 -3.129 10.462 1.00 91.06 335 LEU A C 1
ATOM 2684 O O . LEU A 1 335 ? -8.352 -3.521 11.220 1.00 91.06 335 LEU A O 1
ATOM 2688 N N . ILE A 1 336 ? -7.621 -2.043 9.697 1.00 90.19 336 ILE A N 1
ATOM 2689 C CA . ILE A 1 336 ? -8.812 -1.180 9.764 1.00 90.19 336 ILE A CA 1
ATOM 2690 C C . ILE A 1 336 ? -10.099 -1.983 9.507 1.00 90.19 336 ILE A C 1
ATOM 2692 O O . ILE A 1 336 ? -11.041 -1.906 10.290 1.00 90.19 336 ILE A O 1
ATOM 2696 N N . HIS A 1 337 ? -10.122 -2.815 8.464 1.00 88.75 337 HIS A N 1
ATOM 2697 C CA . HIS A 1 337 ? -11.304 -3.618 8.125 1.00 88.75 337 HIS A CA 1
ATOM 2698 C C . HIS A 1 337 ? -11.565 -4.790 9.080 1.00 88.75 337 HIS A C 1
ATOM 2700 O O . HIS A 1 337 ? -12.686 -5.283 9.151 1.00 88.75 337 HIS A O 1
ATOM 2706 N N . SER A 1 338 ? -10.543 -5.286 9.783 1.00 88.69 338 SER A N 1
ATOM 2707 C CA . SER A 1 338 ? -10.688 -6.469 10.645 1.00 88.69 338 SER A CA 1
ATOM 2708 C C . SER A 1 338 ? -11.405 -6.175 11.963 1.00 88.69 338 SER A C 1
ATOM 2710 O O . SER A 1 338 ? -11.888 -7.113 12.601 1.00 88.69 338 SER A O 1
ATOM 2712 N N . PHE A 1 339 ? -11.439 -4.904 12.368 1.00 84.00 339 PHE A N 1
ATOM 2713 C CA . PHE A 1 339 ? -11.870 -4.476 13.696 1.00 84.00 339 PHE A CA 1
ATOM 2714 C C . PHE A 1 339 ? -13.092 -3.540 13.698 1.00 84.00 339 PHE A C 1
ATOM 2716 O O . PHE A 1 339 ? -13.604 -3.306 14.780 1.00 84.00 339 PHE A O 1
ATOM 2723 N N . ASP A 1 340 ? -13.551 -3.042 12.539 1.00 78.31 340 ASP A N 1
ATOM 2724 C CA . ASP A 1 340 ? -14.780 -2.233 12.349 1.00 78.31 340 ASP A CA 1
ATOM 2725 C C . ASP A 1 340 ? -15.067 -1.231 13.487 1.00 78.31 340 ASP A C 1
ATOM 2727 O O . ASP A 1 340 ? -15.913 -1.440 14.350 1.00 78.31 340 ASP A O 1
ATOM 2731 N N . THR A 1 341 ? -14.259 -0.173 13.542 1.00 85.19 341 THR A N 1
ATOM 2732 C CA . THR A 1 341 ? -14.049 0.628 14.758 1.00 85.19 341 THR A CA 1
ATOM 2733 C C . THR A 1 341 ? -14.679 2.013 14.651 1.00 85.19 341 THR A C 1
ATOM 2735 O O . THR A 1 341 ? -14.522 2.668 13.617 1.00 85.19 341 THR A O 1
ATOM 2738 N N . ASP A 1 342 ? -15.214 2.547 15.749 1.00 90.44 342 ASP A N 1
ATOM 2739 C CA . ASP A 1 342 ? -15.696 3.934 15.812 1.00 90.44 342 ASP A CA 1
ATOM 2740 C C . ASP A 1 342 ? -14.563 4.960 15.821 1.00 90.44 342 ASP A C 1
ATOM 2742 O O . ASP A 1 342 ? -14.616 6.004 15.159 1.00 90.44 342 ASP A O 1
ATOM 2746 N N . ILE A 1 343 ? -13.540 4.682 16.629 1.00 94.50 343 ILE A N 1
ATOM 2747 C CA . ILE A 1 343 ? -12.393 5.561 16.831 1.00 94.50 343 ILE A CA 1
ATOM 2748 C C . ILE A 1 343 ? -11.137 4.725 16.721 1.00 94.50 343 ILE A C 1
ATOM 2750 O O . ILE A 1 343 ? -11.013 3.665 17.329 1.00 94.50 343 ILE A O 1
ATOM 2754 N N . MET A 1 344 ? -10.164 5.244 15.988 1.00 95.06 344 MET A N 1
ATOM 2755 C CA . MET A 1 344 ? -8.849 4.629 15.874 1.00 95.06 344 MET A CA 1
ATOM 2756 C C . MET A 1 344 ? -7.765 5.682 16.059 1.00 95.06 344 MET A C 1
ATOM 2758 O O . MET A 1 344 ? -7.879 6.827 15.622 1.00 95.06 344 MET A O 1
ATOM 2762 N N . THR A 1 345 ? -6.698 5.285 16.732 1.00 95.38 345 THR A N 1
ATOM 2763 C CA . THR A 1 345 ? -5.492 6.076 16.925 1.00 95.38 345 THR A CA 1
ATOM 2764 C C . THR A 1 345 ? -4.311 5.264 16.431 1.00 95.38 345 THR A C 1
ATOM 2766 O O . THR A 1 345 ? -4.079 4.142 16.880 1.00 95.38 345 THR A O 1
ATOM 2769 N N . MET A 1 346 ? -3.574 5.841 15.493 1.00 96.06 346 MET A N 1
ATOM 2770 C CA . MET A 1 346 ? -2.472 5.198 14.800 1.00 96.06 346 MET A CA 1
ATOM 2771 C C . MET A 1 346 ? -1.189 5.963 15.059 1.00 96.06 346 MET A C 1
ATOM 2773 O O . MET A 1 346 ? -1.113 7.161 14.795 1.00 96.06 346 MET A O 1
ATOM 2777 N N . ASP A 1 347 ? -0.175 5.246 15.519 1.00 95.88 347 ASP A N 1
ATOM 2778 C CA . ASP A 1 347 ? 1.161 5.754 15.777 1.00 95.88 347 ASP A CA 1
ATOM 2779 C C . ASP A 1 347 ? 2.162 4.987 14.929 1.00 95.88 347 ASP A C 1
ATOM 2781 O O . ASP A 1 347 ? 2.346 3.784 15.097 1.00 95.88 347 ASP A O 1
ATOM 2785 N N . TYR A 1 348 ? 2.862 5.687 14.048 1.00 95.44 348 TYR A N 1
ATOM 2786 C CA . TYR A 1 348 ? 3.946 5.116 13.272 1.00 95.44 348 TYR A CA 1
ATOM 2787 C C . TYR A 1 348 ? 5.256 5.817 13.602 1.00 95.44 348 TYR A C 1
ATOM 2789 O O . TYR A 1 348 ? 5.356 7.044 13.574 1.00 95.44 348 TYR A O 1
ATOM 2797 N N . ARG A 1 349 ? 6.290 5.036 13.912 1.00 94.12 349 ARG A N 1
ATOM 2798 C CA . ARG A 1 349 ? 7.621 5.573 14.205 1.00 94.12 349 ARG A CA 1
ATOM 2799 C C . ARG A 1 349 ? 8.718 4.776 13.529 1.00 94.12 349 ARG A C 1
ATOM 2801 O O . ARG A 1 349 ? 8.678 3.546 13.488 1.00 94.12 349 ARG A O 1
ATOM 2808 N N . VAL A 1 350 ? 9.752 5.493 13.099 1.00 91.56 350 VAL A N 1
ATOM 2809 C CA . VAL A 1 350 ? 10.977 4.905 12.549 1.00 91.56 350 VAL A CA 1
ATOM 2810 C C . VAL A 1 350 ? 12.161 5.274 13.436 1.00 91.56 350 VAL A C 1
ATOM 2812 O O . VAL A 1 350 ? 12.369 6.444 13.764 1.00 91.56 350 VAL A O 1
ATOM 2815 N N . ARG A 1 351 ? 12.940 4.275 13.856 1.00 90.38 351 ARG A N 1
ATOM 2816 C CA . ARG A 1 351 ? 14.110 4.437 14.731 1.00 90.38 351 ARG A CA 1
ATOM 2817 C C . ARG A 1 351 ? 15.345 3.781 14.128 1.00 90.38 351 ARG A C 1
ATOM 2819 O O . ARG A 1 351 ? 15.249 2.849 13.340 1.00 90.38 351 ARG A O 1
ATOM 2826 N N . GLY A 1 352 ? 16.513 4.259 14.548 1.00 88.38 352 GLY A N 1
ATOM 2827 C CA . GLY A 1 352 ? 17.802 3.789 14.044 1.00 88.38 352 GLY A CA 1
ATOM 2828 C C . GLY A 1 352 ? 18.275 4.569 12.821 1.00 88.38 352 GLY A C 1
ATOM 2829 O O . GLY A 1 352 ? 17.776 5.651 12.512 1.00 88.38 352 GLY A O 1
ATOM 2830 N N . PHE A 1 353 ? 19.294 4.038 12.153 1.00 88.06 353 PHE A N 1
ATOM 2831 C CA . PHE A 1 353 ? 19.762 4.566 10.880 1.00 88.06 353 PHE A CA 1
ATOM 2832 C C . PHE A 1 353 ? 20.313 3.436 10.022 1.00 88.06 353 PHE A C 1
ATOM 2834 O O . PHE A 1 353 ? 20.917 2.488 10.521 1.00 88.06 353 PHE A O 1
ATOM 2841 N N . THR A 1 354 ? 20.184 3.590 8.717 1.00 83.69 354 THR A N 1
ATOM 2842 C CA . THR A 1 354 ? 20.882 2.777 7.727 1.00 83.69 354 THR A CA 1
ATOM 2843 C C . THR A 1 354 ? 21.825 3.664 6.913 1.00 83.69 354 THR A C 1
ATOM 2845 O O . THR A 1 354 ? 21.940 4.869 7.169 1.00 83.69 354 THR A O 1
ATOM 2848 N N . ARG A 1 355 ? 22.583 3.085 5.984 1.00 82.69 355 ARG A N 1
ATOM 2849 C CA . ARG A 1 355 ? 23.466 3.834 5.086 1.00 82.69 355 ARG A CA 1
ATOM 2850 C C . ARG A 1 355 ? 23.131 3.522 3.646 1.00 82.69 355 ARG A C 1
ATOM 2852 O O . ARG A 1 355 ? 22.899 2.364 3.320 1.00 82.69 355 ARG A O 1
ATOM 2859 N N . ASP A 1 356 ? 23.161 4.538 2.797 1.00 78.06 356 ASP A N 1
ATOM 2860 C CA . ASP A 1 356 ? 23.163 4.314 1.355 1.00 78.06 356 ASP A CA 1
ATOM 2861 C C . ASP A 1 356 ? 24.536 3.811 0.871 1.00 78.06 356 ASP A C 1
ATOM 2863 O O . ASP A 1 356 ? 25.517 3.762 1.624 1.00 78.06 356 ASP A O 1
ATOM 2867 N N . THR A 1 357 ? 24.618 3.456 -0.410 1.00 74.00 357 THR A N 1
ATOM 2868 C CA . THR A 1 357 ? 25.856 3.008 -1.073 1.00 74.00 357 THR A CA 1
ATOM 286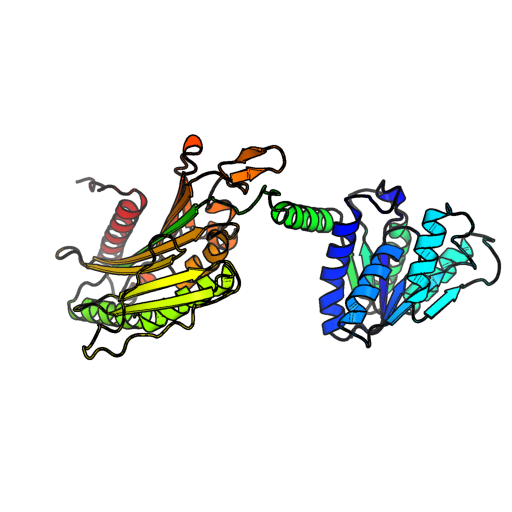9 C C . THR A 1 357 ? 26.980 4.051 -1.061 1.00 74.00 357 THR A C 1
ATOM 2871 O O . THR A 1 357 ? 28.149 3.690 -1.196 1.00 74.00 357 THR A O 1
ATOM 2874 N N . SER A 1 358 ? 26.663 5.332 -0.843 1.00 75.94 358 SER A N 1
ATOM 2875 C CA . SER A 1 358 ? 27.638 6.420 -0.692 1.00 75.94 358 SER A CA 1
ATOM 2876 C C . SER A 1 358 ? 28.136 6.598 0.753 1.00 75.94 358 SER A C 1
ATOM 2878 O O . SER A 1 358 ? 29.034 7.399 1.017 1.00 75.94 358 SER A O 1
ATOM 2880 N N . GLY A 1 359 ? 27.576 5.841 1.704 1.00 75.88 359 GLY A N 1
ATOM 2881 C CA . GLY A 1 359 ? 27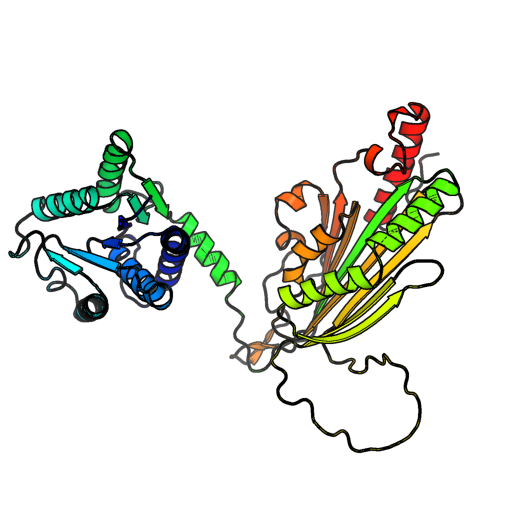.895 5.900 3.128 1.00 75.88 359 GLY A CA 1
ATOM 2882 C C . GLY A 1 359 ? 27.133 6.980 3.905 1.00 75.88 359 GLY A C 1
ATOM 2883 O O . GLY A 1 359 ? 27.371 7.133 5.113 1.00 75.88 359 GLY A O 1
ATOM 2884 N N . ARG A 1 360 ? 26.208 7.712 3.271 1.00 82.56 360 ARG A N 1
ATOM 2885 C CA . ARG A 1 360 ? 25.358 8.711 3.931 1.00 82.56 360 ARG A CA 1
ATOM 2886 C C . ARG A 1 360 ? 24.356 8.005 4.838 1.00 82.56 360 ARG A C 1
ATOM 2888 O O . ARG A 1 360 ? 23.765 6.999 4.464 1.00 82.56 360 ARG A O 1
ATOM 2895 N N . LYS A 1 361 ? 24.165 8.539 6.047 1.00 85.69 361 LYS A N 1
ATOM 2896 C CA . LYS A 1 361 ? 23.164 8.021 6.988 1.00 85.69 361 LYS A CA 1
ATOM 2897 C C . LYS A 1 361 ? 21.757 8.404 6.537 1.00 85.69 361 LYS A C 1
ATOM 2899 O O . LYS A 1 361 ? 21.508 9.575 6.249 1.00 85.69 361 LYS A O 1
ATOM 2904 N N . LEU A 1 362 ? 20.863 7.428 6.558 1.00 84.50 362 LEU A N 1
ATOM 2905 C CA . LEU A 1 362 ? 19.437 7.578 6.318 1.00 84.50 362 LEU A CA 1
ATOM 2906 C C . LEU A 1 362 ? 18.685 7.154 7.575 1.00 84.50 362 LEU A C 1
ATOM 2908 O O . LEU A 1 362 ? 18.997 6.125 8.170 1.00 84.50 362 LEU A O 1
ATOM 2912 N N . PHE A 1 363 ? 17.724 7.972 7.987 1.00 86.94 363 PHE A N 1
ATOM 2913 C CA . PHE A 1 363 ? 16.921 7.765 9.199 1.00 86.94 363 PHE A CA 1
ATOM 2914 C C . PHE A 1 363 ? 15.472 7.380 8.878 1.00 86.94 363 PHE A C 1
ATOM 2916 O O . PHE A 1 363 ? 14.707 7.044 9.775 1.00 86.94 363 PHE A O 1
ATOM 2923 N N . ILE A 1 364 ? 15.120 7.429 7.596 1.00 84.38 364 ILE A N 1
ATOM 2924 C CA . ILE A 1 364 ? 13.867 6.970 7.022 1.00 84.38 364 ILE A CA 1
ATOM 2925 C C . ILE A 1 364 ? 14.187 6.449 5.622 1.00 84.38 364 ILE A C 1
ATOM 2927 O O . ILE A 1 364 ? 15.070 6.995 4.953 1.00 84.38 364 ILE A O 1
ATOM 2931 N N . ASP A 1 365 ? 13.539 5.363 5.222 1.00 79.25 365 ASP A N 1
ATOM 2932 C CA . ASP A 1 365 ? 13.827 4.646 3.976 1.00 79.25 365 ASP A CA 1
ATOM 2933 C C . ASP A 1 365 ? 12.671 4.625 2.972 1.00 79.25 365 ASP A C 1
ATOM 2935 O O . ASP A 1 365 ? 12.759 3.970 1.939 1.00 79.25 365 ASP A O 1
ATOM 2939 N N . HIS A 1 366 ? 11.607 5.359 3.272 1.00 78.25 366 HIS A N 1
ATOM 2940 C CA . HIS A 1 366 ? 10.435 5.536 2.430 1.00 78.25 366 HIS A CA 1
ATOM 2941 C C . HIS A 1 366 ? 9.872 6.940 2.653 1.00 78.25 366 HIS A C 1
ATOM 2943 O O . HIS A 1 366 ? 10.146 7.584 3.672 1.00 78.25 366 HIS A O 1
ATOM 2949 N N . GLU A 1 367 ? 9.097 7.430 1.693 1.00 77.44 367 GLU A N 1
ATOM 2950 C CA . GLU A 1 367 ? 8.416 8.707 1.839 1.00 77.44 367 GLU A CA 1
ATOM 2951 C C . GLU A 1 367 ? 7.167 8.543 2.708 1.00 77.44 367 GLU A C 1
ATOM 2953 O O . GLU A 1 367 ? 6.297 7.706 2.460 1.00 77.44 367 GLU A O 1
ATOM 2958 N N . ILE A 1 368 ? 7.070 9.356 3.752 1.00 83.44 368 ILE A N 1
ATOM 2959 C CA . ILE A 1 368 ? 5.873 9.443 4.575 1.00 83.44 368 ILE A CA 1
ATOM 2960 C C . ILE A 1 368 ? 5.721 10.873 5.083 1.00 83.44 368 ILE A C 1
ATOM 2962 O O . ILE A 1 368 ? 6.571 11.409 5.794 1.00 83.44 368 ILE A O 1
ATOM 2966 N N . GLY A 1 369 ? 4.618 11.500 4.677 1.00 85.06 369 GLY A N 1
ATOM 2967 C CA . GLY A 1 369 ? 4.143 12.763 5.241 1.00 85.06 369 GLY A CA 1
ATOM 2968 C C . GLY A 1 369 ? 3.013 12.559 6.250 1.00 85.06 369 GLY A C 1
ATOM 2969 O O . GLY A 1 369 ? 2.846 13.370 7.151 1.00 85.06 369 GLY A O 1
ATOM 2970 N N . SER A 1 370 ? 2.255 11.470 6.114 1.00 90.75 370 SER A N 1
ATOM 2971 C CA . SER A 1 370 ? 1.100 11.136 6.945 1.00 90.75 370 SER A CA 1
ATOM 2972 C C . SER A 1 370 ? 0.802 9.640 6.859 1.00 90.75 370 SER A C 1
ATOM 2974 O O . SER A 1 370 ? 1.002 9.037 5.801 1.00 90.75 370 SER A O 1
ATOM 2976 N N . ILE A 1 371 ? 0.275 9.052 7.937 1.00 93.19 371 ILE A N 1
ATOM 2977 C CA . ILE A 1 371 ? -0.280 7.689 7.906 1.00 93.19 371 ILE A CA 1
ATOM 2978 C C . ILE A 1 371 ? -1.508 7.648 6.986 1.00 93.19 371 ILE A C 1
ATOM 2980 O O . ILE A 1 371 ? -1.727 6.647 6.310 1.00 93.19 371 ILE A O 1
ATOM 2984 N N . GLN A 1 372 ? -2.253 8.754 6.867 1.00 91.44 372 GLN A N 1
ATOM 2985 C CA . GLN A 1 372 ? -3.420 8.854 5.986 1.00 91.44 372 GLN A CA 1
ATOM 2986 C C . GLN A 1 372 ? -3.075 8.540 4.524 1.00 91.44 372 GLN A C 1
ATOM 2988 O O . GLN A 1 372 ? -3.916 8.015 3.804 1.00 91.44 372 GLN A O 1
ATOM 2993 N N . ASN A 1 373 ? -1.837 8.780 4.077 1.00 86.69 373 ASN A N 1
ATOM 2994 C CA . ASN A 1 373 ? -1.402 8.439 2.715 1.00 86.69 373 ASN A CA 1
ATOM 2995 C C . ASN A 1 373 ? -1.474 6.928 2.424 1.00 86.69 373 ASN A C 1
ATOM 2997 O O . ASN A 1 373 ? -1.503 6.532 1.265 1.00 86.69 373 ASN A O 1
ATOM 3001 N N . TYR A 1 374 ? -1.526 6.100 3.468 1.00 86.19 374 TYR A N 1
ATOM 3002 C CA . TYR A 1 374 ? -1.594 4.641 3.402 1.00 86.19 374 TYR A CA 1
ATOM 3003 C C . TYR A 1 374 ? -3.019 4.099 3.624 1.00 86.19 374 TYR A C 1
ATOM 3005 O O . TYR A 1 374 ? -3.206 2.890 3.746 1.00 86.19 374 TYR A O 1
ATOM 3013 N N . ILE A 1 375 ? -4.025 4.980 3.678 1.00 87.00 375 ILE A N 1
ATOM 3014 C CA . ILE A 1 375 ? -5.441 4.635 3.855 1.00 87.00 375 ILE A CA 1
ATOM 3015 C C . ILE A 1 375 ? -6.197 4.921 2.542 1.00 87.00 375 ILE A C 1
ATOM 3017 O O . ILE A 1 375 ? -6.097 6.042 2.034 1.00 87.00 375 ILE A O 1
ATOM 3021 N N . PRO A 1 376 ? -6.965 3.967 1.980 1.00 86.12 376 PRO A N 1
ATOM 3022 C CA . PRO A 1 376 ? -7.787 4.195 0.787 1.00 86.12 376 PRO A CA 1
ATOM 3023 C C . PRO A 1 376 ? -8.805 5.328 0.963 1.00 86.12 376 PRO A C 1
ATOM 3025 O O . PRO A 1 376 ? -9.386 5.483 2.037 1.00 86.12 376 PRO A O 1
ATOM 3028 N N . ASP A 1 377 ? -9.067 6.093 -0.099 1.00 86.69 377 ASP A N 1
ATOM 3029 C CA . ASP A 1 377 ? -9.956 7.266 -0.039 1.00 86.69 377 ASP A CA 1
ATOM 3030 C C . ASP A 1 377 ? -11.400 6.926 0.361 1.00 86.69 377 ASP A C 1
ATOM 3032 O O . ASP A 1 377 ? -12.061 7.728 1.021 1.00 86.69 377 ASP A O 1
ATOM 3036 N N . GLU A 1 378 ? -11.865 5.718 0.039 1.00 87.69 378 GLU A N 1
ATOM 3037 C CA . GLU A 1 378 ? -13.160 5.196 0.488 1.00 87.69 378 GLU A CA 1
ATOM 3038 C C . GLU A 1 378 ? -13.254 5.172 2.022 1.00 87.69 378 GLU A C 1
ATOM 3040 O O . GLU A 1 378 ? -14.191 5.725 2.599 1.00 87.69 378 GLU A O 1
ATOM 3045 N N . ILE A 1 379 ? -12.229 4.649 2.700 1.00 87.50 379 ILE A N 1
ATOM 3046 C CA . ILE A 1 379 ? -12.164 4.637 4.166 1.00 87.50 379 ILE A CA 1
ATOM 3047 C C . ILE A 1 379 ? -12.021 6.063 4.690 1.00 87.50 379 ILE A C 1
ATOM 3049 O O . ILE A 1 379 ? -12.765 6.464 5.581 1.00 87.50 379 ILE A O 1
ATOM 3053 N N . LYS A 1 380 ? -11.121 6.867 4.104 1.00 89.94 380 LYS A N 1
ATOM 3054 C CA . LYS A 1 380 ? -10.929 8.270 4.511 1.00 89.94 380 LYS A CA 1
ATOM 3055 C C . LYS A 1 380 ? -12.237 9.060 4.506 1.00 89.94 380 LYS A C 1
ATOM 3057 O O . LYS A 1 380 ? -12.424 9.949 5.332 1.00 89.94 380 LYS A O 1
ATOM 3062 N N . SER A 1 381 ? -13.132 8.766 3.564 1.00 92.00 381 SER A N 1
ATOM 3063 C CA . SER A 1 381 ? -14.415 9.457 3.444 1.00 92.00 381 SER A CA 1
ATOM 3064 C C . SER A 1 381 ? -15.356 9.201 4.628 1.00 92.00 381 SER A C 1
ATOM 3066 O O . SER A 1 381 ? -16.159 10.081 4.947 1.00 92.00 381 SER A O 1
ATOM 3068 N N . SER A 1 382 ? -15.190 8.071 5.322 1.00 91.50 382 SER A N 1
ATOM 3069 C CA . SER A 1 382 ? -16.014 7.644 6.460 1.00 91.50 382 SER A CA 1
ATOM 3070 C C . SER A 1 382 ? -15.551 8.225 7.800 1.00 91.50 382 SER A C 1
ATOM 3072 O O . SER A 1 382 ? -16.324 8.244 8.755 1.00 91.50 382 SER A O 1
ATOM 3074 N N . PHE A 1 383 ? -14.322 8.748 7.881 1.00 94.12 383 PHE A N 1
ATOM 3075 C CA . PHE A 1 383 ? -13.724 9.228 9.128 1.00 94.12 383 PHE A CA 1
ATOM 3076 C C . PHE A 1 383 ? -13.337 10.712 9.084 1.00 94.12 383 PHE A C 1
ATOM 3078 O O . PHE A 1 383 ? -12.840 11.242 8.089 1.00 94.12 383 PHE A O 1
ATOM 3085 N N . ASP A 1 384 ? -13.506 11.390 10.214 1.00 94.38 384 ASP A N 1
ATOM 3086 C CA . ASP A 1 384 ? -12.827 12.639 10.522 1.00 94.38 384 ASP A CA 1
ATOM 3087 C C . ASP A 1 384 ? -11.435 12.317 11.044 1.00 94.38 384 ASP A C 1
ATOM 3089 O O . ASP A 1 384 ? -11.301 11.597 12.032 1.00 94.38 384 ASP A O 1
ATOM 3093 N N . MET A 1 385 ? -10.406 12.840 10.373 1.00 95.12 385 MET A N 1
ATOM 3094 C CA . MET A 1 385 ? -9.014 12.499 10.659 1.00 95.12 385 MET A CA 1
ATOM 3095 C C . MET A 1 385 ? -8.183 13.725 11.031 1.00 95.12 385 MET A C 1
ATOM 3097 O O . MET A 1 385 ? -8.309 14.786 10.413 1.00 95.12 385 MET A O 1
ATOM 3101 N N . ILE A 1 386 ? -7.305 13.576 12.024 1.00 95.06 386 ILE A N 1
ATOM 3102 C CA . ILE A 1 386 ? -6.358 14.607 12.467 1.00 95.06 386 ILE A CA 1
ATOM 3103 C C . ILE A 1 386 ? -4.956 14.012 12.550 1.00 95.06 386 ILE A C 1
ATOM 3105 O O . ILE A 1 386 ? -4.754 12.987 13.199 1.00 95.06 386 ILE A O 1
ATOM 3109 N N . ASP A 1 387 ? -3.986 14.721 11.973 1.00 95.44 387 ASP A N 1
ATOM 3110 C CA . ASP A 1 387 ? -2.567 14.398 12.096 1.00 95.44 387 ASP A CA 1
ATOM 3111 C C . ASP A 1 387 ? -1.864 15.237 13.165 1.00 95.44 387 ASP A C 1
ATOM 3113 O O . ASP A 1 387 ? -2.053 16.453 13.257 1.00 95.44 387 ASP A O 1
ATOM 3117 N N . VAL A 1 388 ? -0.977 14.590 13.924 1.00 93.75 388 VAL A N 1
ATOM 3118 C CA . VAL A 1 388 ? -0.089 15.220 14.912 1.00 93.75 388 VAL A CA 1
ATOM 3119 C C . VAL A 1 388 ? 1.340 14.701 14.714 1.00 93.75 388 VAL A C 1
ATOM 3121 O O . VAL A 1 388 ? 1.913 14.017 15.558 1.00 93.75 388 VAL A O 1
ATOM 3124 N N . ASN A 1 389 ? 1.925 15.007 13.557 1.00 92.81 389 ASN A N 1
ATOM 3125 C CA . ASN A 1 389 ? 3.239 14.485 13.169 1.00 92.81 389 ASN A CA 1
ATOM 3126 C C . ASN A 1 389 ? 4.391 15.308 13.776 1.00 92.81 389 ASN A C 1
ATOM 3128 O O . ASN A 1 389 ? 4.375 16.541 13.758 1.00 92.81 389 ASN A O 1
ATOM 3132 N N . VAL A 1 390 ? 5.439 14.625 14.243 1.00 93.69 390 VAL A N 1
ATOM 3133 C CA . VAL A 1 390 ? 6.716 15.216 14.679 1.00 93.69 390 VAL A CA 1
ATOM 3134 C C . VAL A 1 390 ? 7.814 14.743 13.727 1.00 93.69 390 VAL A C 1
ATOM 3136 O O . VAL A 1 390 ? 8.552 13.794 13.999 1.00 93.69 390 VAL A O 1
ATOM 3139 N N . TYR A 1 391 ? 7.913 15.414 12.579 1.00 88.94 391 TYR A N 1
ATOM 3140 C CA . TYR A 1 391 ? 8.784 15.015 11.467 1.00 88.94 391 TYR A CA 1
ATOM 3141 C C . TYR A 1 391 ? 10.263 14.909 11.846 1.00 88.94 391 TYR A C 1
ATOM 3143 O O . TYR A 1 391 ? 10.953 14.009 11.384 1.00 88.94 391 TYR A O 1
ATOM 3151 N N . GLN A 1 392 ? 10.755 15.798 12.713 1.00 87.38 392 GLN A N 1
ATOM 3152 C CA . GLN A 1 392 ? 12.154 15.798 13.154 1.00 87.38 392 GLN A CA 1
ATOM 3153 C C . GLN A 1 392 ? 12.532 14.517 13.908 1.00 87.38 392 GLN A C 1
ATOM 3155 O O . GLN A 1 392 ? 13.699 14.137 13.917 1.00 87.38 392 GLN A O 1
ATOM 3160 N N . GLU A 1 393 ? 11.545 13.859 14.516 1.00 89.38 393 GLU A N 1
ATOM 3161 C CA . GLU A 1 393 ? 11.718 12.647 15.312 1.00 89.38 393 GLU A CA 1
ATOM 3162 C C . GLU A 1 393 ? 11.194 11.395 14.595 1.00 89.38 393 GLU A C 1
ATOM 3164 O O . GLU A 1 393 ? 11.162 10.330 15.211 1.00 89.38 393 GLU A O 1
ATOM 3169 N N . ASN A 1 394 ? 10.785 11.500 13.322 1.00 92.69 394 ASN A N 1
ATOM 3170 C CA . ASN A 1 394 ? 10.137 10.429 12.553 1.00 92.69 394 ASN A CA 1
ATOM 3171 C C . ASN A 1 394 ? 8.969 9.775 13.313 1.00 92.69 394 ASN A C 1
ATOM 3173 O O . ASN A 1 394 ? 8.869 8.546 13.368 1.00 92.69 394 ASN A O 1
ATOM 3177 N N . ILE A 1 395 ? 8.126 10.599 13.943 1.00 94.62 395 ILE A N 1
ATOM 3178 C CA . ILE A 1 395 ? 6.893 10.174 14.613 1.00 94.62 395 ILE A CA 1
ATOM 3179 C C . ILE A 1 395 ? 5.719 10.703 13.799 1.00 94.62 395 ILE A C 1
ATOM 3181 O O . ILE A 1 395 ? 5.615 11.909 13.566 1.00 94.62 395 ILE A O 1
ATOM 3185 N N . PHE A 1 396 ? 4.833 9.805 13.401 1.00 96.25 396 PHE A N 1
ATOM 3186 C CA . PHE A 1 396 ? 3.618 10.104 12.664 1.00 96.25 396 PHE A CA 1
ATOM 3187 C C . PHE A 1 396 ? 2.442 9.604 13.486 1.00 96.25 396 PHE A C 1
ATOM 3189 O O . PHE A 1 396 ? 2.486 8.489 14.002 1.00 96.25 396 PHE A O 1
ATOM 3196 N N . HIS A 1 397 ? 1.426 10.440 13.638 1.00 96.56 397 HIS A N 1
ATOM 3197 C CA . HIS A 1 397 ? 0.278 10.149 14.481 1.00 96.56 397 HIS A CA 1
ATOM 3198 C C . HIS A 1 397 ? -0.981 10.604 13.769 1.00 96.56 397 HIS A C 1
ATOM 3200 O O . HIS A 1 397 ? -1.088 11.782 13.427 1.00 96.56 397 HIS A O 1
ATOM 3206 N N . THR A 1 398 ? -1.931 9.695 13.597 1.00 96.56 398 THR A N 1
ATOM 3207 C CA . THR A 1 398 ? -3.227 9.979 12.985 1.00 96.56 398 THR A CA 1
ATOM 3208 C C . THR A 1 398 ? -4.324 9.461 13.896 1.00 96.56 398 THR A C 1
ATOM 3210 O O . THR A 1 398 ? -4.326 8.295 14.288 1.00 96.56 398 THR A O 1
ATOM 3213 N N . LYS A 1 399 ? -5.281 10.327 14.213 1.00 96.38 399 LYS A N 1
ATOM 3214 C CA . LYS A 1 399 ? -6.523 9.954 14.889 1.00 96.38 399 LYS A CA 1
ATOM 3215 C C . LYS A 1 399 ? -7.657 9.968 13.889 1.00 96.38 399 LYS A C 1
ATOM 3217 O O . LYS A 1 399 ? -7.715 10.898 13.090 1.00 96.38 399 LYS A O 1
ATOM 3222 N N . CYS A 1 400 ? -8.573 9.017 13.991 1.00 95.62 400 CYS A N 1
ATOM 3223 C CA . CYS A 1 400 ? -9.782 8.965 13.182 1.00 95.62 400 CYS A CA 1
ATOM 3224 C C . CYS A 1 400 ? -11.007 8.770 14.080 1.00 95.62 400 CYS A C 1
ATOM 3226 O O . CYS A 1 400 ? -10.948 7.995 15.033 1.00 95.62 400 CYS A O 1
ATOM 3228 N N . LYS A 1 401 ? -12.112 9.439 13.750 1.00 95.25 401 LYS A N 1
ATOM 3229 C CA . LYS A 1 401 ? -13.433 9.251 14.364 1.00 95.25 401 LYS A CA 1
ATOM 3230 C C . LYS A 1 401 ? -14.485 9.106 13.273 1.00 95.25 401 LYS A C 1
ATOM 3232 O O . LYS A 1 401 ? -14.464 9.883 12.322 1.00 95.25 401 LYS A O 1
ATOM 3237 N N . LEU A 1 402 ? -15.380 8.132 13.390 1.00 93.69 402 LEU A N 1
ATOM 3238 C CA . LEU A 1 402 ? -16.437 7.900 12.409 1.00 93.69 402 LEU A CA 1
ATOM 3239 C C . LEU A 1 402 ? -17.307 9.159 12.228 1.00 93.69 402 LEU A C 1
ATOM 3241 O O . LEU A 1 402 ? -17.702 9.806 13.201 1.00 93.69 402 LEU A O 1
ATOM 3245 N N . ARG A 1 403 ? -17.568 9.539 10.972 1.00 90.81 403 ARG A N 1
ATOM 3246 C CA . ARG A 1 403 ? -18.360 10.733 10.626 1.00 90.81 403 ARG A CA 1
ATOM 3247 C C . ARG A 1 403 ? -19.848 10.515 10.810 1.00 90.81 403 ARG A C 1
ATOM 3249 O O . ARG A 1 403 ? -20.549 11.387 11.327 1.00 90.81 403 ARG A O 1
ATOM 3256 N N . GLU A 1 404 ? -20.333 9.388 10.306 1.00 88.06 404 GLU A N 1
ATOM 3257 C CA . GLU A 1 404 ? -21.745 9.050 10.364 1.00 88.06 404 GLU A CA 1
ATOM 3258 C C . GLU A 1 404 ? -22.069 8.469 11.734 1.00 88.06 404 GLU A C 1
ATOM 3260 O O . GLU A 1 404 ? -21.465 7.499 12.175 1.00 88.06 404 GLU A O 1
ATOM 3265 N N . PHE A 1 405 ? -23.030 9.090 12.411 1.00 90.06 405 PHE A N 1
ATOM 3266 C CA . PHE A 1 405 ? -23.526 8.623 13.694 1.00 90.06 405 PHE A CA 1
ATOM 3267 C C . PHE A 1 405 ? -24.960 8.131 13.512 1.00 90.06 405 PHE A C 1
ATOM 3269 O O . PHE A 1 405 ? -25.854 8.941 13.243 1.00 90.06 405 PHE A O 1
ATOM 3276 N N . ASP A 1 406 ? -25.185 6.834 13.713 1.00 90.69 406 ASP A N 1
ATOM 3277 C CA . ASP A 1 406 ? -26.522 6.259 13.844 1.00 90.69 406 ASP A CA 1
ATOM 3278 C C . ASP A 1 406 ? -26.664 5.581 15.201 1.00 90.69 406 ASP A C 1
ATOM 3280 O O . ASP A 1 406 ? -25.990 4.597 15.487 1.00 90.69 406 ASP A O 1
ATOM 3284 N N . LEU A 1 407 ? -27.584 6.094 16.022 1.00 90.31 407 LEU A N 1
ATOM 3285 C CA . LEU A 1 407 ? -27.869 5.566 17.352 1.00 90.31 407 LEU A CA 1
ATOM 3286 C C . LEU A 1 407 ? -28.193 4.064 17.325 1.00 90.31 407 LEU A C 1
ATOM 3288 O O . LEU A 1 407 ? -27.869 3.376 18.284 1.00 90.31 407 LEU A O 1
ATOM 3292 N N . ASP A 1 408 ? -28.796 3.550 16.247 1.00 90.44 408 ASP A N 1
ATOM 3293 C CA . ASP A 1 408 ? -29.122 2.121 16.140 1.00 90.44 408 ASP A CA 1
ATOM 3294 C C . ASP A 1 408 ? -27.888 1.205 16.196 1.00 90.44 408 ASP A C 1
ATOM 3296 O O . ASP A 1 408 ? -28.011 0.078 16.670 1.00 90.44 408 ASP A O 1
ATOM 3300 N N . ASN A 1 409 ? -26.707 1.689 15.797 1.00 89.50 409 ASN A N 1
ATOM 3301 C CA . ASN A 1 409 ? -25.459 0.917 15.854 1.00 89.50 409 ASN A CA 1
ATOM 3302 C C . ASN A 1 409 ? -24.890 0.817 17.277 1.00 89.50 409 ASN A C 1
ATOM 3304 O O . ASN A 1 409 ? -24.103 -0.076 17.564 1.00 89.50 409 ASN A O 1
ATOM 3308 N N . TYR A 1 410 ? -25.319 1.705 18.177 1.00 88.94 410 TYR A N 1
ATOM 3309 C CA . TYR A 1 410 ? -24.783 1.830 19.532 1.00 88.94 410 TYR A CA 1
ATOM 3310 C C . TYR A 1 410 ? -25.706 1.237 20.605 1.00 88.94 410 TYR A C 1
ATOM 3312 O O . TYR A 1 410 ? -25.375 1.276 21.789 1.00 88.94 410 TYR A O 1
ATOM 3320 N N . LEU A 1 411 ? -26.879 0.719 20.227 1.00 88.56 411 LEU A N 1
ATOM 3321 C CA . LEU A 1 411 ? -27.852 0.126 21.146 1.00 88.56 411 LEU A CA 1
ATOM 3322 C C . LEU A 1 411 ? -27.781 -1.402 21.097 1.00 88.56 411 LEU A C 1
ATOM 3324 O O . LEU A 1 411 ? -27.873 -2.010 20.032 1.00 88.56 411 LEU A O 1
ATOM 3328 N N . PHE A 1 412 ? -27.699 -2.048 22.260 1.00 83.12 412 PHE A N 1
ATOM 3329 C CA . PHE A 1 412 ? -27.605 -3.505 22.319 1.00 83.12 412 PHE A CA 1
ATOM 3330 C C . PHE A 1 412 ? -28.983 -4.175 22.460 1.00 83.12 412 PHE A C 1
ATOM 3332 O O . PHE A 1 412 ? -29.674 -4.030 23.468 1.00 83.12 412 PHE A O 1
ATOM 3339 N N . GLY A 1 413 ? -29.399 -4.947 21.450 1.00 80.00 413 GLY A N 1
ATOM 3340 C CA . GLY A 1 413 ? -30.621 -5.768 21.501 1.00 80.00 413 GLY A CA 1
ATOM 3341 C C . GLY A 1 413 ? -31.940 -5.030 21.211 1.00 80.00 413 GLY A C 1
ATOM 3342 O O . GLY A 1 413 ? -33.026 -5.619 21.311 1.00 80.00 413 GLY A O 1
ATOM 3343 N N . TYR A 1 414 ? -31.892 -3.751 20.831 1.00 84.50 414 TYR A N 1
ATOM 3344 C CA . TYR A 1 414 ? -33.059 -2.978 20.402 1.00 84.50 414 TYR A CA 1
ATOM 3345 C C . TYR A 1 414 ? -32.678 -1.783 19.525 1.00 84.50 414 TYR A C 1
ATOM 3347 O O . TYR A 1 414 ? -31.539 -1.346 19.523 1.00 84.50 414 TYR A O 1
ATOM 3355 N N . THR A 1 415 ? -33.662 -1.244 18.803 1.00 89.19 415 THR A N 1
ATOM 3356 C CA . THR A 1 415 ? -33.515 -0.042 17.975 1.00 89.19 415 THR A CA 1
ATOM 3357 C C . THR A 1 415 ? -34.062 1.193 18.685 1.00 89.19 415 THR A C 1
ATOM 3359 O O . THR A 1 415 ? -34.876 1.098 19.617 1.00 89.19 415 THR A O 1
ATOM 3362 N N . LYS A 1 416 ? -33.673 2.372 18.198 1.00 88.31 416 LYS A N 1
ATOM 3363 C CA . LYS A 1 416 ? -34.087 3.683 18.705 1.00 88.31 416 LYS A CA 1
ATOM 3364 C C . LYS A 1 416 ? -35.603 3.859 18.755 1.00 88.31 416 LYS A C 1
ATOM 3366 O O . LYS A 1 416 ? -36.091 4.576 19.622 1.00 88.31 416 LYS A O 1
ATOM 3371 N N . ASP A 1 417 ? -36.367 3.148 17.923 1.00 88.56 417 ASP A N 1
ATOM 3372 C CA . ASP A 1 417 ? -37.840 3.169 17.918 1.00 88.56 417 ASP A CA 1
ATOM 3373 C C . ASP A 1 417 ? -38.480 2.738 19.249 1.00 88.56 417 ASP A C 1
ATOM 3375 O O . ASP A 1 417 ? -39.621 3.107 19.534 1.00 88.56 417 ASP A O 1
ATOM 3379 N N . LYS A 1 418 ? -37.765 1.959 20.074 1.00 87.75 418 LYS A N 1
ATOM 3380 C CA . LYS A 1 418 ? -38.238 1.567 21.412 1.00 87.75 418 LYS A CA 1
ATOM 3381 C C . LYS A 1 418 ? -37.998 2.640 22.480 1.00 87.75 418 LYS A C 1
ATOM 3383 O O . LYS A 1 418 ? -38.551 2.524 23.572 1.00 87.75 418 LYS A O 1
ATOM 3388 N N . LEU A 1 419 ? -37.194 3.658 22.179 1.00 88.62 419 LEU A N 1
ATOM 3389 C CA . LEU A 1 419 ? -36.840 4.749 23.085 1.00 88.62 419 LEU A CA 1
ATOM 3390 C C . LEU A 1 419 ? -37.717 5.978 22.837 1.00 88.62 419 LEU A C 1
ATOM 3392 O O . LEU A 1 419 ? -38.115 6.274 21.707 1.00 88.62 419 LEU A O 1
ATOM 3396 N N . SER A 1 420 ? -37.981 6.751 23.890 1.00 91.88 420 SER A N 1
ATOM 3397 C CA . SER A 1 420 ? -38.590 8.070 23.724 1.00 91.88 420 SER A CA 1
ATOM 3398 C C . SER A 1 420 ? -37.623 9.037 23.028 1.00 91.88 420 SER A C 1
ATOM 3400 O O . SER A 1 420 ? -36.407 8.910 23.140 1.00 91.88 420 SER A O 1
ATOM 3402 N N . LYS A 1 421 ? -38.141 10.068 22.344 1.00 92.31 421 LYS A N 1
ATOM 3403 C CA . LYS A 1 421 ? -37.285 11.083 21.692 1.00 92.31 421 LYS A CA 1
ATOM 3404 C C . LYS A 1 421 ? -36.326 11.783 22.662 1.00 92.31 421 LYS A C 1
ATOM 3406 O O . LYS A 1 421 ? -35.242 12.176 22.252 1.00 92.31 421 LYS A O 1
ATOM 3411 N N . ALA A 1 422 ? -36.736 11.942 23.923 1.00 91.69 422 ALA A N 1
ATOM 3412 C CA . ALA A 1 422 ? -35.892 12.519 24.963 1.00 91.69 422 ALA A CA 1
ATOM 3413 C C . ALA A 1 422 ? -34.722 11.586 25.310 1.00 91.69 422 ALA A C 1
ATOM 3415 O O . ALA A 1 422 ? -33.584 12.037 25.330 1.00 91.69 422 ALA A O 1
ATOM 3416 N N . GLU A 1 423 ? -34.987 10.287 25.485 1.00 89.25 423 GLU A N 1
ATOM 3417 C CA . GLU A 1 423 ? -33.941 9.285 25.733 1.00 89.25 423 GLU A CA 1
ATOM 3418 C C . GLU A 1 423 ? -32.993 9.141 24.539 1.00 89.25 423 GLU A C 1
ATOM 3420 O O . GLU A 1 423 ? -31.786 9.074 24.729 1.00 89.25 423 GLU A O 1
ATOM 3425 N N . GLN A 1 424 ? -33.512 9.146 23.305 1.00 92.19 424 GLN A N 1
ATOM 3426 C CA . GLN A 1 424 ? -32.666 9.104 22.106 1.00 92.19 424 GLN A CA 1
ATOM 3427 C C . GLN A 1 424 ? -31.682 10.278 22.072 1.00 92.19 424 GLN A C 1
ATOM 3429 O O . GLN A 1 424 ? -30.510 10.091 21.747 1.00 92.19 424 GLN A O 1
ATOM 3434 N N . GLN A 1 425 ? -32.153 11.484 22.405 1.00 91.00 425 GLN A N 1
ATOM 3435 C CA . GLN A 1 425 ? -31.311 12.673 22.437 1.00 91.00 425 GLN A CA 1
ATOM 3436 C C . GLN A 1 425 ? -30.266 12.588 23.555 1.00 91.00 425 GLN A C 1
ATOM 3438 O O . GLN A 1 425 ? -29.090 12.820 23.295 1.00 91.00 425 GLN A O 1
ATOM 3443 N N . GLU A 1 426 ? -30.678 12.205 24.763 1.00 90.38 426 GLU A N 1
ATOM 3444 C CA . GLU A 1 426 ? -29.785 12.068 25.916 1.00 90.38 426 GLU A CA 1
ATOM 3445 C C . GLU A 1 426 ? -28.673 11.040 25.655 1.00 90.38 426 GLU A C 1
ATOM 3447 O O . GLU A 1 426 ? -27.497 11.363 25.800 1.00 90.38 426 GLU A O 1
ATOM 3452 N N . ILE A 1 427 ? -29.022 9.840 25.175 1.00 90.38 427 ILE A N 1
ATOM 3453 C CA . ILE A 1 427 ? -28.047 8.780 24.871 1.00 90.38 427 ILE A CA 1
ATOM 3454 C C . ILE A 1 427 ? -27.105 9.216 23.744 1.00 90.38 427 ILE A C 1
ATOM 3456 O O . ILE A 1 427 ? -25.899 9.003 23.829 1.00 90.38 427 ILE A O 1
ATOM 3460 N N . THR A 1 428 ? -27.628 9.882 22.710 1.00 91.69 428 THR A N 1
ATOM 3461 C CA . THR A 1 428 ? -26.803 10.416 21.614 1.00 91.69 428 THR A CA 1
ATOM 3462 C C . THR A 1 428 ? -25.785 11.437 22.119 1.00 91.69 428 THR A C 1
ATOM 3464 O O . THR A 1 428 ? -24.632 11.413 21.696 1.00 91.69 428 THR A O 1
ATOM 3467 N N . GLU A 1 429 ? -26.192 12.343 23.009 1.00 90.44 429 GLU A N 1
ATOM 3468 C CA . GLU A 1 429 ? -25.291 13.336 23.600 1.00 90.44 429 GLU A CA 1
ATOM 3469 C C . GLU A 1 429 ? -24.206 12.672 24.456 1.00 90.44 429 GLU A C 1
ATOM 3471 O O . GLU A 1 429 ? -23.059 13.109 24.429 1.00 90.44 429 GLU A O 1
ATOM 3476 N N . TRP A 1 430 ? -24.545 11.600 25.176 1.00 89.38 430 TRP A N 1
ATOM 3477 C CA . TRP A 1 430 ? -23.598 10.854 26.005 1.00 89.38 430 TRP A CA 1
ATOM 3478 C C . TRP A 1 430 ? -22.576 10.092 25.158 1.00 89.38 430 TRP A C 1
ATOM 3480 O O . TRP A 1 430 ? -21.380 10.248 25.378 1.00 89.38 430 TRP A O 1
ATOM 3490 N N . LEU A 1 431 ? -23.034 9.348 24.147 1.00 91.00 431 LEU A N 1
ATOM 3491 C CA . LEU A 1 431 ? -22.161 8.614 23.227 1.00 91.00 431 LEU A CA 1
ATOM 3492 C C . LEU A 1 431 ? -21.223 9.554 22.467 1.00 91.00 431 LEU A C 1
ATOM 3494 O O . LEU A 1 431 ? -20.025 9.306 22.388 1.00 91.00 431 LEU A O 1
ATOM 3498 N N . LYS A 1 432 ? -21.743 10.672 21.945 1.00 91.44 432 LYS A N 1
ATOM 3499 C CA . LYS A 1 432 ? -20.909 11.656 21.241 1.00 91.44 432 LYS A CA 1
ATOM 3500 C C . LYS A 1 432 ? -19.882 12.309 22.154 1.00 91.44 432 LYS A C 1
ATOM 3502 O O . LYS A 1 432 ? -18.779 12.588 21.694 1.00 91.44 432 LYS A O 1
ATOM 3507 N N . LEU A 1 433 ? -20.235 12.552 23.417 1.00 90.75 433 LEU A N 1
ATOM 3508 C CA . LEU A 1 433 ? -19.294 13.079 24.396 1.00 90.75 433 LEU A CA 1
ATOM 3509 C C . LEU A 1 433 ? -18.161 12.084 24.649 1.00 90.75 433 LEU A C 1
ATOM 3511 O O . LEU A 1 433 ? -17.011 12.479 24.514 1.00 90.75 433 LEU A O 1
ATOM 3515 N N . GLU A 1 434 ? -18.478 10.816 24.921 1.00 90.75 434 GLU A N 1
ATOM 3516 C CA . GLU A 1 434 ? -17.477 9.751 25.090 1.00 90.75 434 GLU A CA 1
ATOM 3517 C C . GLU A 1 434 ? -16.559 9.665 23.861 1.00 90.75 434 GLU A C 1
ATOM 3519 O O . GLU A 1 434 ? -15.332 9.704 23.973 1.00 90.75 434 GLU A O 1
ATOM 3524 N N . MET A 1 435 ? -17.152 9.647 22.660 1.00 92.12 435 MET A N 1
ATOM 3525 C CA . MET A 1 435 ? -16.399 9.616 21.409 1.00 92.12 435 MET A CA 1
ATOM 3526 C C . MET A 1 435 ? -15.451 10.814 21.269 1.00 92.12 435 MET A C 1
ATOM 3528 O O . MET A 1 435 ? -14.301 10.664 20.852 1.00 92.12 435 MET A O 1
ATOM 3532 N N . ASP A 1 436 ? -15.921 12.018 21.600 1.00 92.75 436 ASP A N 1
ATOM 3533 C CA . ASP A 1 436 ? -15.115 13.235 21.534 1.00 92.75 436 ASP A CA 1
ATOM 3534 C C . ASP A 1 436 ? -14.012 13.249 22.601 1.00 92.75 436 ASP A C 1
ATOM 3536 O O . ASP A 1 436 ? -12.892 13.679 22.313 1.00 92.75 436 ASP A O 1
ATOM 3540 N N . GLU A 1 437 ? -14.279 12.766 23.814 1.00 92.00 437 GLU A N 1
ATOM 3541 C CA . GLU A 1 437 ? -13.283 12.683 24.885 1.00 92.00 437 GLU A CA 1
ATOM 3542 C C . GLU A 1 437 ? -12.135 11.739 24.515 1.00 92.00 437 GLU A C 1
ATOM 3544 O O . GLU A 1 437 ? -10.965 12.113 24.667 1.00 92.00 437 GLU A O 1
ATOM 3549 N N . ILE A 1 438 ? -12.448 10.573 23.937 1.00 91.88 438 ILE A N 1
ATOM 3550 C CA . ILE A 1 438 ? -11.455 9.620 23.424 1.00 91.88 438 ILE A CA 1
ATOM 3551 C C . ILE A 1 438 ? -10.694 10.232 22.239 1.00 91.88 438 ILE A C 1
ATOM 3553 O O . ILE A 1 438 ? -9.460 10.277 22.241 1.00 91.88 438 ILE A O 1
ATOM 3557 N N . TYR A 1 439 ? -11.406 10.775 21.246 1.00 93.88 439 TYR A N 1
ATOM 3558 C CA . TYR A 1 439 ? -10.798 11.348 20.042 1.00 93.88 439 TYR A CA 1
ATOM 3559 C C . TYR A 1 439 ? -9.855 12.518 20.366 1.00 93.88 439 TYR A C 1
ATOM 3561 O O . TYR A 1 439 ? -8.710 12.572 19.901 1.00 93.88 439 TYR A O 1
ATOM 3569 N N . TYR A 1 440 ? -10.269 13.443 21.232 1.00 91.94 440 TYR A N 1
ATOM 3570 C CA . TYR A 1 440 ? -9.429 14.569 21.641 1.00 91.94 440 TYR A CA 1
ATOM 3571 C C . TYR A 1 440 ? -8.444 14.225 22.766 1.00 91.94 440 TYR A C 1
ATOM 3573 O O . TYR A 1 440 ? -7.495 14.985 22.975 1.00 91.94 440 TYR A O 1
ATOM 3581 N N . GLY A 1 441 ? -8.608 13.087 23.445 1.00 89.06 441 GLY A N 1
ATOM 3582 C CA . GLY A 1 441 ? -7.764 12.648 24.556 1.00 89.06 441 GLY A CA 1
ATOM 3583 C C . GLY A 1 441 ? -7.842 13.575 25.772 1.00 89.06 441 GLY A C 1
ATOM 3584 O O . GLY A 1 441 ? -6.817 13.862 26.393 1.00 89.06 441 GLY A O 1
ATOM 3585 N N . LYS A 1 442 ? -9.025 14.122 26.067 1.00 90.19 442 LYS A N 1
ATOM 3586 C CA . LYS A 1 442 ? -9.254 15.038 27.195 1.00 90.19 442 LYS A CA 1
ATOM 3587 C C . LYS A 1 442 ? -10.705 14.977 27.652 1.00 90.19 442 LYS A C 1
ATOM 3589 O O . LYS A 1 442 ? -11.594 14.841 26.822 1.00 90.19 442 LYS A O 1
ATOM 3594 N N . ASN A 1 443 ? -10.932 15.242 28.932 1.00 87.62 443 ASN A N 1
ATOM 3595 C CA . ASN A 1 443 ? -12.285 15.381 29.459 1.00 87.62 443 ASN A CA 1
ATOM 3596 C C . ASN A 1 443 ? -12.912 16.689 28.950 1.00 87.62 443 ASN A C 1
ATOM 3598 O O . ASN A 1 443 ? -12.272 17.752 28.964 1.00 87.62 443 ASN A O 1
ATOM 3602 N N . ILE A 1 444 ? -14.165 16.624 28.514 1.00 86.88 444 ILE A N 1
ATOM 3603 C CA . ILE A 1 444 ? -14.932 17.740 27.975 1.00 86.88 444 ILE A CA 1
ATOM 3604 C C . ILE A 1 444 ? -16.056 18.043 28.963 1.00 86.88 444 ILE A C 1
ATOM 3606 O O . ILE A 1 444 ? -17.029 17.311 29.104 1.00 86.88 444 ILE A O 1
ATOM 3610 N N . ASN A 1 445 ? -15.936 19.173 29.659 1.00 75.38 445 ASN A N 1
ATOM 3611 C CA . ASN A 1 445 ? -16.972 19.595 30.594 1.00 75.38 445 ASN A CA 1
ATOM 3612 C C . ASN A 1 445 ? -18.273 19.875 29.837 1.00 75.38 445 ASN A C 1
ATOM 3614 O O . ASN A 1 445 ? -18.299 20.737 28.952 1.00 75.38 445 ASN A O 1
ATOM 3618 N N . ARG A 1 446 ? -19.364 19.215 30.240 1.00 64.62 446 ARG A N 1
ATOM 3619 C CA . ARG A 1 446 ? -20.697 19.606 29.781 1.00 64.62 446 ARG A CA 1
ATOM 3620 C C . ARG A 1 446 ? -20.964 21.053 30.205 1.00 64.62 446 ARG A C 1
ATOM 3622 O O . ARG A 1 446 ? -20.700 21.396 31.363 1.00 64.62 446 ARG A O 1
ATOM 3629 N N . PRO A 1 447 ? -21.469 21.916 29.309 1.00 51.41 447 PRO A N 1
ATOM 3630 C CA . PRO A 1 447 ? -22.042 23.174 29.749 1.00 51.41 447 PRO A CA 1
ATOM 3631 C C . PRO A 1 447 ? -23.180 22.852 30.725 1.00 51.41 447 PRO A C 1
ATOM 3633 O O . PRO A 1 447 ? -24.079 22.076 30.405 1.00 51.41 447 PRO A O 1
ATOM 3636 N N . SER A 1 448 ? -23.050 23.388 31.938 1.00 39.69 448 SER A N 1
ATOM 3637 C CA . SER A 1 448 ? -23.992 23.249 33.055 1.00 39.69 448 SER A CA 1
ATOM 3638 C C . SER A 1 448 ? -25.385 23.763 32.737 1.00 39.69 448 SER A C 1
ATOM 3640 O O . SER A 1 448 ? -25.437 24.841 32.094 1.00 39.69 448 SER A O 1
#

Foldseek 3Di:
DWAEEEEDEFACVVVVHDDPPDPLLVLLLVLLLVVVVVVVVVHHQEYEYQLHHDRRLSNLVSQLVVCVVRVNHAYEHEHLEPPPCPPPPPNVSVSSVVSVVSHPYYYYPYPDPDPDDVSVVVRLVVSLVPGQEYEYADAVVVHDGPCVVSVVVQVVCVVVHNYYYHYDYPVNSVVSVVVVVQVPWFAFDDFFQKKKKKKKKFKDKAFADDPVLVVVVQVVCCVLAAFVLVVVLVVVLCVLLQWAWDDKDKDADPPGWIKIKTFTHNDDPPDPDPPPPDDDDDDDDPDDDDDPPTWMKMKIKDWDDDPPQRMTMIMMMIMGMHGTDGHSLSCVQVVCVSPVGQKMKMKMAMDDWTAGPVRDTDRDTGDDPASVVSYDVVVVVQWDKDWDDDVVRRITMMMTGGPDDDNQSRYGPDGCVVPDPVVSVVVSVVRVQVRVCVRVVHHDDDDD

Secondary structure (DSSP, 8-state):
---EEEEEE-BGGGGT--STT-THHHHHHHHHHHHHHHHHHTT--EEEE---TBHHHHHHHHHHHHTTT-TT-EEEEEEEES-TTTTS-HHHHHHHHHHHTT-SEEEEEESSS---THHHHHHHHHHHHH-SEEEEE--SSS---TTHHHHHHHHHHHHHS--EEEEE-HHHHHHHHHHHHHH----BSSS---EEEEEEEEEEEEE--SHHHHHHHHHHHHHHS-HHHHHHHHHHHHHHHTPEEEEEEEEE-SSS-EEEEEEEESS------------------S-----TTSEEEEEEEEEEE-TTT-EEEEEEEEEEEEESS--GGGGHHHHHHHH--SEEEEEEEEES-EEBTT--EES-SS--S-GGGGS-HHHHHHEEEEE--BGGGTEEEEEEEES---GGGGBSSS-GGGS-HHHHHHHHHHHHHHHHHHHHTS--PPP-

Radius of gyration: 30.51 Å; chains: 1; bounding box: 66×58×90 Å

Organism: NCBI:txid1284355

InterPro domains:
  IPR003826 S-adenosylmethionine decarboxylase family, prokaryotic [PF02675] (226-352)
  IPR003826 S-adenosylmethionine decarboxylase family, prokaryotic [PTHR33866] (187-399)
  IPR009165 S-adenosylmethionine decarboxylase, bacterial [MF_00465] (164-448)
  IPR009165 S-adenosylmethionine decarboxylase, bacterial [TIGR03331] (185-444)
  IPR010697 YspA SLOG family [PF06908] (5-172)
  IPR016067 S-adenosylmethionine decarboxylase, core [SSF56276] (225-356)

pLDDT: mean 84.36, std 14.66, range [30.7, 98.12]